Protein 7ZUH (pdb70)

Foldseek 3Di:
DAFEAEQVRHTPDQLQLLVVVLLVVQLVLLLVLVCVVVVPDPVNCPDPVSVVVSSVVSNVCNNPPQKYFRWLEAVLLQVLLLVLLQPQVVLLCFPPPRKWKKKWKAWLVALGTHHMDQTSDCVVPVHGQAAHFWAQQFLQLLLQQFQLLCQLVQNAWQFAKAFQAWDADPVRHIQDFVPDSGDAIGGPLVCQLQVRQRRSLLRLVVCVVVVPPSVQLQVVLPFDFPDSPPSRVNRRPRGIGGLSSSLQSLSCLLQLQKGWHHTTTQFMAGNVGHTSDGDDTDIDNSGHSQSSLSSLVSQLCSVVVLNQACQLVLLCVVPVVVSLARKGWGWNQTRFFAKTWIWIAGSTMIMIMIMHDPVSDGHDSCSNHYSRSNSVSSSVSSSCVSPVCRRHRDYRHRDPLKDWDWPASLQSAHFAWEQDPNDTDRQDDDTDIITGNDNPHGHHGYLCSHSDDDPVSSNVSVVVRVVVD

Secondary structure (P-SEA, 3-state):
ccccccccccccccccaaaaaaaaaaaaaaaaaaaaaacccccccccaaaaaaaaaaaaaaaaccbbbbbbccaaaaaaaaaaaaaccccccccccccccbbbbbbccccccccccccccccccccccccccccccccccccccccaaaaaaacccccbbbbbccccccccccccccccccccccccaaaaaaccccaaaaaaaaaaaaaccaaaaaaaaacccccccccccccccccccccaaaaaaaaaaaaacccccccccccccccccccccbbbbbbccccccaaaaaaaaaaaaaaaaaccccaaaaaaaaaccccccccccccccccccccbbbbbbbcccbbbbbbbbbcccccccccccccaaaaaaaaaaaaaaaacccccccbbbbbcccbbbbbcccccccccccccccccccccccbbbbbbbccccccccccccccccccaaaaaaaaaaaaaac

Radius of gyration: 23.93 Å; Cα contacts (8 Å, |Δi|>4): 1134; chains: 1; bounding box: 51×76×61 Å

Solvent-accessible surface area: 19409 Å² total; per-residue (Å²): 160,0,59,0,5,32,58,108,46,68,62,38,31,57,29,86,7,10,47,96,14,0,27,45,45,0,52,86,70,0,15,74,57,0,1,129,122,56,131,20,48,81,173,92,35,162,79,147,74,39,62,159,114,17,119,69,46,1,31,109,48,0,89,115,31,16,16,98,0,25,1,11,0,40,59,142,0,8,54,19,0,49,61,3,9,77,87,78,0,137,40,0,60,29,80,36,47,126,0,10,0,0,0,0,0,0,37,0,126,62,0,14,1,20,0,0,0,0,3,20,58,31,129,140,39,120,76,11,1,0,44,102,33,116,15,19,0,2,1,0,0,0,0,0,0,0,0,0,0,0,0,33,84,20,49,0,0,5,50,7,6,0,0,0,25,76,31,83,43,96,112,47,84,55,3,68,31,68,147,35,121,19,73,16,45,10,41,0,18,77,0,0,25,84,0,23,10,4,0,0,10,27,0,2,105,27,0,123,120,83,64,25,98,5,102,21,23,0,94,107,0,37,2,136,11,122,91,17,32,62,56,31,0,0,26,4,24,39,4,112,6,13,4,1,21,0,0,0,0,6,0,0,1,4,22,64,0,32,18,15,88,65,22,7,3,32,55,0,21,8,91,103,36,147,80,16,41,102,35,120,59,138,78,50,89,8,1,42,104,4,0,0,5,2,0,2,23,18,0,66,85,0,0,40,44,106,50,3,0,26,0,30,46,33,0,61,96,67,17,76,106,12,7,108,7,2,2,4,2,0,0,2,8,36,44,65,58,65,4,1,0,0,0,0,2,0,27,114,2,0,0,0,0,2,0,0,6,64,111,57,81,48,6,34,151,105,0,0,74,32,30,0,0,39,0,0,0,27,0,0,32,20,0,30,123,30,22,96,92,41,2,10,125,75,139,14,74,56,26,132,65,14,37,133,4,99,0,0,122,46,0,0,25,75,58,18,128,10,76,14,181,78,157,126,28,94,0,76,56,70,68,42,47,0,67,12,18,38,193,88,3,4,64,64,8,60,64,115,5,11,17,22,11,52,105,73,18,1,134,88,7,2,77,75,17,58,69,99,94

Nearest PDB structures (foldseek):
  2uwx-assembly1_A  TM=9.982E-01  e=3.077E-84  Streptococcus pneumoniae R6
  2y2o-assembly1_A  TM=9.980E-01  e=2.377E-83  Streptococcus pneumoniae R6
  2y2q-assembly1_A  TM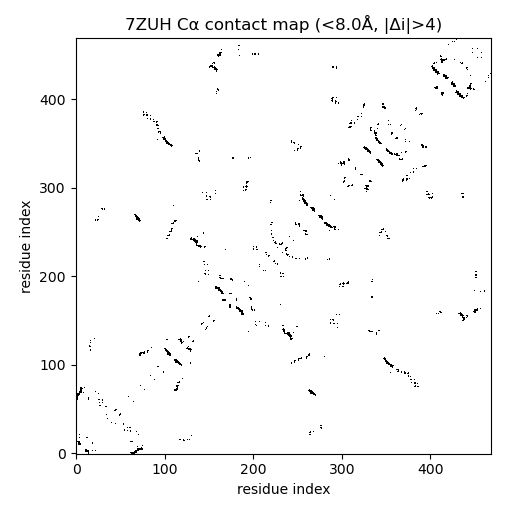=9.925E-01  e=1.483E-83  Streptococcus pneumoniae R6
  2bg1-assembly1_A  TM=9.948E-01  e=2.387E-82  Streptococcus pneumoniae R6
  2y2l-assembly1_B  TM=9.876E-01  e=5.240E-82  Streptococcus pneumoniae R6

Sequence (469 aa):
ISEITYSDGTVIASIDYLYFTTTLAEAQERMYDYLAQRDNVSAKELKNEATQKFYRDLAAKEIENGGYKITTTIDQKIHSAMQSAVADYGYLLDDGTGRVEVGNVLMDNQTGAILGFVGGRNYQENQNNHAFDTKRSPASTTKPLLAYGIAIDQGLMGSETILSNYPTNFANGNPIMYANSKGTGMMTLGEALNYSWNIPAYWTYRMLRENGVDVKGYMEKMGYEIPEYGIESLPMGGGIEEVTVAQHTNGYQTLANNGVYHQKHVVIISKIEAADGRVVYEYQDKPVQVYSKATATIMMQGLLREVLSSSRVTTTFKSNLTSLNPTLANADWIGKTGTTGQDENMWLMLSTPRLTLGGWIGHDDNHSLSQQAGYSNNSNYMAHLVNAIQQASPSIWGNERFALDPSVVKSEVLKSTGQKPGKVSVEGKEVEVTGSTVTSYWANKSGAPATSYRFAIGGSDADYQNAWSSIVGSL

Structure (mmCIF, N/CA/C/O backbone):
data_7ZUH
#
_entry.id   7ZUH
#
_cell.length_a   95.681
_cell.length_b   147.016
_cell.length_c   98.709
_cell.angle_alpha   90.000
_cell.angle_beta   90.000
_cell.angle_gamma   90.000
#
_symmetry.space_group_name_H-M   'C 2 2 21'
#
loop_
_entity.id
_entity.type
_entity.pdbx_description
1 polymer 'Penicillin-binding protein 1b'
2 non-polymer 'MAGNESIUM ION'
3 non-polymer 'CHLORIDE ION'
4 water water
#
loop_
_atom_site.group_PDB
_atom_site.id
_atom_site.type_symbol
_atom_site.label_atom_id
_atom_site.label_alt_id
_atom_site.label_comp_id
_atom_site.label_asym_id
_atom_site.label_entity_id
_atom_site.label_seq_id
_atom_site.pdbx_PDB_ins_code
_atom_site.Cartn_x
_atom_site.Cartn_y
_atom_site.Cartn_z
_atom_site.occupancy
_atom_site.B_iso_or_equiv
_atom_site.auth_seq_id
_atom_site.auth_comp_id
_atom_site.auth_asym_id
_atom_site.auth_atom_id
_atom_site.pdbx_PDB_model_num
ATOM 1 N N . ILE A 1 105 ? 27.617 52.191 5.406 1.000 128.618 105 ILE AAA N 1
ATOM 2 C CA . ILE A 1 105 ? 26.341 51.553 4.954 1.000 127.433 105 ILE AAA CA 1
ATOM 3 C C . ILE A 1 105 ? 26.677 50.400 3.998 1.000 116.737 105 ILE AAA C 1
ATOM 4 O O . ILE A 1 105 ? 27.108 50.687 2.864 1.000 112.789 105 ILE AAA O 1
ATOM 9 N N . SER A 1 106 ? 26.496 49.152 4.454 1.000 111.094 106 SER AAA N 1
ATOM 10 C CA . SER A 1 106 ? 26.631 47.917 3.630 1.000 100.741 106 SER AAA CA 1
ATOM 11 C C . SER A 1 106 ? 25.543 47.895 2.551 1.000 100.266 106 SER AAA C 1
ATOM 12 O O . SER A 1 106 ? 24.396 48.272 2.859 1.000 100.051 106 SER AAA O 1
ATOM 15 N N . GLU A 1 107 ? 25.885 47.438 1.345 1.000 94.557 107 GLU AAA N 1
ATOM 16 C CA . GLU A 1 107 ? 24.940 47.360 0.201 1.000 96.858 107 GLU AAA CA 1
ATOM 17 C C . GLU A 1 107 ? 25.065 45.987 -0.467 1.000 84.646 107 GLU AAA C 1
ATOM 18 O O . GLU A 1 107 ? 26.168 45.647 -0.926 1.000 78.763 107 GLU AAA O 1
ATOM 24 N N . ILE A 1 108 ? 23.958 45.244 -0.530 1.000 86.873 108 ILE AAA N 1
ATOM 25 C CA . ILE A 1 108 ? 23.756 44.109 -1.480 1.000 84.795 108 ILE AAA CA 1
ATOM 26 C C . ILE A 1 108 ? 23.428 44.689 -2.867 1.000 84.214 108 ILE AAA C 1
ATOM 27 O O . ILE A 1 108 ? 22.464 45.476 -2.966 1.000 82.936 108 ILE AAA O 1
ATOM 32 N N . THR A 1 109 ? 24.236 44.368 -3.883 1.000 75.615 109 THR AAA N 1
ATOM 33 C CA . THR A 1 109 ? 24.033 44.857 -5.278 1.000 87.779 109 THR AAA CA 1
ATOM 34 C C . THR A 1 109 ? 23.738 43.682 -6.223 1.000 87.121 109 THR AAA C 1
ATOM 35 O O . THR A 1 109 ? 24.401 42.629 -6.106 1.000 86.530 109 THR AAA O 1
ATOM 39 N N . TYR A 1 110 ? 22.803 43.877 -7.158 1.000 91.333 110 TYR AAA N 1
ATOM 40 C CA . TYR A 1 110 ? 22.671 43.024 -8.371 1.000 95.193 110 TYR AAA CA 1
ATOM 41 C C . TYR A 1 110 ? 24.063 42.843 -8.995 1.000 96.990 110 TYR AAA C 1
ATOM 42 O O . TYR A 1 110 ? 25.033 43.482 -8.489 1.000 91.459 110 TYR AAA O 1
ATOM 51 N N . SER A 1 111 ? 24.165 41.990 -10.022 1.000 90.005 111 SER AAA N 1
ATOM 52 C CA . SER A 1 111 ? 25.427 41.686 -10.756 1.000 99.358 111 SER AAA CA 1
ATOM 53 C C . SER A 1 111 ? 26.017 42.971 -11.363 1.000 109.020 111 SER AAA C 1
ATOM 54 O O . SER A 1 111 ? 27.261 43.087 -11.394 1.000 106.924 111 SER AAA O 1
ATOM 5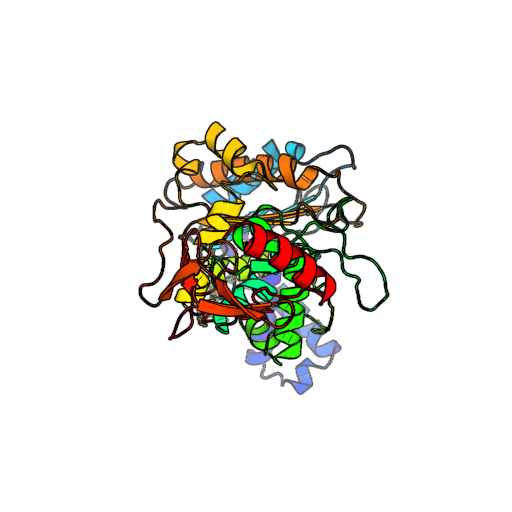7 N N . ASP A 1 112 ? 25.164 43.915 -11.781 1.000 107.633 112 ASP AAA N 1
ATOM 58 C CA . ASP A 1 112 ? 25.577 45.109 -12.572 1.000 122.408 112 ASP AAA CA 1
ATOM 59 C C . ASP A 1 112 ? 25.947 46.256 -11.618 1.000 121.175 112 ASP AAA C 1
ATOM 60 O O . ASP A 1 112 ? 26.517 47.258 -12.097 1.000 128.130 112 ASP AAA O 1
ATOM 65 N N . GLY A 1 113 ? 25.643 46.110 -10.324 1.000 117.109 113 GLY AAA N 1
ATOM 66 C CA . GLY A 1 113 ? 26.090 47.027 -9.256 1.000 119.500 113 GLY AAA CA 1
ATOM 67 C C . GLY A 1 113 ? 25.039 48.078 -8.928 1.000 132.187 113 GLY AAA C 1
ATOM 68 O O . GLY A 1 113 ? 25.376 49.051 -8.216 1.000 125.097 113 GLY AAA O 1
ATOM 69 N N . THR A 1 114 ? 23.812 47.891 -9.429 1.000 138.117 114 THR AAA N 1
ATOM 70 C CA . THR A 1 114 ? 22.578 48.549 -8.916 1.000 136.947 114 THR AAA CA 1
ATOM 71 C C . THR A 1 114 ? 22.232 47.978 -7.537 1.000 132.972 114 THR AAA C 1
ATOM 72 O O . THR A 1 114 ? 21.984 46.757 -7.449 1.000 130.310 114 THR AAA O 1
ATOM 76 N N . VAL A 1 115 ? 22.210 48.831 -6.509 1.000 127.550 115 VAL AAA N 1
ATOM 77 C CA . VAL A 1 115 ? 21.928 48.417 -5.101 1.000 127.263 115 VAL AAA CA 1
ATOM 78 C C . VAL A 1 115 ? 20.547 47.750 -5.051 1.000 125.089 115 VAL AAA C 1
ATOM 79 O O . VAL A 1 115 ? 19.580 48.354 -5.555 1.000 130.036 115 VAL AAA O 1
ATOM 83 N N . ILE A 1 116 ? 20.477 46.538 -4.485 1.000 118.868 116 ILE AAA N 1
ATOM 84 C CA . ILE A 1 116 ? 19.220 45.881 -4.010 1.000 117.563 116 ILE AAA CA 1
ATOM 85 C C . ILE A 1 116 ? 18.718 46.619 -2.759 1.000 117.111 116 ILE AAA C 1
ATOM 86 O O . ILE A 1 116 ? 17.533 47.013 -2.740 1.000 114.449 116 ILE AAA O 1
ATOM 91 N N . ALA A 1 117 ? 19.589 46.799 -1.759 1.000 111.682 117 ALA AAA N 1
ATOM 92 C CA . ALA A 1 117 ? 19.234 47.409 -0.455 1.000 115.528 117 ALA AAA CA 1
ATOM 93 C C . ALA A 1 117 ? 20.507 47.703 0.351 1.000 117.102 117 ALA AAA C 1
ATOM 94 O O . ALA A 1 117 ? 21.518 47.004 0.146 1.000 105.888 117 ALA AAA O 1
ATOM 96 N N . SER A 1 118 ? 20.446 48.708 1.230 1.000 125.267 118 SER AAA N 1
ATOM 97 C CA . SER A 1 118 ? 21.358 48.864 2.394 1.000 133.336 118 SER AAA CA 1
ATOM 98 C C . SER A 1 118 ? 20.927 47.916 3.521 1.000 132.902 118 SER AAA C 1
ATOM 99 O O . SER A 1 118 ? 19.754 47.492 3.523 1.000 132.615 118 SER AAA O 1
ATOM 102 N N . ILE A 1 119 ? 21.846 47.610 4.443 1.000 129.128 119 ILE AAA N 1
ATOM 103 C CA . ILE A 1 119 ? 21.643 46.629 5.552 1.000 126.488 119 ILE AAA CA 1
ATOM 104 C C . ILE A 1 119 ? 21.543 47.392 6.882 1.000 128.497 119 ILE AAA C 1
ATOM 105 O O . ILE A 1 119 ? 22.323 48.356 7.061 1.000 114.070 119 ILE AAA O 1
ATOM 110 N N . ASP A 1 337 ? 12.315 41.125 0.825 1.000 62.591 337 ASP AAA N 1
ATOM 111 C CA . ASP A 1 337 ? 11.766 39.968 0.074 1.000 53.759 337 ASP AAA CA 1
ATOM 112 C C . ASP A 1 337 ? 12.839 38.877 -0.001 1.000 50.996 337 ASP AAA C 1
ATOM 113 O O . ASP A 1 337 ? 13.835 38.951 0.759 1.000 48.170 337 ASP AAA O 1
ATOM 118 N N . TYR A 1 338 ? 12.630 37.889 -0.866 1.000 43.397 338 TYR AAA N 1
ATOM 119 C CA . TYR A 1 338 ? 13.471 36.660 -0.883 1.000 41.421 338 TYR AAA CA 1
ATOM 120 C C . TYR A 1 338 ? 14.951 37.091 -1.099 1.000 43.288 338 TYR AAA C 1
ATOM 121 O O . TYR A 1 338 ? 15.967 36.438 -0.504 1.000 60.121 338 TYR AAA O 1
ATOM 130 N N . LEU A 1 339 ? 15.071 37.992 -2.134 1.000 44.072 339 LEU AAA N 1
ATOM 131 C CA . LEU A 1 339 ? 16.407 38.297 -2.675 1.000 44.670 339 LEU AAA CA 1
ATOM 132 C C . LEU A 1 339 ? 17.234 38.835 -1.509 1.000 43.873 339 LEU AAA C 1
ATOM 133 O O . LEU A 1 339 ? 18.387 38.395 -1.330 1.000 44.420 339 LEU AAA O 1
ATOM 138 N N . TYR A 1 340 ? 16.619 39.692 -0.700 1.000 44.829 340 TYR AAA N 1
ATOM 139 C CA . TYR A 1 340 ? 17.340 40.378 0.397 1.000 44.458 340 TYR AAA CA 1
ATOM 140 C C . TYR A 1 340 ? 17.840 39.323 1.386 1.000 41.906 340 TYR AAA C 1
ATOM 141 O O . TYR A 1 340 ? 19.051 39.260 1.675 1.000 43.932 340 TYR AAA O 1
ATOM 150 N N . PHE A 1 341 ? 16.932 38.474 1.866 1.000 41.771 341 PHE AAA N 1
ATOM 151 C CA . PHE A 1 341 ? 17.244 37.530 2.962 1.000 41.951 341 PHE AAA CA 1
ATOM 152 C C . PHE A 1 341 ? 18.165 36.410 2.451 1.000 42.606 341 PHE AAA C 1
ATOM 153 O O . PHE A 1 341 ? 19.036 35.976 3.184 1.000 42.772 341 PHE AAA O 1
ATOM 161 N N . THR A 1 342 ? 18.031 35.993 1.191 1.000 39.245 342 THR AAA N 1
ATOM 162 C CA . THR A 1 342 ? 18.911 34.948 0.604 1.000 39.768 342 THR AAA CA 1
ATOM 163 C C . THR A 1 342 ? 20.353 35.495 0.512 1.000 38.233 342 THR AAA C 1
ATOM 164 O O . THR A 1 342 ? 21.278 34.748 0.936 1.000 43.077 342 THR AAA O 1
ATOM 168 N N . THR A 1 343 ? 20.506 36.680 -0.125 1.000 62.343 343 THR AAA N 1
ATOM 169 C CA A THR A 1 343 ? 21.791 37.431 -0.256 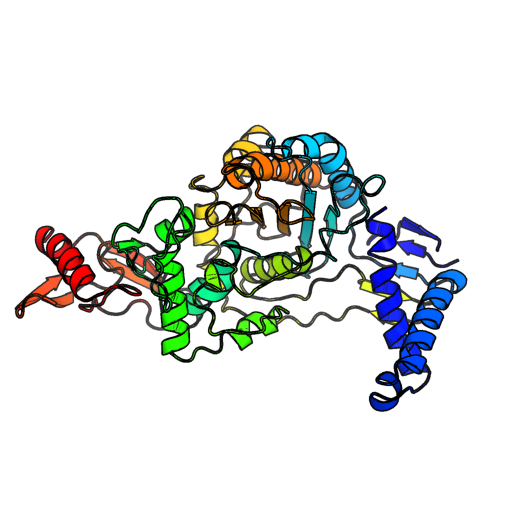0.500 49.352 343 THR AAA CA 1
ATOM 170 C CA B THR A 1 343 ? 21.785 37.444 -0.267 0.500 51.681 343 THR AAA CA 1
ATOM 171 C C . THR A 1 343 ? 22.395 37.627 1.136 1.000 43.024 343 THR AAA C 1
ATOM 172 O O . THR A 1 343 ? 23.567 37.264 1.319 1.000 41.603 343 THR AAA O 1
ATOM 179 N N . LEU A 1 344 ? 21.612 38.142 2.087 1.000 42.189 344 LEU AAA N 1
ATOM 180 C CA . LEU A 1 344 ? 22.115 38.450 3.449 1.000 44.066 344 LEU AAA CA 1
ATOM 181 C C . LEU A 1 344 ? 22.617 37.158 4.105 1.000 43.720 344 LEU AAA C 1
ATOM 182 O O . LEU A 1 344 ? 23.744 37.167 4.639 1.000 45.246 344 LEU AAA O 1
ATOM 187 N N . ALA A 1 345 ? 21.824 36.087 4.066 1.000 42.451 345 ALA AAA N 1
ATOM 188 C CA . ALA A 1 345 ? 22.189 34.814 4.720 1.000 42.556 345 ALA AAA CA 1
ATOM 189 C C . ALA A 1 345 ? 23.514 34.305 4.151 1.000 43.002 345 ALA AAA C 1
ATOM 190 O O . ALA A 1 345 ? 24.383 33.896 4.940 1.000 42.872 345 ALA AAA O 1
ATOM 192 N N . GLU A 1 346 ? 23.664 34.332 2.833 1.000 41.083 346 GLU AAA N 1
ATOM 193 C CA . GLU A 1 346 ? 24.892 33.811 2.202 1.000 42.474 346 GLU AAA CA 1
ATOM 194 C C . GLU A 1 346 ? 26.044 34.744 2.583 1.000 42.420 346 GLU AAA C 1
ATOM 195 O O . GLU A 1 346 ? 27.123 34.241 2.962 1.000 44.925 346 GLU AAA O 1
ATOM 201 N N . ALA A 1 347 ? 25.811 36.047 2.534 1.000 41.994 347 ALA AAA N 1
ATOM 202 C CA . ALA A 1 347 ? 26.882 37.025 2.853 1.000 42.187 347 ALA AAA CA 1
ATOM 203 C C . ALA A 1 347 ? 27.336 36.840 4.308 1.000 46.950 347 ALA AAA C 1
ATOM 204 O O . ALA A 1 347 ? 28.556 36.904 4.560 1.000 45.365 347 ALA AAA O 1
ATOM 206 N N . GLN A 1 348 ? 26.398 36.593 5.231 1.000 43.804 348 GLN AAA N 1
ATOM 207 C CA . GLN A 1 348 ? 26.708 36.345 6.663 1.000 43.842 348 GLN AAA CA 1
ATOM 208 C C . GLN A 1 348 ? 27.608 35.113 6.778 1.000 44.801 348 GLN AAA C 1
ATOM 209 O O . GLN A 1 348 ? 28.582 35.162 7.540 1.000 43.436 348 GLN AAA O 1
ATOM 215 N N . GLU A 1 349 ? 27.323 34.045 6.036 1.000 42.430 349 GLU AAA N 1
ATOM 216 C CA . GLU A 1 349 ? 28.134 32.805 6.128 1.000 42.966 349 GLU AAA CA 1
ATOM 217 C C . GLU A 1 349 ? 29.549 33.079 5.612 1.000 41.473 349 GLU AAA C 1
ATOM 218 O O . GLU A 1 349 ? 30.502 32.528 6.189 1.000 42.363 349 GLU AAA O 1
ATOM 224 N N . ARG A 1 350 ? 29.678 33.842 4.529 1.000 42.208 350 ARG AAA N 1
ATOM 225 C CA . ARG A 1 350 ? 30.996 34.168 3.925 1.000 42.582 350 ARG AAA CA 1
ATOM 226 C C . ARG A 1 350 ? 31.770 35.035 4.918 1.000 42.047 350 ARG AAA C 1
ATOM 227 O O . ARG A 1 350 ? 32.975 34.813 5.097 1.000 42.605 350 ARG AAA O 1
ATOM 235 N N . MET A 1 351 ? 31.076 35.964 5.557 1.000 41.879 351 MET AAA N 1
ATOM 236 C CA . MET A 1 351 ? 31.678 36.880 6.554 1.000 41.380 351 MET AAA CA 1
ATOM 237 C C . MET A 1 351 ? 32.123 36.064 7.775 1.000 41.603 351 MET AAA C 1
ATOM 238 O O . MET A 1 351 ? 33.240 36.296 8.296 1.000 42.159 351 MET AAA O 1
ATOM 243 N N . TYR A 1 352 ? 31.323 35.090 8.184 1.000 40.886 352 TYR AAA N 1
ATOM 244 C CA . TYR A 1 352 ? 31.703 34.187 9.295 1.000 41.158 352 TYR AAA CA 1
ATOM 245 C C . TYR A 1 352 ? 33.053 33.534 8.978 1.000 43.545 352 TYR AAA C 1
ATOM 246 O O . TYR A 1 352 ? 33.974 33.523 9.817 1.000 41.934 352 TYR AAA O 1
ATOM 255 N N . ASP A 1 353 ? 33.170 32.947 7.792 1.000 42.178 353 ASP AAA N 1
ATOM 256 C CA . ASP A 1 353 ? 34.407 32.233 7.400 1.000 42.873 353 ASP AAA CA 1
ATOM 257 C C . ASP A 1 353 ? 35.574 33.224 7.453 1.000 41.226 353 ASP AAA C 1
ATOM 258 O O . ASP A 1 353 ? 36.669 32.879 7.964 1.000 43.781 353 ASP AAA O 1
ATOM 263 N N . TYR A 1 354 ? 35.358 34.399 6.897 1.000 41.990 354 TYR AAA N 1
ATOM 264 C CA . TYR A 1 354 ? 36.414 35.432 6.775 1.000 41.865 354 TYR AAA CA 1
ATOM 265 C C . TYR A 1 354 ? 36.872 35.861 8.171 1.000 40.436 354 TYR AAA C 1
ATOM 266 O O . TYR A 1 354 ? 38.090 35.974 8.410 1.000 41.311 354 TYR AAA O 1
ATOM 275 N N . LEU A 1 355 ? 35.919 36.146 9.060 1.000 40.324 355 LEU AAA N 1
ATOM 276 C CA . LEU A 1 355 ? 36.236 36.699 10.403 1.000 40.451 355 LEU AAA CA 1
ATOM 277 C C . LEU A 1 355 ? 36.928 35.627 11.238 1.000 43.990 355 LEU AAA C 1
ATOM 278 O O . LEU A 1 355 ? 37.882 35.966 11.960 1.000 44.426 355 LEU AAA O 1
ATOM 283 N N . ALA A 1 356 ? 36.478 34.379 11.137 1.000 42.114 356 ALA AAA N 1
ATOM 284 C CA . ALA A 1 356 ? 37.107 33.279 11.889 1.000 45.930 356 ALA AAA CA 1
ATOM 285 C C . ALA A 1 356 ? 38.564 33.149 11.447 1.000 47.256 356 ALA AAA C 1
ATOM 286 O O . ALA A 1 356 ? 39.430 33.042 12.317 1.000 48.290 356 ALA AAA O 1
ATOM 288 N N . GLN A 1 357 ? 38.821 33.196 10.137 1.000 44.218 357 GLN AAA N 1
ATOM 289 C CA . GLN A 1 357 ? 40.198 33.085 9.585 1.000 47.039 357 GLN AAA CA 1
ATOM 290 C C . GLN A 1 357 ? 40.998 34.335 9.961 1.000 47.741 357 GLN AAA C 1
ATOM 291 O O . GLN A 1 357 ? 42.177 34.202 10.349 1.000 47.389 357 GLN AAA O 1
ATOM 297 N N . ARG A 1 358 ? 40.390 35.507 9.824 1.000 43.677 358 ARG AAA N 1
ATOM 298 C CA . ARG A 1 358 ? 41.064 36.785 10.165 1.000 43.137 358 ARG AAA CA 1
ATOM 299 C C . ARG A 1 358 ? 41.580 36.717 11.605 1.000 45.061 358 ARG AAA C 1
ATOM 300 O O . ARG A 1 358 ? 42.741 37.114 11.856 1.000 46.648 358 ARG AAA O 1
ATOM 308 N N . ASP A 1 359 ? 40.749 36.238 12.524 1.000 43.663 359 ASP AAA N 1
ATOM 309 C CA . ASP A 1 359 ? 41.022 36.261 13.980 1.000 46.415 359 ASP AAA CA 1
ATOM 310 C C . ASP A 1 359 ? 41.825 35.019 14.371 1.000 47.783 359 ASP AAA C 1
ATOM 311 O O . ASP A 1 359 ? 42.051 34.829 15.568 1.000 48.830 359 ASP AAA O 1
ATOM 316 N N . ASN A 1 360 ? 42.226 34.210 13.397 1.000 47.428 360 ASN AAA N 1
ATOM 317 C CA . ASN A 1 360 ? 43.158 33.086 13.657 1.000 51.273 360 ASN AAA CA 1
ATOM 318 C C . ASN A 1 360 ? 42.464 32.041 14.535 1.000 52.538 360 ASN AAA C 1
ATOM 319 O O . ASN A 1 360 ? 43.134 31.462 15.394 1.000 54.520 360 ASN AAA O 1
ATOM 324 N N . VAL A 1 361 ? 41.166 31.822 14.323 1.000 53.850 361 VAL AAA N 1
ATOM 325 C CA . VAL A 1 361 ? 40.376 30.817 15.091 1.000 56.665 361 VAL AAA CA 1
ATOM 326 C C . VAL A 1 361 ? 40.561 29.452 14.426 1.000 63.258 361 VAL AAA C 1
ATOM 327 O O . VAL A 1 361 ? 40.210 29.330 13.247 1.000 73.894 361 VAL AAA O 1
ATOM 331 N N . SER A 1 362 ? 41.087 28.478 15.171 1.000 71.248 362 SER AAA N 1
ATOM 332 C CA . SER A 1 362 ? 41.401 27.109 14.678 1.000 83.405 362 SER AAA CA 1
ATOM 333 C C . SER A 1 362 ? 40.126 26.396 14.205 1.000 82.752 362 SER AAA C 1
ATOM 334 O O . SER A 1 362 ? 39.017 26.869 14.528 1.000 75.464 362 SER AAA O 1
ATOM 337 N N . ALA A 1 363 ? 40.297 25.285 13.479 1.000 95.115 363 ALA AAA N 1
ATOM 338 C CA . ALA A 1 363 ? 39.285 24.222 13.274 1.000 91.959 363 ALA AAA CA 1
ATOM 339 C C . ALA A 1 363 ? 38.715 23.778 14.625 1.000 84.964 363 ALA AAA C 1
ATOM 340 O O . ALA A 1 363 ? 37.481 23.781 14.767 1.000 81.587 363 ALA AAA O 1
ATOM 342 N N . LYS A 1 364 ? 39.589 23.406 15.568 1.000 87.918 364 LYS AAA N 1
ATOM 343 C CA . LYS A 1 364 ? 39.195 22.932 16.923 1.000 91.923 364 LYS AAA CA 1
ATOM 344 C C . LYS A 1 364 ? 38.338 24.009 17.598 1.000 83.604 364 LYS AAA C 1
ATOM 345 O O . LYS A 1 364 ? 37.223 23.686 18.044 1.000 74.701 364 LYS AAA O 1
ATOM 351 N N . GLU A 1 365 ? 38.838 25.247 17.649 1.000 78.368 365 GLU AAA N 1
ATOM 352 C CA . GLU A 1 365 ? 38.144 26.373 18.325 1.000 74.442 365 GLU AAA CA 1
ATOM 353 C C . GLU A 1 365 ? 36.753 26.537 17.706 1.000 64.520 365 GLU AAA C 1
ATOM 354 O O . GLU A 1 365 ? 35.800 26.796 18.458 1.000 63.957 365 GLU AAA O 1
ATOM 360 N N . LEU A 1 366 ? 36.644 26.375 16.385 1.000 62.110 366 LEU AAA N 1
ATOM 361 C CA . LEU A 1 366 ? 35.391 26.662 15.636 1.000 63.660 366 LEU AAA CA 1
ATOM 362 C C . LEU A 1 366 ? 34.336 25.602 15.966 1.000 62.742 366 LEU AAA C 1
ATOM 363 O O . LEU A 1 366 ? 33.143 25.905 15.832 1.000 65.455 366 LEU AAA O 1
ATOM 368 N N . LYS A 1 367 ? 34.758 24.419 16.417 1.000 63.561 367 LYS AAA N 1
ATOM 369 C CA . LYS A 1 367 ? 33.847 23.316 16.822 1.000 65.051 367 LYS AAA CA 1
ATOM 370 C C . LYS A 1 367 ? 33.113 23.696 18.118 1.000 62.007 367 LYS AAA C 1
ATOM 371 O O . LYS A 1 367 ? 32.050 23.115 18.391 1.000 63.731 367 LYS AAA O 1
ATOM 377 N N . ASN A 1 368 ? 33.657 24.639 18.887 1.000 62.226 368 ASN AAA N 1
ATOM 378 C CA . ASN A 1 368 ? 33.045 25.101 20.163 1.000 57.902 368 ASN AAA CA 1
ATOM 379 C C . ASN A 1 368 ? 31.768 25.889 19.849 1.000 53.684 368 ASN AAA C 1
ATOM 380 O O . ASN A 1 368 ? 31.854 26.893 19.120 1.000 51.903 368 ASN AAA O 1
ATOM 385 N N . GLU A 1 369 ? 30.625 25.451 20.376 1.000 50.886 369 GLU AAA N 1
ATOM 386 C CA . GLU A 1 369 ? 29.291 26.022 20.050 1.000 51.533 369 GLU AAA CA 1
ATOM 387 C C . GLU A 1 369 ? 29.233 27.500 20.460 1.000 48.263 369 GLU AAA C 1
ATOM 388 O O . GLU A 1 369 ? 28.672 28.294 19.684 1.000 47.771 369 GLU AAA O 1
ATOM 394 N N . ALA A 1 370 ? 29.808 27.852 21.610 1.000 48.327 370 ALA AAA N 1
ATOM 395 C CA . ALA A 1 370 ? 29.807 29.252 22.100 1.000 47.382 370 ALA AAA CA 1
ATOM 396 C C . ALA A 1 370 ? 30.641 30.116 21.154 1.000 46.799 370 ALA AAA C 1
ATOM 397 O O . ALA A 1 370 ? 30.214 31.238 20.852 1.000 46.625 370 ALA AAA O 1
ATOM 399 N N . THR A 1 371 ? 31.797 29.624 20.714 1.000 47.468 371 THR AAA N 1
ATOM 400 C CA . THR A 1 371 ? 32.645 30.409 19.780 1.000 48.524 371 THR AAA CA 1
ATOM 401 C C . THR A 1 371 ? 31.900 30.579 18.448 1.000 47.929 371 THR AAA C 1
ATOM 402 O O . THR A 1 371 ? 31.859 31.703 17.938 1.000 46.242 371 THR AAA O 1
ATOM 406 N N . GLN A 1 372 ? 31.267 29.527 17.938 1.000 46.976 372 GLN AAA N 1
ATOM 407 C CA . GLN A 1 372 ? 30.495 29.598 16.666 1.000 47.048 372 GLN AAA CA 1
ATOM 408 C C . GLN A 1 372 ? 29.410 30.664 16.804 1.000 45.336 372 GLN AAA C 1
ATOM 409 O O . GLN A 1 372 ? 29.240 31.456 15.881 1.000 45.509 372 GLN AAA O 1
ATOM 415 N N . LYS A 1 373 ? 28.667 30.634 17.907 1.000 48.041 373 LYS AAA N 1
ATOM 416 C CA . LYS A 1 373 ? 27.539 31.566 18.137 1.000 46.257 373 LYS AAA CA 1
ATOM 417 C C . LYS A 1 373 ? 28.077 32.994 18.092 1.000 43.340 373 LYS AAA C 1
ATOM 418 O O . LYS A 1 373 ? 27.430 33.859 17.487 1.000 45.989 373 LYS AAA O 1
ATOM 424 N N . PHE A 1 374 ? 29.194 33.232 18.765 1.000 45.027 374 PHE AAA N 1
ATOM 425 C CA . PHE A 1 374 ? 29.804 34.582 18.794 1.000 43.358 374 PHE AAA CA 1
ATOM 426 C C . PHE A 1 374 ? 30.170 34.989 17.365 1.000 43.105 374 PHE AAA C 1
ATOM 427 O O . PHE A 1 374 ? 29.843 36.113 16.972 1.000 42.469 374 PHE AAA O 1
ATOM 435 N N . TYR A 1 375 ? 30.798 34.091 16.601 1.000 42.532 375 TYR AAA N 1
ATOM 436 C CA . TYR A 1 375 ? 31.274 34.468 15.242 1.000 44.892 375 TYR AAA CA 1
ATOM 437 C C . TYR A 1 375 ? 30.086 34.663 14.292 1.000 44.469 375 TYR AAA C 1
ATOM 438 O O . TYR A 1 375 ? 30.170 35.544 13.433 1.000 45.133 375 TYR AAA O 1
ATOM 447 N N . ARG A 1 376 ? 29.009 33.889 14.434 1.000 44.042 376 ARG AAA N 1
ATOM 448 C CA . ARG A 1 376 ? 27.761 34.121 13.657 1.000 44.589 376 ARG AAA CA 1
ATOM 449 C C . ARG A 1 376 ? 27.218 35.519 13.977 1.000 43.785 376 ARG AAA C 1
ATOM 450 O O . ARG A 1 376 ? 26.829 36.249 13.042 1.000 44.444 376 ARG AAA O 1
ATOM 458 N N . ASP A 1 377 ? 27.194 35.901 15.251 1.000 43.945 377 ASP AAA N 1
ATOM 459 C CA . ASP A 1 377 ? 26.654 37.235 15.616 1.000 46.119 377 ASP AAA CA 1
ATOM 460 C C . ASP A 1 377 ? 27.597 38.321 15.088 1.000 44.551 377 ASP AAA C 1
ATOM 461 O O . ASP A 1 377 ? 27.115 39.343 14.557 1.000 44.226 377 ASP AAA O 1
ATOM 466 N N . LEU A 1 378 ? 28.902 38.128 15.251 1.000 42.904 378 LEU AAA N 1
ATOM 467 C CA . LEU A 1 378 ? 29.895 39.104 14.750 1.000 43.033 378 LEU AAA CA 1
ATOM 468 C C . LEU A 1 378 ? 29.698 39.284 13.239 1.000 41.881 378 LEU AAA C 1
ATOM 469 O O . LEU A 1 378 ? 29.792 40.424 12.751 1.000 44.092 378 LEU AAA O 1
ATOM 474 N N . ALA A 1 379 ? 29.533 38.184 12.517 1.000 42.010 379 ALA AAA N 1
ATOM 475 C CA . ALA A 1 379 ? 29.354 38.243 11.047 1.000 42.078 379 ALA AAA CA 1
ATOM 476 C C . ALA A 1 379 ? 28.106 39.074 10.718 1.000 43.256 379 ALA AAA C 1
ATOM 477 O O . ALA A 1 379 ? 28.177 39.910 9.810 1.000 45.723 379 ALA AAA O 1
ATOM 479 N N . ALA A 1 380 ? 27.006 38.835 11.419 1.000 42.731 380 ALA AAA N 1
ATOM 480 C CA . ALA A 1 380 ? 25.737 39.559 11.182 1.000 45.342 380 ALA AAA CA 1
ATOM 481 C C . ALA A 1 380 ? 25.956 41.055 11.414 1.000 47.048 380 ALA AAA C 1
ATOM 482 O O . ALA A 1 380 ? 25.521 41.866 10.573 1.000 47.083 380 ALA AAA O 1
ATOM 484 N N . LYS A 1 381 ? 26.578 41.415 12.538 1.000 45.548 381 LYS AAA N 1
ATOM 485 C CA . LYS A 1 381 ? 26.776 42.830 12.926 1.000 46.404 381 LYS AAA CA 1
ATOM 486 C C . LYS A 1 381 ? 27.768 43.482 11.975 1.000 44.441 381 LYS AAA C 1
ATOM 487 O O . LYS A 1 381 ? 27.628 44.684 11.710 1.000 46.784 381 LYS AAA O 1
ATOM 493 N N . GLU A 1 382 ? 28.756 42.726 11.504 1.000 44.302 382 GLU AAA N 1
ATOM 494 C CA . GLU A 1 382 ? 29.765 43.248 10.554 1.000 47.682 382 GLU AAA CA 1
ATOM 495 C C . GLU A 1 382 ? 29.048 43.694 9.271 1.000 49.356 382 GLU AAA C 1
ATOM 496 O O . GLU A 1 382 ? 29.315 44.811 8.814 1.000 56.271 382 GLU AAA O 1
ATOM 502 N N . ILE A 1 383 ? 28.154 42.865 8.734 1.000 51.435 383 ILE AAA N 1
ATOM 503 C CA . ILE A 1 383 ? 27.351 43.195 7.519 1.000 55.559 383 ILE AAA CA 1
ATOM 504 C C . ILE A 1 383 ? 26.458 44.400 7.843 1.000 59.773 383 ILE AAA C 1
ATOM 505 O O . ILE A 1 383 ? 26.419 45.341 7.035 1.000 64.308 383 ILE AAA O 1
ATOM 510 N N . GLU A 1 384 ? 25.790 44.376 8.996 1.000 53.931 384 GLU AAA N 1
ATOM 511 C CA . GLU A 1 384 ? 24.770 4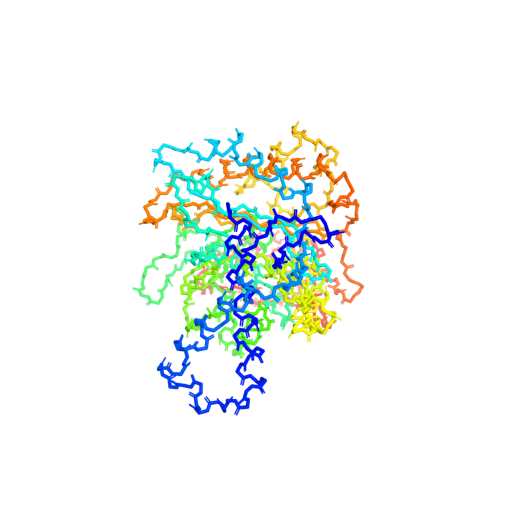5.385 9.366 1.000 55.590 384 GLU AAA CA 1
ATOM 512 C C . GLU A 1 384 ? 25.462 46.749 9.436 1.000 55.409 384 GLU AAA C 1
ATOM 513 O O . GLU A 1 384 ? 24.890 47.725 8.928 1.000 59.208 384 GLU AAA O 1
ATOM 519 N N . ASN A 1 385 ? 26.669 46.801 10.003 1.000 54.858 385 ASN AAA N 1
ATOM 520 C CA . ASN A 1 385 ? 27.312 48.065 10.455 1.000 59.012 385 ASN AAA CA 1
ATOM 521 C C . ASN A 1 385 ? 28.477 48.435 9.526 1.000 61.742 385 ASN AAA C 1
ATOM 522 O O . ASN A 1 385 ? 29.036 49.530 9.704 1.000 62.907 385 ASN AAA O 1
ATOM 527 N N . GLY A 1 386 ? 28.844 47.552 8.593 1.000 61.176 386 GLY AAA N 1
ATOM 528 C CA . GLY A 1 386 ? 30.246 47.343 8.170 1.000 62.127 386 GLY AAA CA 1
ATOM 529 C C . GLY A 1 386 ? 30.628 48.128 6.917 1.000 60.346 386 GLY AAA C 1
ATOM 530 O O . GLY A 1 386 ? 31.836 48.339 6.714 1.000 66.059 386 GLY AAA O 1
ATOM 531 N N . GLY A 1 387 ? 29.660 48.503 6.074 1.000 57.671 387 GLY AAA N 1
ATOM 532 C CA . GLY A 1 387 ? 29.914 49.251 4.824 1.000 57.586 387 GLY AAA CA 1
ATOM 533 C C . GLY A 1 387 ? 30.388 48.358 3.675 1.000 51.206 387 GLY AAA C 1
ATOM 534 O O . GLY A 1 387 ? 30.961 48.887 2.701 1.000 52.410 387 GLY AAA O 1
ATOM 535 N N . TYR A 1 388 ? 30.120 47.060 3.751 1.000 49.721 388 TYR AAA N 1
ATOM 536 C CA . TYR A 1 388 ? 30.573 46.068 2.744 1.000 49.145 388 TYR AAA CA 1
ATOM 537 C C . TYR A 1 388 ? 29.759 46.225 1.465 1.000 49.194 388 TYR AAA C 1
ATOM 538 O O . TYR A 1 388 ? 28.583 46.638 1.532 1.000 50.195 388 TYR AAA O 1
ATOM 547 N N . LYS A 1 389 ? 30.400 45.969 0.329 1.000 47.440 389 LYS AAA N 1
ATOM 548 C CA . LYS A 1 389 ? 29.744 45.887 -0.989 1.000 50.207 389 LYS AAA CA 1
ATOM 549 C C . LYS A 1 389 ? 29.614 44.407 -1.332 1.000 49.099 389 LYS AAA C 1
ATOM 550 O O . LYS A 1 389 ? 30.651 43.749 -1.494 1.000 45.665 389 LYS AAA O 1
ATOM 556 N N . ILE A 1 390 ? 28.388 43.901 -1.397 1.000 47.436 390 ILE AAA N 1
ATOM 557 C CA . ILE A 1 390 ? 28.166 42.492 -1.790 1.000 46.353 390 ILE AAA CA 1
ATOM 558 C C . ILE A 1 390 ? 27.758 42.490 -3.256 1.000 49.745 390 ILE AAA C 1
ATOM 559 O O . ILE A 1 390 ? 26.745 43.114 -3.564 1.000 49.242 390 ILE AAA O 1
ATOM 564 N N . THR A 1 391 ? 28.549 41.861 -4.115 1.000 43.918 391 THR AAA N 1
ATOM 565 C CA . THR A 1 391 ? 28.236 41.703 -5.552 1.000 44.460 391 THR AAA CA 1
ATOM 566 C C . THR A 1 391 ? 27.549 40.357 -5.736 1.000 43.031 391 THR AAA C 1
ATOM 567 O O . THR A 1 391 ? 28.140 39.321 -5.381 1.000 41.598 391 THR AAA O 1
ATOM 571 N N . THR A 1 392 ? 26.334 40.367 -6.265 1.000 42.195 392 THR AAA N 1
ATOM 572 C CA . THR A 1 392 ? 25.627 39.096 -6.535 1.000 43.976 392 THR AAA CA 1
ATOM 573 C C . THR A 1 392 ? 25.650 38.805 -8.040 1.000 44.072 392 THR AAA C 1
ATOM 574 O O . THR A 1 392 ? 25.987 39.691 -8.840 1.000 42.323 392 THR AAA O 1
ATOM 578 N N . THR A 1 393 ? 25.250 37.593 -8.389 1.000 41.601 393 THR AAA N 1
ATOM 579 C CA . THR A 1 393 ? 25.111 37.086 -9.773 1.000 41.258 393 THR AAA CA 1
ATOM 580 C C . THR A 1 393 ? 23.749 37.495 -10.325 1.000 41.658 393 THR AAA C 1
ATOM 581 O O . THR A 1 393 ? 23.467 37.184 -11.503 1.000 41.109 393 THR AAA O 1
ATOM 585 N N . ILE A 1 394 ? 22.894 38.063 -9.471 1.000 39.219 394 ILE AAA N 1
ATOM 586 C CA . ILE A 1 394 ? 21.469 38.281 -9.842 1.000 40.046 394 ILE AAA CA 1
ATOM 587 C C . ILE A 1 394 ? 21.403 39.295 -10.977 1.000 42.965 394 ILE AAA C 1
ATOM 588 O O . ILE A 1 394 ? 21.990 40.385 -10.846 1.000 43.349 394 ILE AAA O 1
ATOM 593 N N . ASP A 1 395 ? 20.649 38.964 -12.018 1.000 40.859 395 ASP AAA N 1
ATOM 594 C CA . ASP A 1 395 ? 20.303 39.900 -13.107 1.000 42.258 395 ASP AAA CA 1
ATOM 595 C C . ASP A 1 395 ? 19.033 40.624 -12.690 1.000 40.755 395 ASP AAA C 1
ATOM 596 O O . ASP A 1 395 ? 17.985 39.960 -12.610 1.000 40.219 395 ASP AAA O 1
ATOM 601 N N . GLN A 1 396 ? 19.124 41.922 -12.378 1.000 43.000 396 GLN AAA N 1
ATOM 602 C CA . GLN A 1 396 ? 17.998 42.625 -11.720 1.000 45.225 396 GLN AAA CA 1
ATOM 603 C C . GLN A 1 396 ? 16.736 42.518 -12.581 1.000 42.254 396 GLN AAA C 1
ATOM 604 O O . GLN A 1 396 ? 15.671 42.213 -12.020 1.000 43.705 396 GLN AAA O 1
ATOM 610 N N . LYS A 1 397 ? 16.835 42.796 -13.886 1.000 41.984 397 LYS AAA N 1
ATOM 611 C CA . LYS A 1 397 ? 15.650 42.795 -14.779 1.000 42.835 397 LYS AAA CA 1
ATOM 612 C C . LYS A 1 397 ? 15.058 41.384 -14.830 1.000 40.736 397 LYS AAA C 1
ATOM 613 O O . LYS A 1 397 ? 13.828 41.246 -14.784 1.000 41.480 397 LYS AAA O 1
ATOM 619 N N . ILE A 1 398 ? 15.905 40.365 -14.904 1.000 39.230 398 ILE AAA N 1
ATOM 620 C CA . ILE A 1 398 ? 15.382 38.979 -14.999 1.000 37.510 398 ILE AAA CA 1
ATOM 621 C C . ILE A 1 398 ? 14.742 38.598 -13.666 1.000 38.666 398 ILE AAA C 1
ATOM 622 O O . ILE A 1 398 ? 13.627 38.067 -13.657 1.000 37.989 398 ILE AAA O 1
ATOM 627 N N . HIS A 1 399 ? 15.425 38.841 -12.563 1.000 37.987 399 HIS AAA N 1
ATOM 628 C CA . HIS A 1 399 ? 14.867 38.434 -11.255 1.000 36.349 399 HIS AAA CA 1
ATOM 629 C C . HIS A 1 399 ? 13.554 39.175 -11.004 1.000 35.980 399 HIS AAA C 1
ATOM 630 O O . HIS A 1 399 ? 12.590 38.548 -10.561 1.000 36.572 399 HIS AAA O 1
ATOM 637 N N . SER A 1 400 ? 13.511 40.466 -11.321 1.000 38.029 400 SER AAA N 1
ATOM 638 C CA . SER A 1 400 ? 12.268 41.259 -11.192 1.000 40.574 400 SER AAA CA 1
ATOM 639 C C . SER A 1 400 ? 11.162 40.653 -12.062 1.000 38.718 400 SER AAA C 1
ATOM 640 O O . SER A 1 400 ? 10.020 40.543 -11.581 1.000 39.058 400 SER AAA O 1
ATOM 643 N N . ALA A 1 401 ? 11.487 40.271 -13.299 1.000 39.476 401 ALA AAA N 1
ATOM 644 C CA . ALA A 1 401 ? 10.497 39.611 -14.185 1.000 38.423 401 ALA AAA CA 1
ATOM 645 C C . ALA A 1 401 ? 10.002 38.301 -13.575 1.000 37.035 401 ALA AAA C 1
ATOM 646 O O . ALA A 1 401 ? 8.807 37.992 -13.699 1.000 38.012 401 ALA AAA O 1
ATOM 648 N N . MET A 1 402 ? 10.874 37.547 -12.922 1.000 36.694 402 MET AAA N 1
ATOM 649 C CA . MET A 1 402 ? 10.491 36.260 -12.322 1.000 36.403 402 MET AAA CA 1
ATOM 650 C C . MET A 1 402 ? 9.562 36.534 -11.142 1.000 36.992 402 MET AAA C 1
ATOM 651 O O . MET A 1 402 ? 8.612 35.778 -10.959 1.000 37.018 402 MET AAA O 1
ATOM 656 N N . GLN A 1 403 ? 9.789 37.624 -10.409 1.000 38.297 403 GLN AAA N 1
ATOM 657 C CA . GLN A 1 403 ? 8.925 37.951 -9.251 1.000 38.774 403 GLN AAA CA 1
ATOM 658 C C . GLN A 1 403 ? 7.545 38.327 -9.781 1.000 37.515 403 GLN AAA C 1
ATOM 659 O O . GLN A 1 403 ? 6.535 37.888 -9.212 1.000 37.630 403 GLN AAA O 1
ATOM 665 N N . SER A 1 404 ? 7.499 39.110 -10.859 1.000 38.534 404 SER AAA N 1
ATOM 666 C CA . SER A 1 404 ? 6.228 39.526 -11.483 1.000 40.305 404 SER AAA CA 1
ATOM 667 C C . SER A 1 404 ? 5.517 38.289 -12.007 1.000 38.255 404 SER AAA C 1
ATOM 668 O O . SER A 1 404 ? 4.285 38.233 -11.872 1.000 40.055 404 SER AAA O 1
ATOM 671 N N . ALA A 1 405 ? 6.266 37.350 -12.588 1.000 38.026 405 ALA AAA N 1
ATOM 672 C CA . ALA A 1 405 ? 5.659 36.136 -13.175 1.000 37.452 405 ALA AAA CA 1
ATOM 673 C C . ALA A 1 405 ? 4.986 35.319 -12.066 1.000 37.599 405 ALA AAA C 1
ATOM 674 O O . ALA A 1 405 ? 3.871 34.850 -12.270 1.000 37.914 405 ALA AAA O 1
ATOM 676 N N . VAL A 1 406 ? 5.652 35.101 -10.935 1.000 36.229 406 VAL AAA N 1
ATOM 677 C CA . VAL A 1 406 ? 4.999 34.241 -9.906 1.000 37.212 406 VAL AAA CA 1
ATOM 678 C C . VAL A 1 406 ? 3.846 35.026 -9.273 1.000 36.209 406 VAL AAA C 1
ATOM 679 O O . VAL A 1 406 ? 2.831 34.403 -8.939 1.000 37.624 406 VAL AAA O 1
ATOM 683 N N . ALA A 1 407 ? 3.958 36.358 -9.180 1.000 38.066 407 ALA AAA N 1
ATOM 684 C CA . ALA A 1 407 ? 2.848 37.181 -8.652 1.000 39.143 407 ALA AAA CA 1
ATOM 685 C C . ALA A 1 407 ? 1.636 37.043 -9.570 1.000 39.886 407 ALA AAA C 1
ATOM 686 O O . ALA A 1 407 ? 0.508 36.880 -9.064 1.000 41.332 407 ALA AAA O 1
ATOM 688 N N . ASP A 1 408 ? 1.855 37.127 -10.880 1.000 38.684 408 ASP AAA N 1
ATOM 689 C CA . ASP A 1 408 ? 0.756 37.187 -11.874 1.000 39.526 408 ASP AAA CA 1
ATOM 690 C C . ASP A 1 408 ? 0.227 35.774 -12.167 1.000 38.131 408 ASP AAA C 1
ATOM 691 O O . ASP A 1 408 ? -0.979 35.656 -12.378 1.000 40.175 408 ASP AAA O 1
ATOM 696 N N . TYR A 1 409 ? 1.092 34.748 -12.168 1.000 38.259 409 TYR AAA N 1
ATOM 697 C CA . TYR A 1 409 ? 0.746 33.434 -12.764 1.000 37.484 409 TYR AAA CA 1
ATOM 698 C C . TYR A 1 409 ? 0.878 32.312 -11.742 1.000 36.965 409 TYR AAA C 1
ATOM 699 O O . TYR A 1 409 ? 0.589 31.187 -12.084 1.000 35.382 409 TYR AAA O 1
ATOM 708 N N . GLY A 1 410 ? 1.347 32.600 -10.534 1.000 36.915 410 GLY AAA N 1
ATOM 709 C CA . GLY A 1 410 ? 1.442 31.551 -9.505 1.000 36.508 410 GLY AAA CA 1
ATOM 710 C C . GLY A 1 410 ? 0.116 30.844 -9.278 1.000 36.766 410 GLY AAA C 1
ATOM 711 O O . GLY A 1 410 ? 0.127 29.660 -8.972 1.000 36.756 410 GLY AAA O 1
ATOM 712 N N . TYR A 1 411 ? -0.996 31.552 -9.405 1.000 36.750 411 TYR AAA N 1
ATOM 713 C CA . TYR A 1 411 ? -2.331 30.955 -9.153 1.000 38.275 411 TYR AAA CA 1
ATOM 714 C C . TYR A 1 411 ? -2.587 29.807 -10.129 1.000 36.337 411 TYR AAA C 1
ATOM 715 O O . TYR A 1 411 ? -3.401 28.938 -9.825 1.000 38.992 411 TYR AAA O 1
ATOM 724 N N . LEU A 1 412 ? -1.857 29.767 -11.241 1.000 36.386 412 LEU AAA N 1
ATOM 725 C CA . LEU A 1 412 ? -2.040 28.686 -12.234 1.000 36.987 412 LEU AAA CA 1
ATOM 726 C C . LEU A 1 412 ? -1.579 27.359 -11.632 1.000 37.394 412 LEU AAA C 1
ATOM 727 O O . LEU A 1 412 ? -1.946 26.313 -12.183 1.000 39.058 412 LEU AAA O 1
ATOM 732 N N . LEU A 1 413 ? -0.814 27.391 -10.536 1.000 35.409 413 LEU AAA N 1
ATOM 733 C CA . LEU A 1 413 ? -0.325 26.165 -9.860 1.000 35.775 413 LEU AAA CA 1
ATOM 734 C C . LEU A 1 413 ? -1.424 25.536 -9.007 1.000 39.322 413 LEU AAA C 1
ATOM 735 O O . LEU A 1 413 ? -1.301 24.348 -8.672 1.000 39.457 413 LEU AAA O 1
ATOM 740 N N . ASP A 1 414 ? -2.395 26.323 -8.581 1.000 38.683 414 ASP AAA N 1
ATOM 741 C CA . ASP A 1 414 ? -3.417 25.876 -7.608 1.000 41.890 414 ASP AAA CA 1
ATOM 742 C C . ASP A 1 414 ? -4.302 24.838 -8.303 1.000 43.714 414 ASP AAA C 1
ATOM 743 O O . ASP A 1 414 ? -4.866 25.132 -9.368 1.000 47.526 414 ASP AAA O 1
ATOM 748 N N . ASP A 1 415 ? -4.315 23.627 -7.772 1.000 41.748 415 ASP AAA N 1
ATOM 749 C CA . ASP A 1 415 ? -4.846 22.441 -8.481 1.000 41.408 415 ASP AAA CA 1
ATOM 750 C C . ASP A 1 415 ? -5.965 21.811 -7.650 1.000 44.052 415 ASP AAA C 1
ATOM 751 O O . ASP A 1 415 ? -6.321 20.663 -7.925 1.000 45.298 415 ASP AAA O 1
ATOM 756 N N . GLY A 1 416 ? -6.462 22.511 -6.637 1.000 41.244 416 GLY AAA N 1
ATOM 757 C CA . GLY A 1 416 ? -7.576 21.998 -5.825 1.000 41.138 416 GLY AAA CA 1
ATOM 758 C C . GLY A 1 416 ? -7.103 21.185 -4.631 1.000 42.681 416 GLY AAA C 1
ATOM 759 O O . GLY A 1 416 ? -7.928 20.511 -4.009 1.000 43.283 416 GLY AAA O 1
ATOM 760 N N . THR A 1 417 ? -5.818 21.268 -4.306 1.000 39.308 417 THR AAA N 1
ATOM 761 C CA . THR A 1 417 ? -5.255 20.630 -3.088 1.000 41.243 417 THR AAA CA 1
ATOM 762 C C . THR A 1 417 ? -4.747 21.709 -2.134 1.000 42.246 417 THR AAA C 1
ATOM 763 O O . THR A 1 417 ? -3.869 21.404 -1.313 1.000 43.986 417 THR AAA O 1
ATOM 767 N N . GLY A 1 418 ? -5.324 22.901 -2.208 1.000 42.389 418 GLY AAA N 1
ATOM 768 C CA . GLY A 1 418 ? -4.925 24.044 -1.383 1.000 42.359 418 GLY AAA CA 1
ATOM 769 C C . GLY A 1 418 ? -3.852 24.844 -2.076 1.000 42.947 418 GLY AAA C 1
ATOM 770 O O . GLY A 1 418 ? -3.444 24.467 -3.191 1.000 42.494 418 GLY AAA O 1
ATOM 771 N N . ARG A 1 419 ? -3.387 25.910 -1.446 1.000 43.199 419 ARG AAA N 1
ATOM 772 C CA . ARG A 1 419 ? -2.364 26.771 -2.070 1.000 43.040 419 ARG AAA CA 1
ATOM 773 C C . ARG A 1 419 ? -1.093 25.961 -2.317 1.000 41.067 419 ARG AAA C 1
ATOM 774 O O . ARG A 1 419 ? -0.609 25.305 -1.395 1.000 43.857 419 ARG AAA O 1
ATOM 782 N N . VAL A 1 420 ? -0.589 26.021 -3.534 1.000 39.091 420 VAL AAA N 1
ATOM 783 C CA . VAL A 1 420 ? 0.599 25.239 -3.958 1.000 37.484 420 VAL AAA CA 1
ATOM 784 C C . VAL A 1 420 ? 1.825 26.140 -3.871 1.000 38.168 420 VAL AAA C 1
ATOM 785 O O . VAL A 1 420 ? 1.797 27.237 -4.452 1.000 36.852 420 VAL AAA O 1
ATOM 789 N N . GLU A 1 421 ? 2.872 25.686 -3.198 1.000 36.621 421 GLU AAA N 1
ATOM 790 C CA . GLU A 1 421 ? 4.119 26.451 -3.124 1.000 36.394 421 GLU AAA CA 1
ATOM 791 C C . GLU A 1 421 ? 5.045 26.073 -4.272 1.000 35.328 421 GLU AAA C 1
ATOM 792 O O . GLU A 1 421 ? 4.789 25.090 -5.004 1.000 35.802 421 GLU AAA O 1
ATOM 798 N N . VAL A 1 422 ? 6.055 26.904 -4.460 1.000 34.620 422 VAL AAA N 1
ATOM 799 C CA . VAL A 1 422 ? 6.839 26.901 -5.711 1.000 34.128 422 VAL AAA CA 1
ATOM 800 C C . VAL A 1 422 ? 8.243 27.381 -5.392 1.000 33.960 422 VAL AAA C 1
ATOM 801 O O . VAL A 1 422 ? 8.410 28.285 -4.541 1.000 35.436 422 VAL AAA O 1
ATOM 805 N N . GLY A 1 423 ? 9.216 26.796 -6.072 1.000 34.198 423 GLY AAA N 1
ATOM 806 C CA . GLY A 1 423 ? 10.594 27.277 -6.073 1.000 34.158 423 GLY AAA CA 1
ATOM 807 C C . GLY A 1 423 ? 11.180 27.142 -7.446 1.000 33.535 423 GLY AAA C 1
ATOM 808 O O . GLY A 1 423 ? 10.974 26.096 -8.088 1.000 35.352 423 GLY AAA O 1
ATOM 809 N N . ASN A 1 424 ? 11.925 28.155 -7.880 1.000 33.181 424 ASN AAA N 1
ATOM 810 C CA . ASN A 1 424 ? 12.587 28.096 -9.196 1.000 32.919 424 ASN AAA CA 1
ATOM 811 C C . ASN A 1 424 ? 13.967 28.706 -9.063 1.000 33.613 424 ASN AAA C 1
ATOM 812 O O . ASN A 1 424 ? 14.100 29.682 -8.329 1.000 34.352 424 ASN AAA O 1
ATOM 817 N N . VAL A 1 425 ? 14.919 28.201 -9.835 1.000 33.777 425 VAL AAA N 1
ATOM 818 C CA . VAL A 1 425 ? 16.273 28.769 -9.894 1.000 33.550 425 VAL AAA CA 1
ATOM 819 C C . VAL A 1 425 ? 16.693 28.817 -11.344 1.000 33.161 425 VAL AAA C 1
ATOM 820 O O . VAL A 1 425 ? 16.625 27.789 -12.008 1.000 34.161 425 VAL AAA O 1
ATOM 824 N N . LEU A 1 426 ? 17.074 29.996 -11.799 1.000 33.788 426 LEU AAA N 1
ATOM 825 C CA . LEU A 1 426 ? 17.639 30.179 -13.135 1.000 33.994 426 LEU AAA CA 1
ATOM 826 C C . LEU A 1 426 ? 19.143 30.299 -13.024 1.000 35.855 426 LEU AAA C 1
ATOM 827 O O . LEU A 1 426 ? 19.609 31.211 -12.340 1.000 36.439 426 LEU AAA O 1
ATOM 832 N N . MET A 1 427 ? 19.851 29.474 -13.767 1.000 34.341 427 MET AAA N 1
ATOM 833 C CA . MET A 1 427 ? 21.301 29.325 -13.598 1.000 35.709 427 MET AAA CA 1
ATOM 834 C C . MET A 1 427 ? 21.977 29.404 -14.954 1.000 36.159 427 MET AAA C 1
ATOM 835 O O . MET A 1 427 ? 21.506 28.807 -15.920 1.000 35.555 427 MET AAA O 1
ATOM 840 N N . ASP A 1 428 ? 23.077 30.132 -15.019 1.000 35.558 428 ASP AAA N 1
ATOM 841 C CA . ASP A 1 428 ? 23.945 30.181 -16.210 1.000 36.807 428 ASP AAA CA 1
ATOM 842 C C . ASP A 1 428 ? 24.728 28.871 -16.317 1.000 36.201 428 ASP AAA C 1
ATOM 843 O O . ASP A 1 428 ? 25.413 28.490 -15.355 1.000 36.790 428 ASP AAA O 1
ATOM 848 N N . ASN A 1 429 ? 24.587 28.167 -17.425 1.000 35.937 429 ASN AAA N 1
ATOM 849 C CA . ASN A 1 429 ? 25.213 26.833 -17.553 1.000 36.396 429 ASN AAA CA 1
ATOM 850 C C . ASN A 1 429 ? 26.732 26.924 -17.573 1.000 37.457 429 ASN AAA C 1
ATOM 851 O O . ASN A 1 429 ? 27.379 25.941 -17.210 1.000 38.257 429 ASN AAA O 1
ATOM 856 N N . GLN A 1 430 ? 27.304 28.017 -18.063 1.000 38.467 430 GLN AAA N 1
ATOM 857 C CA . GLN A 1 430 ? 28.767 28.073 -18.262 1.000 41.627 430 GLN AAA CA 1
ATOM 858 C C . GLN A 1 430 ? 29.453 28.503 -16.959 1.000 40.389 430 GLN AAA C 1
ATOM 859 O O . GLN A 1 430 ? 30.697 28.390 -16.900 1.000 42.841 430 GLN AAA O 1
ATOM 865 N N . THR A 1 431 ? 28.701 29.008 -15.973 1.000 39.927 431 THR AAA N 1
ATOM 866 C CA . THR A 1 431 ? 29.351 29.568 -14.755 1.000 40.734 431 THR AAA CA 1
ATOM 867 C C . THR A 1 431 ? 28.747 29.048 -13.450 1.000 38.397 431 THR AAA C 1
ATOM 868 O O . THR A 1 431 ? 29.416 29.211 -12.417 1.000 39.609 431 THR AAA O 1
ATOM 872 N N . GLY A 1 432 ? 27.511 28.545 -13.464 1.000 37.505 432 GLY AAA N 1
ATOM 873 C CA . GLY A 1 432 ? 26.786 28.232 -12.227 1.000 37.496 432 GLY AAA CA 1
ATOM 874 C C . GLY A 1 432 ? 26.208 29.468 -11.551 1.000 37.262 432 GLY AAA C 1
ATOM 875 O O . GLY A 1 432 ? 25.621 29.331 -10.459 1.000 37.892 432 GLY AAA O 1
ATOM 876 N N . ALA A 1 433 ? 26.369 30.648 -12.150 1.000 38.047 433 ALA AAA N 1
ATOM 877 C CA . ALA A 1 433 ? 25.820 31.888 -11.586 1.000 37.607 433 ALA AAA CA 1
ATOM 878 C C . ALA A 1 433 ? 24.296 31.798 -11.547 1.000 36.534 433 ALA AAA C 1
ATOM 879 O O . ALA A 1 433 ? 23.697 31.404 -12.549 1.000 37.539 433 ALA AAA O 1
ATOM 881 N N . ILE A 1 434 ? 23.693 32.205 -10.439 1.000 37.956 434 ILE AAA N 1
ATOM 882 C CA . ILE A 1 434 ? 22.208 32.240 -10.348 1.000 35.627 434 ILE AAA CA 1
ATOM 883 C C . ILE A 1 434 ? 21.700 33.621 -10.739 1.000 38.393 434 ILE AAA C 1
ATOM 884 O O . ILE A 1 434 ? 22.042 34.602 -10.060 1.000 38.307 434 ILE AAA O 1
ATOM 889 N N . LEU A 1 435 ? 20.953 33.693 -11.839 1.000 36.977 435 LEU AAA N 1
ATOM 890 C CA . LEU A 1 435 ? 20.553 34.982 -12.450 1.000 37.076 435 LEU AAA CA 1
ATOM 891 C C . LEU A 1 435 ? 19.285 35.471 -11.768 1.000 37.584 435 LEU AAA C 1
ATOM 892 O O . LEU A 1 435 ? 18.991 36.673 -11.813 1.000 37.384 435 LEU AAA O 1
ATOM 897 N N . GLY A 1 436 ? 18.523 34.554 -11.207 1.000 34.831 436 GLY AAA N 1
ATOM 898 C CA . GLY A 1 436 ? 17.222 34.896 -10.633 1.000 36.246 436 GLY AAA CA 1
ATOM 899 C C . GLY A 1 436 ? 16.603 33.675 -10.028 1.000 35.707 436 GLY AAA C 1
ATOM 900 O O . GLY A 1 436 ? 17.039 32.554 -10.345 1.000 35.253 436 GLY AAA O 1
ATOM 901 N N . PHE A 1 437 ? 15.612 33.874 -9.189 1.000 34.935 437 PHE AAA N 1
ATOM 902 C CA . PHE A 1 437 ? 14.947 32.723 -8.563 1.000 34.238 437 PHE AAA CA 1
ATOM 903 C C . PHE A 1 437 ? 13.583 33.138 -8.081 1.000 35.606 437 PHE AAA C 1
ATOM 904 O O . PHE A 1 437 ? 13.282 34.339 -7.975 1.000 36.618 437 PHE AAA O 1
ATOM 912 N N . VAL A 1 438 ? 12.765 32.128 -7.838 1.000 34.120 438 VAL AAA N 1
ATOM 913 C CA . VAL A 1 438 ? 11.456 32.300 -7.180 1.000 35.898 438 VAL AAA CA 1
ATOM 914 C C . VAL A 1 438 ? 11.526 31.572 -5.853 1.000 34.792 438 VAL AAA C 1
ATOM 915 O O . VAL A 1 438 ? 11.796 30.359 -5.854 1.000 34.881 438 VAL AAA O 1
ATOM 919 N N . GLY A 1 439 ? 11.288 32.291 -4.770 1.000 35.920 439 GLY AAA N 1
ATOM 920 C CA . GLY A 1 439 ? 11.388 31.685 -3.435 1.000 36.268 439 GLY AAA CA 1
ATOM 921 C C . GLY A 1 439 ? 10.091 31.076 -2.996 1.000 35.905 439 GLY AAA C 1
ATOM 922 O O . GLY A 1 439 ? 10.099 30.265 -2.058 1.000 37.876 439 GLY AAA O 1
ATOM 923 N N . GLY A 1 440 ? 8.992 31.519 -3.589 1.000 35.730 440 GLY AAA N 1
ATOM 924 C CA . GLY A 1 440 ? 7.660 31.067 -3.199 1.000 36.779 440 GLY AAA CA 1
ATOM 925 C C . GLY A 1 440 ? 6.612 31.977 -3.767 1.000 36.367 440 GLY AAA C 1
ATOM 926 O O . GLY A 1 440 ? 6.980 32.898 -4.522 1.000 37.627 440 GLY AAA O 1
ATOM 927 N N . ARG A 1 441 ? 5.358 31.705 -3.434 1.000 37.391 441 ARG AAA N 1
ATOM 928 C CA . ARG A 1 441 ? 4.172 32.396 -3.977 1.000 37.483 441 ARG AAA CA 1
ATOM 929 C C . ARG A 1 441 ? 4.169 33.854 -3.536 1.000 39.810 441 ARG AAA C 1
ATOM 930 O O . ARG A 1 441 ? 3.765 34.681 -4.338 1.000 40.783 441 ARG AAA O 1
ATOM 938 N N . ASN A 1 442 ? 4.594 34.135 -2.300 1.000 42.749 442 ASN AAA N 1
ATOM 939 C CA . ASN A 1 442 ? 4.425 35.483 -1.708 1.000 44.612 442 ASN AAA CA 1
ATOM 940 C C . ASN A 1 442 ? 5.075 35.519 -0.319 1.000 39.024 442 ASN AAA C 1
ATOM 941 O O . ASN A 1 442 ? 4.443 35.096 0.644 1.000 43.892 442 ASN AAA O 1
ATOM 946 N N . TYR A 1 443 ? 6.354 35.890 -0.266 1.000 40.474 443 TYR AAA N 1
ATOM 947 C CA . TYR A 1 443 ? 7.121 36.152 0.998 1.000 39.214 443 TYR AAA CA 1
ATOM 948 C C . TYR A 1 443 ? 6.244 36.746 2.101 1.000 46.050 443 TYR AAA C 1
ATOM 949 O O . TYR A 1 443 ? 6.439 36.340 3.244 1.000 46.364 443 TYR AAA O 1
ATOM 958 N N . GLN A 1 444 ? 5.383 37.714 1.766 1.000 47.505 444 GLN AAA N 1
ATOM 959 C CA . GLN A 1 444 ? 4.567 38.471 2.753 1.000 51.491 444 GLN AAA CA 1
ATOM 960 C C . GLN A 1 444 ? 3.582 37.524 3.453 1.000 52.784 444 GLN AAA C 1
ATOM 961 O O . GLN A 1 444 ? 3.163 37.837 4.569 1.000 53.782 444 GLN AAA O 1
ATOM 967 N N . GLU A 1 445 ? 3.249 36.395 2.838 1.000 46.488 445 GLU AAA N 1
ATOM 968 C CA . GLU A 1 445 ? 2.264 35.443 3.411 1.000 51.126 445 GLU AAA CA 1
ATOM 969 C C . GLU A 1 445 ? 2.988 34.190 3.911 1.000 49.433 445 GLU AAA C 1
ATOM 970 O O . GLU A 1 445 ? 2.501 33.577 4.858 1.000 49.315 445 GLU AAA O 1
ATOM 976 N N . ASN A 1 446 ? 4.112 33.825 3.294 1.000 45.702 446 ASN AAA N 1
ATOM 977 C CA . ASN A 1 446 ? 4.891 32.627 3.697 1.000 44.115 446 ASN AAA CA 1
ATOM 978 C C . ASN A 1 446 ? 6.353 32.865 3.331 1.000 47.135 446 ASN AAA C 1
ATOM 979 O O . ASN A 1 446 ? 6.652 32.998 2.125 1.000 42.033 446 ASN AAA O 1
ATOM 984 N N . GLN A 1 447 ? 7.223 32.919 4.337 1.000 45.483 447 GLN AAA N 1
ATOM 985 C CA . GLN A 1 447 ? 8.626 33.351 4.160 1.000 45.758 447 GLN AAA CA 1
ATOM 986 C C . GLN A 1 447 ? 9.500 32.164 3.754 1.000 42.654 447 GLN AAA C 1
ATOM 987 O O . GLN A 1 447 ? 10.673 32.393 3.444 1.000 46.409 447 GLN AAA O 1
ATOM 993 N N . ASN A 1 448 ? 8.971 30.946 3.790 1.000 43.233 448 ASN AAA N 1
ATOM 994 C CA . ASN A 1 448 ? 9.818 29.759 3.513 1.000 42.786 448 ASN AAA CA 1
ATOM 995 C C . ASN A 1 448 ? 10.441 29.909 2.122 1.000 42.051 448 ASN AAA C 1
ATOM 996 O O . ASN A 1 448 ? 9.699 30.158 1.164 1.000 40.354 448 ASN AAA O 1
ATOM 1001 N N . ASN A 1 449 ? 11.752 29.716 2.023 1.000 39.541 449 ASN AAA N 1
ATOM 1002 C CA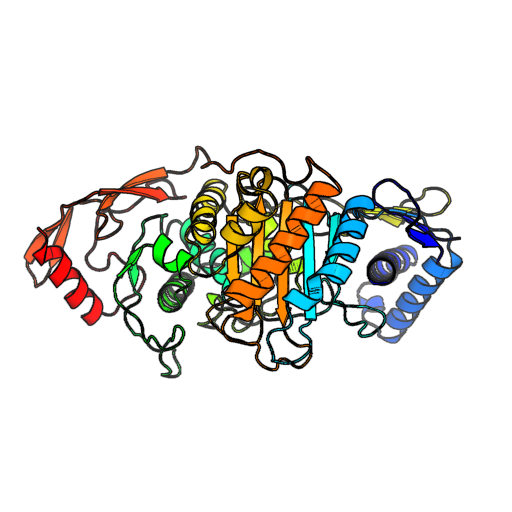 . ASN A 1 449 ? 12.456 29.909 0.733 1.000 39.181 449 ASN AAA CA 1
ATOM 1003 C C . ASN A 1 449 ? 12.579 28.565 0.035 1.000 37.576 449 ASN AAA C 1
ATOM 1004 O O . ASN A 1 449 ? 13.359 27.704 0.493 1.000 38.509 449 ASN AAA O 1
ATOM 1009 N N . HIS A 1 450 ? 11.769 28.361 -0.989 1.000 36.987 450 HIS AAA N 1
ATOM 1010 C CA . HIS A 1 450 ? 11.649 27.049 -1.662 1.000 35.733 450 HIS AAA CA 1
ATOM 1011 C C . HIS A 1 450 ? 12.711 26.890 -2.745 1.000 38.415 450 HIS AAA C 1
ATOM 1012 O O . HIS A 1 450 ? 12.684 25.852 -3.422 1.000 37.306 450 HIS AAA O 1
ATOM 1019 N N . ALA A 1 451 ? 13.559 27.893 -2.954 1.000 35.836 451 ALA AAA N 1
ATOM 1020 C CA . ALA A 1 451 ? 14.650 27.833 -3.953 1.000 38.555 451 ALA AAA CA 1
ATOM 1021 C C . ALA A 1 451 ? 15.940 27.373 -3.275 1.000 37.295 451 ALA AAA C 1
ATOM 1022 O O . ALA A 1 451 ? 16.688 26.588 -3.886 1.000 36.734 451 ALA AAA O 1
ATOM 1024 N N . PHE A 1 452 ? 16.213 27.866 -2.065 1.000 36.674 452 PHE AAA N 1
ATOM 1025 C CA . PHE A 1 452 ? 17.545 27.675 -1.439 1.000 37.438 452 PHE AAA CA 1
ATOM 1026 C C . PHE A 1 452 ? 17.473 26.910 -0.122 1.000 44.582 452 PHE AAA C 1
ATOM 1027 O O . PHE A 1 452 ? 18.526 26.461 0.322 1.000 42.892 452 PHE AAA O 1
ATOM 1035 N N . ASP A 1 453 ? 16.320 26.882 0.539 1.000 39.960 453 ASP AAA N 1
ATOM 1036 C CA . ASP A 1 453 ? 16.271 26.436 1.958 1.000 41.723 453 ASP AAA CA 1
ATOM 1037 C C . ASP A 1 453 ? 15.640 25.039 2.030 1.000 46.930 453 ASP AAA C 1
ATOM 1038 O O . ASP A 1 453 ? 16.246 24.141 2.639 1.000 58.560 453 ASP AAA O 1
ATOM 1043 N N . THR A 1 454 ? 14.547 24.827 1.320 1.000 40.522 454 THR AAA N 1
ATOM 1044 C CA . THR A 1 454 ? 13.666 23.653 1.498 1.000 39.823 454 THR AAA CA 1
ATOM 1045 C C . THR A 1 454 ? 14.303 22.456 0.793 1.000 41.224 454 THR AAA C 1
ATOM 1046 O O . THR A 1 454 ? 14.619 22.585 -0.383 1.000 42.396 454 THR AAA O 1
ATOM 1050 N N . LYS A 1 455 ? 14.438 21.327 1.472 1.000 39.226 455 LYS AAA N 1
ATOM 1051 C CA . LYS A 1 455 ? 14.953 20.127 0.781 1.000 37.600 455 LYS AAA CA 1
ATOM 1052 C C . LYS A 1 455 ? 13.791 19.181 0.531 1.000 37.986 455 LYS AAA C 1
ATOM 1053 O O . LYS A 1 455 ? 13.056 18.882 1.477 1.000 38.394 455 LYS AAA O 1
ATOM 1059 N N . ARG A 1 456 ? 13.661 18.714 -0.706 1.000 35.490 456 ARG AAA N 1
ATOM 1060 C CA . ARG A 1 456 ? 12.543 17.859 -1.125 1.000 35.330 456 ARG AAA CA 1
ATOM 1061 C C . ARG A 1 456 ? 13.083 16.748 -2.019 1.000 34.949 456 ARG AAA C 1
ATOM 1062 O O . ARG A 1 456 ? 14.132 16.942 -2.663 1.000 35.309 456 ARG AAA O 1
ATOM 1070 N N . SER A 1 457 ? 12.369 15.641 -2.074 1.000 34.654 457 SER AAA N 1
ATOM 1071 C CA . SER A 1 457 ? 12.745 14.560 -3.003 1.000 33.454 457 SER AAA CA 1
ATOM 1072 C C . SER A 1 457 ? 12.705 15.123 -4.415 1.000 34.184 457 SER AAA C 1
ATOM 1073 O O . SER A 1 457 ? 11.689 15.704 -4.797 1.000 34.769 457 SER AAA O 1
ATOM 1076 N N . PRO A 1 458 ? 13.755 14.911 -5.229 1.000 34.087 458 PRO AAA N 1
ATOM 1077 C CA . PRO A 1 458 ? 13.735 15.267 -6.651 1.000 33.000 458 PRO AAA CA 1
ATOM 1078 C C . PRO A 1 458 ? 12.920 14.303 -7.528 1.000 34.010 458 PRO AAA C 1
ATOM 1079 O O . PRO A 1 458 ? 12.785 14.537 -8.743 1.000 34.911 458 PRO AAA O 1
ATOM 1083 N N . ALA A 1 459 ? 12.383 13.242 -6.933 1.000 32.959 459 ALA AAA N 1
ATOM 1084 C CA . ALA A 1 459 ? 11.471 12.318 -7.629 1.000 35.267 459 ALA AAA CA 1
ATOM 1085 C C . ALA A 1 459 ? 12.172 11.791 -8.889 1.000 33.503 459 ALA AAA C 1
ATOM 1086 O O . ALA A 1 459 ? 13.375 11.526 -8.838 1.000 35.343 459 ALA AAA O 1
ATOM 1088 N N . SER A 1 460 ? 11.452 11.682 -9.999 1.000 35.827 460 SER AAA N 1
ATOM 1089 C CA . SER A 1 460 ? 11.964 11.012 -11.208 1.000 35.422 460 SER AAA CA 1
ATOM 1090 C C . SER A 1 460 ? 12.983 11.887 -11.932 1.000 35.776 460 SER AAA C 1
ATOM 1091 O O . SER A 1 460 ? 13.569 11.400 -12.896 1.000 36.708 460 SER AAA O 1
ATOM 1094 N N . THR A 1 461 ? 13.228 13.110 -11.465 1.000 34.289 461 THR AAA N 1
ATOM 1095 C CA . THR A 1 461 ? 14.306 13.916 -12.097 1.000 34.743 461 THR AAA CA 1
ATOM 1096 C C . THR A 1 461 ? 15.680 13.436 -11.648 1.000 34.802 461 THR AAA C 1
ATOM 1097 O O . THR A 1 461 ? 16.677 13.944 -12.150 1.000 35.591 461 THR AAA O 1
ATOM 1101 N N . THR A 1 462 ? 15.746 12.456 -10.758 1.000 34.330 462 THR AAA N 1
ATOM 1102 C CA . THR A 1 462 ? 17.040 11.875 -10.360 1.000 33.327 462 THR AAA CA 1
ATOM 1103 C C . THR A 1 462 ? 17.586 10.972 -11.476 1.000 37.223 462 THR AAA C 1
ATOM 1104 O O . THR A 1 462 ? 18.803 10.775 -11.558 1.000 37.662 462 THR AAA O 1
ATOM 1108 N N . LYS A 1 463 ? 16.710 10.359 -12.270 1.000 37.058 463 LYS AAA N 1
ATOM 1109 C CA . LYS A 1 463 ? 17.074 9.234 -13.161 1.000 38.339 463 LYS AAA CA 1
ATOM 1110 C C . LYS A 1 463 ? 18.186 9.613 -14.123 1.000 35.606 463 LYS AAA C 1
ATOM 1111 O O . LYS A 1 463 ? 19.097 8.810 -14.326 1.000 36.121 463 LYS AAA O 1
ATOM 1117 N N . PRO A 1 464 ? 18.157 10.783 -14.805 1.000 36.030 464 PRO AAA N 1
ATOM 1118 C CA . PRO A 1 464 ? 19.188 11.086 -15.795 1.000 37.185 464 PRO AAA CA 1
ATOM 1119 C C . PRO A 1 464 ? 20.571 11.193 -15.158 1.000 38.876 464 PRO AAA C 1
ATOM 1120 O O . PRO A 1 464 ? 21.536 10.875 -15.794 1.000 39.776 464 PRO AAA O 1
ATOM 1124 N N . LEU A 1 465 ? 20.627 11.640 -13.907 1.000 36.305 465 LEU AAA N 1
ATOM 1125 C CA . LEU A 1 465 ? 21.911 11.962 -13.250 1.000 36.785 465 LEU AAA CA 1
ATOM 1126 C C . LEU A 1 465 ? 22.526 10.716 -12.638 1.000 37.477 465 LEU AAA C 1
ATOM 1127 O O . LEU A 1 465 ? 23.730 10.485 -12.817 1.000 39.849 465 LEU AAA O 1
ATOM 1132 N N . LEU A 1 466 ? 21.726 9.960 -11.909 1.000 37.746 466 LEU AAA N 1
ATOM 1133 C CA . LEU A 1 466 ? 22.217 8.916 -10.982 1.000 39.870 466 LEU AAA CA 1
ATOM 1134 C C . LEU A 1 466 ? 22.080 7.527 -11.611 1.000 41.711 466 LEU AAA C 1
ATOM 1135 O O . LEU A 1 466 ? 22.779 6.612 -11.164 1.000 40.927 466 LEU AAA O 1
ATOM 1140 N N . ALA A 1 467 ? 21.232 7.354 -12.629 1.000 37.844 467 ALA AAA N 1
ATOM 1141 C CA . ALA A 1 467 ? 21.059 6.031 -13.251 1.000 37.383 467 ALA AAA CA 1
ATOM 1142 C C . ALA A 1 467 ? 21.567 6.076 -14.694 1.000 35.982 467 ALA AAA C 1
ATOM 1143 O O . ALA A 1 467 ? 22.678 5.596 -14.960 1.000 37.780 467 ALA AAA O 1
ATOM 1145 N N . TYR A 1 468 ? 20.799 6.663 -15.592 1.000 36.990 468 TYR AAA N 1
ATOM 1146 C CA . TYR A 1 468 ? 21.090 6.569 -17.041 1.000 37.691 468 TYR AAA CA 1
ATOM 1147 C C . TYR A 1 468 ? 22.400 7.272 -17.396 1.000 36.614 468 TYR AAA C 1
ATOM 1148 O O . TYR A 1 468 ? 23.192 6.690 -18.156 1.000 38.207 468 TYR AAA O 1
ATOM 1157 N N . GLY A 1 469 ? 22.620 8.491 -16.902 1.000 36.443 469 GLY AAA N 1
ATOM 1158 C CA . GLY A 1 469 ? 23.839 9.251 -17.203 1.000 37.347 469 GLY AAA CA 1
ATOM 1159 C C . GLY A 1 469 ? 25.070 8.479 -16.784 1.000 37.770 469 GLY AAA C 1
ATOM 1160 O O . GLY A 1 469 ? 26.024 8.398 -17.557 1.000 37.602 469 GLY AAA O 1
ATOM 1161 N N . ILE A 1 470 ? 25.055 7.919 -15.582 1.000 36.295 470 ILE AAA N 1
ATOM 1162 C CA . ILE A 1 470 ? 26.231 7.146 -15.119 1.000 37.228 470 ILE AAA CA 1
ATOM 1163 C C . ILE A 1 470 ? 26.369 5.868 -15.942 1.000 37.134 470 ILE AAA C 1
ATOM 1164 O O . ILE A 1 470 ? 27.524 5.530 -16.306 1.000 38.886 470 ILE AAA O 1
ATOM 1169 N N . ALA A 1 471 ? 25.267 5.180 -16.239 1.000 36.775 471 ALA AAA N 1
ATOM 1170 C CA . ALA A 1 471 ? 25.354 3.933 -17.028 1.000 36.591 471 ALA AAA CA 1
ATOM 1171 C C . ALA A 1 471 ? 25.969 4.224 -18.399 1.000 37.329 471 ALA AAA C 1
ATOM 1172 O O . ALA A 1 471 ? 26.852 3.471 -18.847 1.000 39.694 471 ALA AAA O 1
ATOM 1174 N N . ILE A 1 472 ? 25.551 5.305 -19.030 1.000 38.152 472 ILE AAA N 1
ATOM 1175 C CA . ILE A 1 472 ? 26.108 5.688 -20.352 1.000 38.274 472 ILE AAA CA 1
ATOM 1176 C C . ILE A 1 472 ? 27.588 6.011 -20.188 1.000 38.865 472 ILE AAA C 1
ATOM 1177 O O . ILE A 1 472 ? 28.399 5.521 -21.002 1.000 40.242 472 ILE AAA O 1
ATOM 1182 N N . ASP A 1 473 ? 27.932 6.717 -19.121 1.000 38.425 473 ASP AAA N 1
ATOM 1183 C CA . ASP A 1 473 ? 29.305 7.217 -18.905 1.000 39.232 473 ASP AAA CA 1
ATOM 1184 C C . ASP A 1 473 ? 30.248 6.030 -18.698 1.000 42.098 473 ASP AAA C 1
ATOM 1185 O O . ASP A 1 473 ? 31.424 6.147 -19.060 1.000 42.162 473 ASP AAA O 1
ATOM 1190 N N . GLN A 1 474 ? 29.737 4.947 -18.123 1.000 40.284 474 GLN AAA N 1
ATOM 1191 C CA . GLN A 1 474 ? 30.506 3.736 -17.761 1.000 42.176 474 GLN AAA CA 1
ATOM 1192 C C . GLN A 1 474 ? 30.518 2.770 -18.945 1.000 43.775 474 GLN AAA C 1
ATOM 1193 O O . GLN A 1 474 ? 31.086 1.675 -18.798 1.000 43.529 474 GLN AAA O 1
ATOM 1199 N N . GLY A 1 475 ? 29.900 3.156 -20.065 1.000 42.025 475 GLY AAA N 1
ATOM 1200 C CA . GLY A 1 475 ? 29.849 2.300 -21.267 1.000 43.416 475 GLY AAA CA 1
ATOM 1201 C C . GLY A 1 475 ? 28.991 1.063 -21.040 1.000 44.219 475 GLY AAA C 1
ATOM 1202 O O . GLY A 1 475 ? 29.318 -0.012 -21.616 1.000 43.877 475 GLY AAA O 1
ATOM 1203 N N . LEU A 1 476 ? 27.924 1.188 -20.245 1.000 40.807 476 LEU AAA N 1
ATOM 1204 C CA . LEU A 1 476 ? 27.011 0.065 -19.893 1.000 43.031 476 LEU AAA CA 1
ATOM 1205 C C . LEU A 1 476 ? 25.701 0.183 -20.673 1.000 42.735 476 LEU AAA C 1
ATOM 1206 O O . LEU A 1 476 ? 24.866 -0.732 -20.567 1.000 46.644 476 LEU AAA O 1
ATOM 1211 N N . MET A 1 477 ? 25.526 1.267 -21.418 1.000 40.957 477 MET AAA N 1
ATOM 1212 C CA . MET A 1 477 ? 24.334 1.447 -22.268 1.000 42.270 477 MET AAA CA 1
ATOM 1213 C C . MET A 1 477 ? 24.584 2.585 -23.241 1.000 40.652 477 MET AAA C 1
ATOM 1214 O O . MET A 1 477 ? 25.472 3.423 -22.994 1.000 42.940 477 MET AAA O 1
ATOM 1219 N N . GLY A 1 478 ? 23.860 2.542 -24.344 1.000 41.354 478 GLY AAA N 1
ATOM 1220 C CA . GLY A 1 478 ? 23.798 3.602 -25.340 1.000 40.255 478 GLY AAA CA 1
ATOM 1221 C C . GLY A 1 478 ? 22.382 4.078 -25.527 1.000 38.974 478 GLY AAA C 1
ATOM 1222 O O . GLY A 1 478 ? 21.471 3.558 -24.833 1.000 39.956 478 GLY AAA O 1
ATOM 1223 N N . SER A 1 479 ? 22.194 5.014 -26.454 1.000 40.157 479 SER AAA N 1
ATOM 1224 C CA . SER A 1 479 ? 20.936 5.782 -26.583 1.000 39.739 479 SER AAA CA 1
ATOM 1225 C C . SER A 1 479 ? 19.783 4.848 -26.956 1.000 40.639 479 SER AAA C 1
ATOM 1226 O O . SER A 1 479 ? 18.651 5.171 -26.610 1.000 42.192 479 SER AAA O 1
ATOM 1229 N N . GLU A 1 480 ? 20.064 3.720 -27.622 1.000 41.365 480 GLU AAA N 1
ATOM 1230 C CA . GLU A 1 480 ? 18.991 2.819 -28.124 1.000 43.218 480 GLU AAA CA 1
ATOM 1231 C C . GLU A 1 480 ? 19.103 1.470 -27.425 1.000 40.471 480 GLU AAA C 1
ATOM 1232 O O . GLU A 1 480 ? 18.487 0.498 -27.893 1.000 42.590 480 GLU AAA O 1
ATOM 1238 N N . THR A 1 481 ? 19.778 1.442 -26.284 1.000 40.464 481 THR AAA N 1
ATOM 1239 C CA . THR A 1 481 ? 19.807 0.247 -25.425 1.000 40.403 481 THR AAA CA 1
ATOM 1240 C C . THR A 1 481 ? 18.381 -0.101 -24.998 1.000 40.482 481 THR AAA C 1
ATOM 1241 O O . THR A 1 481 ? 17.563 0.811 -24.807 1.000 40.888 481 THR AAA O 1
ATOM 1245 N N . ILE A 1 482 ? 18.108 -1.385 -24.865 1.000 40.567 482 ILE AAA N 1
ATOM 1246 C CA . ILE A 1 482 ? 16.797 -1.915 -24.421 1.000 40.533 482 ILE AAA CA 1
ATOM 1247 C C . ILE A 1 482 ? 16.860 -2.175 -22.919 1.000 40.738 482 ILE AAA C 1
ATOM 1248 O O . ILE A 1 482 ? 17.890 -2.685 -22.422 1.000 41.960 482 ILE AAA O 1
ATOM 1253 N N . LEU A 1 483 ? 15.789 -1.824 -22.224 1.000 41.939 483 LEU AAA N 1
ATOM 1254 C CA . LEU A 1 483 ? 15.663 -2.089 -20.775 1.000 40.601 483 LEU AAA CA 1
ATOM 1255 C C . LEU A 1 483 ? 14.393 -2.883 -20.537 1.000 39.953 483 LEU AAA C 1
ATOM 1256 O O . LEU A 1 483 ? 13.395 -2.707 -21.286 1.000 40.115 483 LEU AAA O 1
ATOM 1261 N N . SER A 1 484 ? 14.402 -3.668 -19.473 1.000 39.329 484 SER AAA N 1
ATOM 1262 C CA . SER A 1 484 ? 13.193 -4.374 -19.034 1.000 38.261 484 SER AAA CA 1
ATOM 1263 C C . SER A 1 484 ? 12.270 -3.405 -18.311 1.000 40.084 484 SER AAA C 1
ATOM 1264 O O . SER A 1 484 ? 12.714 -2.753 -17.355 1.000 40.673 484 SER AAA O 1
ATOM 1267 N N . ASN A 1 485 ? 11.020 -3.374 -18.735 1.000 39.445 485 ASN AAA N 1
ATOM 1268 C CA . ASN A 1 485 ? 9.906 -2.824 -17.944 1.000 38.516 485 ASN AAA CA 1
ATOM 1269 C C . ASN A 1 485 ? 8.936 -3.954 -17.595 1.000 40.063 485 ASN AAA C 1
ATOM 1270 O O . ASN A 1 485 ? 7.791 -3.654 -17.252 1.000 42.003 485 ASN AAA O 1
ATOM 1275 N N . TYR A 1 486 ? 9.384 -5.206 -17.668 1.000 41.154 486 TYR AAA N 1
ATOM 1276 C CA . TYR A 1 486 ? 8.549 -6.328 -17.182 1.000 40.996 486 TYR AAA CA 1
ATOM 1277 C C . TYR A 1 486 ? 8.326 -6.164 -15.687 1.000 41.252 486 TYR AAA C 1
ATOM 1278 O O . TYR A 1 486 ? 9.206 -5.673 -14.983 1.000 41.856 486 TYR AAA O 1
ATOM 1287 N N . PRO A 1 487 ? 7.160 -6.581 -15.158 1.000 43.521 487 PRO AAA N 1
ATOM 1288 C CA . PRO A 1 487 ? 6.916 -6.530 -13.721 1.000 41.513 487 PRO AAA CA 1
ATOM 1289 C C . PRO A 1 487 ? 8.075 -7.128 -12.917 1.000 42.219 487 PRO AAA C 1
ATOM 1290 O O . PRO A 1 487 ? 8.661 -8.136 -13.310 1.000 43.944 487 PRO AAA O 1
ATOM 1294 N N . THR A 1 488 ? 8.419 -6.465 -11.818 1.000 42.893 488 THR AAA N 1
ATOM 1295 C CA . THR A 1 488 ? 9.424 -6.957 -10.853 1.000 42.414 488 THR AAA CA 1
ATOM 1296 C C . THR A 1 488 ? 9.126 -6.326 -9.501 1.000 42.453 488 THR AAA C 1
ATOM 1297 O O . THR A 1 488 ? 8.403 -5.302 -9.460 1.000 42.268 488 THR AAA O 1
ATOM 1301 N N . ASN A 1 489 ? 9.688 -6.897 -8.444 1.000 41.792 489 ASN AAA N 1
ATOM 1302 C CA . ASN A 1 489 ? 9.437 -6.406 -7.073 1.000 41.976 489 ASN AAA CA 1
ATOM 1303 C C . ASN A 1 489 ? 10.708 -5.790 -6.503 1.000 41.930 489 ASN AAA C 1
ATOM 1304 O O . ASN A 1 489 ? 11.824 -6.242 -6.828 1.000 43.343 489 ASN AAA O 1
ATOM 1309 N N . PHE A 1 490 ? 10.517 -4.861 -5.594 1.000 40.459 490 PHE AAA N 1
ATOM 1310 C CA . PHE A 1 490 ? 11.583 -4.352 -4.709 1.000 42.326 490 PHE AAA CA 1
ATOM 1311 C C . PHE A 1 490 ? 12.007 -5.481 -3.770 1.000 40.450 490 PHE AAA C 1
ATOM 1312 O O . PHE A 1 490 ? 11.287 -6.491 -3.660 1.000 42.536 490 PHE AAA O 1
ATOM 1320 N N . ALA A 1 491 ? 13.139 -5.289 -3.097 1.000 41.616 491 ALA AAA N 1
ATOM 1321 C CA . ALA A 1 491 ? 13.696 -6.251 -2.118 1.000 43.247 491 ALA AAA CA 1
ATOM 1322 C C . ALA A 1 491 ? 12.639 -6.614 -1.067 1.000 44.189 491 ALA AAA C 1
ATOM 1323 O O . ALA A 1 491 ? 12.669 -7.751 -0.562 1.000 45.052 491 ALA AAA O 1
ATOM 1325 N N . ASN A 1 492 ? 11.763 -5.675 -0.715 1.000 42.592 492 ASN AAA N 1
ATOM 1326 C CA . ASN A 1 492 ? 10.769 -5.889 0.369 1.000 43.620 492 ASN AAA CA 1
ATOM 1327 C C . ASN A 1 492 ? 9.533 -6.615 -0.176 1.000 45.742 492 ASN AAA C 1
ATOM 1328 O O . ASN A 1 492 ? 8.619 -6.892 0.612 1.000 48.284 492 ASN AAA O 1
ATOM 1333 N N . GLY A 1 493 ? 9.528 -6.972 -1.459 1.000 43.737 493 GLY AAA N 1
ATOM 1334 C CA . GLY A 1 493 ? 8.453 -7.782 -2.059 1.000 44.314 493 GLY AAA CA 1
ATOM 1335 C C . GLY A 1 493 ? 7.391 -6.932 -2.739 1.000 46.992 493 GLY AAA C 1
ATOM 1336 O O . GLY A 1 493 ? 6.549 -7.507 -3.465 1.000 49.317 493 GLY AAA O 1
ATOM 1337 N N . ASN A 1 494 ? 7.429 -5.613 -2.542 1.000 47.474 494 ASN AAA N 1
ATOM 1338 C CA . ASN A 1 494 ? 6.429 -4.692 -3.139 1.000 46.754 494 ASN AAA CA 1
ATOM 1339 C C . ASN A 1 494 ? 6.700 -4.582 -4.634 1.000 44.667 494 ASN AAA C 1
ATOM 1340 O O . ASN A 1 494 ? 7.848 -4.437 -5.057 1.000 42.925 494 ASN AAA O 1
ATOM 1345 N N . PRO A 1 495 ? 5.650 -4.612 -5.476 1.000 44.600 495 PRO AAA N 1
ATOM 1346 C CA . PRO A 1 495 ? 5.816 -4.414 -6.907 1.000 43.569 495 PRO AAA CA 1
ATOM 1347 C C . PRO A 1 495 ? 6.318 -3.007 -7.213 1.000 41.348 495 PRO AAA C 1
ATOM 1348 O O . PRO A 1 495 ? 5.869 -2.057 -6.594 1.000 43.952 495 PRO AAA O 1
ATOM 1352 N N . ILE A 1 496 ? 7.207 -2.909 -8.190 1.000 40.315 496 ILE AAA N 1
ATOM 1353 C CA . ILE A 1 496 ? 7.597 -1.596 -8.750 1.000 40.816 496 ILE AAA CA 1
ATOM 1354 C C . ILE A 1 496 ? 6.469 -1.115 -9.659 1.000 43.136 496 ILE AAA C 1
ATOM 1355 O O . ILE A 1 496 ? 6.165 -1.806 -10.654 1.000 42.734 496 ILE AAA O 1
ATOM 1360 N N . MET A 1 497 ? 5.884 0.031 -9.314 1.000 40.944 497 MET AAA N 1
ATOM 1361 C CA . MET A 1 497 ? 4.652 0.551 -9.947 1.000 41.942 497 MET AAA CA 1
ATOM 1362 C C . MET A 1 497 ? 4.974 1.793 -10.769 1.000 41.919 497 MET AAA C 1
ATOM 1363 O O . MET A 1 497 ? 5.977 2.483 -10.481 1.000 43.817 497 MET AAA O 1
ATOM 1368 N N . TYR A 1 498 ? 4.144 2.044 -11.769 1.000 40.936 498 TYR AAA N 1
ATOM 1369 C CA . TYR A 1 498 ? 4.105 3.315 -12.529 1.000 40.199 498 TYR AAA CA 1
ATOM 1370 C C . TYR A 1 498 ? 2.635 3.685 -12.694 1.000 42.826 498 TYR AAA C 1
ATOM 1371 O O . TYR A 1 498 ? 1.929 2.980 -13.417 1.000 46.131 498 TYR AAA O 1
ATOM 1380 N N . ALA A 1 499 ? 2.187 4.687 -11.949 1.000 48.336 499 ALA AAA N 1
ATOM 1381 C CA . ALA A 1 499 ? 0.753 4.871 -11.641 1.000 54.358 499 ALA AAA CA 1
ATOM 1382 C C . ALA A 1 499 ? 0.161 3.501 -11.291 1.000 51.629 499 ALA AAA C 1
ATOM 1383 O O . ALA A 1 499 ? 0.633 2.878 -10.315 1.000 54.752 499 ALA AAA O 1
ATOM 1385 N N . ASN A 1 500 ? -0.776 3.010 -12.094 1.000 53.986 500 ASN AAA N 1
ATOM 1386 C CA . ASN A 1 500 ? -1.485 1.745 -11.785 1.000 56.732 500 ASN AAA CA 1
ATOM 1387 C C . ASN A 1 500 ? -0.881 0.593 -12.595 1.000 50.460 500 ASN AAA C 1
ATOM 1388 O O . ASN A 1 500 ? -1.442 -0.521 -12.549 1.000 53.873 500 ASN AAA O 1
ATOM 1393 N N . SER A 1 501 ? 0.243 0.823 -13.271 1.000 48.253 501 SER AAA N 1
ATOM 1394 C CA . SER A 1 501 ? 0.855 -0.228 -14.125 1.000 45.365 501 SER AAA CA 1
ATOM 1395 C C . SER A 1 501 ? 1.939 -0.973 -13.339 1.000 42.856 501 SER AAA C 1
ATOM 1396 O O . SER A 1 501 ? 2.827 -0.306 -12.785 1.000 44.929 501 SER AAA O 1
ATOM 1399 N N . LYS A 1 502 ? 1.891 -2.303 -13.362 1.000 44.251 502 LYS AAA N 1
ATOM 1400 C CA . LYS A 1 502 ? 2.944 -3.184 -12.794 1.000 45.638 502 LYS AAA CA 1
ATOM 1401 C C . LYS A 1 502 ? 4.043 -3.389 -13.835 1.000 44.052 502 LYS AAA C 1
ATOM 1402 O O . LYS A 1 502 ? 5.019 -4.097 -13.535 1.000 45.696 502 LYS AAA O 1
ATOM 1408 N N . GLY A 1 503 ? 3.870 -2.808 -15.025 1.000 44.673 503 GLY AAA N 1
ATOM 1409 C CA . GLY A 1 503 ? 4.904 -2.838 -16.067 1.000 43.446 503 GLY AAA CA 1
ATOM 1410 C C . GLY A 1 503 ? 4.398 -3.399 -17.381 1.000 48.776 503 GLY AAA C 1
ATOM 1411 O O . GLY A 1 503 ? 3.218 -3.767 -17.471 1.000 46.959 503 GLY AAA O 1
ATOM 1412 N N . THR A 1 504 ? 5.276 -3.433 -18.375 1.000 43.569 504 THR AAA N 1
ATOM 1413 C CA . THR A 1 504 ? 4.945 -3.876 -19.745 1.000 43.947 504 THR AAA CA 1
ATOM 1414 C C . THR A 1 504 ? 5.977 -4.931 -20.133 1.000 44.880 504 THR AAA C 1
ATOM 1415 O O . THR A 1 504 ? 5.916 -6.058 -19.584 1.000 46.394 504 THR AAA O 1
ATOM 1419 N N . GLY A 1 505 ? 6.893 -4.579 -21.025 1.000 44.556 505 GLY AAA N 1
ATOM 1420 C CA . GLY A 1 505 ? 7.900 -5.500 -21.564 1.000 45.328 505 GLY AAA CA 1
ATOM 1421 C C . GLY A 1 505 ? 9.182 -4.751 -21.804 1.000 43.813 505 GLY AAA C 1
ATOM 1422 O O . GLY A 1 505 ? 9.463 -3.805 -21.040 1.000 44.111 505 GLY AAA O 1
ATOM 1423 N N . MET A 1 506 ? 9.913 -5.119 -22.847 1.000 43.408 506 MET AAA N 1
ATOM 1424 C CA . MET A 1 506 ? 11.171 -4.439 -23.211 1.000 41.074 506 MET AAA CA 1
ATOM 1425 C C . MET A 1 506 ? 10.831 -3.063 -23.760 1.000 42.132 506 MET AAA C 1
ATOM 1426 O O . MET A 1 506 ? 9.771 -2.907 -24.353 1.000 43.506 506 MET AAA O 1
ATOM 1431 N N . MET A 1 507 ? 11.713 -2.102 -23.554 1.000 41.794 507 MET AAA N 1
ATOM 1432 C CA . MET A 1 507 ? 11.554 -0.788 -24.208 1.000 40.756 507 MET AAA CA 1
ATOM 1433 C C . MET A 1 507 ? 12.919 -0.144 -24.376 1.000 38.597 507 MET AAA C 1
ATOM 1434 O O . MET A 1 507 ? 13.862 -0.510 -23.635 1.000 39.278 507 MET AAA O 1
ATOM 1439 N N . THR A 1 508 ? 13.006 0.800 -25.305 1.000 39.888 508 THR AAA N 1
ATOM 1440 C CA . THR A 1 508 ? 14.226 1.616 -25.486 1.000 40.215 508 THR AAA CA 1
ATOM 1441 C C . THR A 1 508 ? 14.412 2.555 -24.295 1.000 39.022 508 THR AAA C 1
ATOM 1442 O O . THR A 1 508 ? 13.426 2.876 -23.587 1.000 38.916 508 THR AAA O 1
ATOM 1446 N N . LEU A 1 509 ? 15.643 2.994 -24.116 1.000 39.457 509 LEU AAA N 1
ATOM 1447 C CA . LEU A 1 509 ? 15.992 4.064 -23.168 1.000 38.548 509 LEU AAA CA 1
ATOM 1448 C C . LEU A 1 509 ? 15.121 5.299 -23.460 1.000 39.477 509 LEU AAA C 1
ATOM 1449 O O . LEU A 1 509 ? 14.652 5.941 -22.508 1.000 37.383 509 LEU AAA O 1
ATOM 1454 N N . GLY A 1 510 ? 14.912 5.631 -24.729 1.000 38.497 510 GLY AAA N 1
ATOM 1455 C CA . GLY A 1 510 ? 14.095 6.805 -25.076 1.000 38.561 510 GLY AAA CA 1
ATOM 1456 C C . GLY A 1 510 ? 12.678 6.669 -24.541 1.000 38.405 510 GLY AAA C 1
ATOM 1457 O O . GLY A 1 510 ? 12.158 7.633 -23.960 1.000 38.460 510 GLY AAA O 1
ATOM 1458 N N . GLU A 1 511 ? 12.063 5.514 -24.724 1.000 39.205 511 GLU AAA N 1
ATOM 1459 C CA . GLU A 1 511 ? 10.689 5.299 -24.211 1.000 38.888 511 GLU AAA CA 1
ATOM 1460 C C . GLU A 1 511 ? 10.721 5.323 -22.680 1.000 37.518 511 GLU AAA C 1
ATOM 1461 O O . GLU A 1 511 ? 9.822 5.940 -22.069 1.000 39.058 511 GLU AAA O 1
ATOM 1467 N N . ALA A 1 512 ? 11.701 4.653 -22.076 1.000 36.712 512 ALA AAA N 1
ATOM 1468 C CA . ALA A 1 512 ? 11.852 4.682 -20.602 1.000 37.351 512 ALA AAA CA 1
ATOM 1469 C C . ALA A 1 512 ? 11.924 6.135 -20.093 1.000 36.936 512 ALA AAA C 1
ATOM 1470 O O . ALA A 1 512 ? 11.256 6.460 -19.097 1.000 37.330 512 ALA AAA O 1
ATOM 1472 N N . LEU A 1 513 ? 12.714 6.995 -20.734 1.000 37.326 513 LEU AAA N 1
ATOM 1473 C CA . LEU A 1 513 ? 12.893 8.388 -20.270 1.000 37.612 513 LEU AAA CA 1
ATOM 1474 C C . LEU A 1 513 ? 11.654 9.219 -20.592 1.000 36.080 513 LEU AAA C 1
ATOM 1475 O O . LEU A 1 513 ? 11.247 10.033 -19.744 1.000 36.595 513 LEU AAA O 1
ATOM 1480 N N . ASN A 1 514 ? 11.077 9.053 -21.785 1.000 35.554 514 ASN AAA N 1
ATOM 1481 C CA . ASN A 1 514 ? 9.930 9.893 -22.192 1.000 36.338 514 ASN AAA CA 1
ATOM 1482 C C . ASN A 1 514 ? 8.760 9.680 -21.232 1.000 36.306 514 ASN AAA C 1
ATOM 1483 O O . ASN A 1 514 ? 8.068 10.651 -20.917 1.000 36.347 514 ASN AAA O 1
ATOM 1488 N N . TYR A 1 515 ? 8.524 8.445 -20.814 1.000 35.906 515 TYR AAA N 1
ATOM 1489 C CA . TYR A 1 515 ? 7.413 8.081 -19.912 1.000 36.427 515 TYR AAA CA 1
ATOM 1490 C C . TYR A 1 515 ? 7.844 8.217 -18.450 1.000 36.008 515 TYR AAA C 1
ATOM 1491 O O . TYR A 1 515 ? 6.977 8.331 -17.570 1.000 38.092 515 TYR AAA O 1
ATOM 1500 N N . SER A 1 516 ? 9.143 8.138 -18.193 1.000 35.388 516 SER AAA N 1
ATOM 1501 C CA . SER A 1 516 ? 9.690 7.991 -16.821 1.000 35.184 516 SER AAA CA 1
ATOM 1502 C C . SER A 1 516 ? 9.187 6.694 -16.184 1.000 36.314 516 SER AAA C 1
ATOM 1503 O O . SER A 1 516 ? 8.833 6.683 -14.993 1.000 36.637 516 SER AAA O 1
ATOM 1506 N N . TRP A 1 517 ? 9.220 5.599 -16.935 1.000 36.542 517 TRP AAA N 1
ATOM 1507 C CA . TRP A 1 517 ? 8.947 4.270 -16.363 1.000 36.004 517 TRP AAA CA 1
ATOM 1508 C C . TRP A 1 517 ? 9.930 4.002 -15.220 1.000 35.979 517 TRP AAA C 1
ATOM 1509 O O . TRP A 1 517 ? 11.061 4.472 -15.284 1.000 37.934 517 TRP AAA O 1
ATOM 1520 N N . ASN A 1 518 ? 9.495 3.293 -14.186 1.000 37.065 518 ASN AAA N 1
ATOM 1521 C CA . ASN A 1 518 ? 10.319 3.129 -12.965 1.000 36.506 518 ASN AAA CA 1
ATOM 1522 C C . ASN A 1 518 ? 11.184 1.874 -13.074 1.000 35.715 518 ASN AAA C 1
ATOM 1523 O O . ASN A 1 518 ? 12.348 1.926 -12.659 1.000 37.923 518 ASN AAA O 1
ATOM 1528 N N . ILE A 1 519 ? 10.645 0.784 -13.589 1.000 36.067 519 ILE AAA N 1
ATOM 1529 C CA . ILE A 1 519 ? 11.374 -0.505 -13.567 1.000 38.629 519 ILE AAA CA 1
ATOM 1530 C C . ILE A 1 519 ? 12.684 -0.382 -14.333 1.000 35.957 519 ILE AAA C 1
ATOM 1531 O O . ILE A 1 519 ? 13.714 -0.845 -13.849 1.000 37.017 519 ILE AAA O 1
ATOM 1536 N N . PRO A 1 520 ? 12.739 0.260 -15.524 1.000 37.582 520 PRO AAA N 1
ATOM 1537 C CA . PRO A 1 520 ? 14.016 0.386 -16.229 1.000 36.941 520 PRO AAA CA 1
ATOM 1538 C C . PRO A 1 520 ? 15.053 1.142 -15.395 1.000 37.025 520 PRO AAA C 1
ATOM 1539 O O . PRO A 1 520 ? 16.219 0.823 -15.471 1.000 37.415 520 PRO AAA O 1
ATOM 1543 N N . ALA A 1 521 ? 14.621 2.149 -14.643 1.000 35.898 521 ALA AAA N 1
ATOM 1544 C CA . ALA A 1 521 ? 15.547 2.975 -13.836 1.000 37.027 521 ALA AAA CA 1
ATOM 1545 C C . ALA A 1 521 ? 16.034 2.137 -12.649 1.000 35.568 521 ALA AAA C 1
ATOM 1546 O O . ALA A 1 521 ? 17.231 2.186 -12.308 1.000 37.050 521 ALA AAA O 1
ATOM 1548 N N . TYR A 1 522 ? 15.136 1.333 -12.082 1.000 35.942 522 TYR AAA N 1
ATOM 1549 C CA . TYR A 1 522 ? 15.473 0.366 -11.014 1.000 36.809 522 TYR AAA CA 1
ATOM 1550 C C . TYR A 1 522 ? 16.579 -0.566 -11.510 1.000 36.979 522 TYR AAA C 1
ATOM 1551 O O . TYR A 1 522 ? 17.596 -0.727 -10.829 1.000 37.903 522 TYR AAA O 1
ATOM 1560 N N . TRP A 1 523 ? 16.400 -1.161 -12.689 1.000 38.511 523 TRP AAA N 1
ATOM 1561 C CA . TRP A 1 523 ? 17.389 -2.133 -13.215 1.000 37.128 523 TRP AAA CA 1
ATOM 1562 C C . TRP A 1 523 ? 18.708 -1.433 -13.518 1.000 38.154 523 TRP AAA C 1
ATOM 1563 O O . TRP A 1 523 ? 19.795 -2.071 -13.376 1.000 39.304 523 TRP AAA O 1
ATOM 1574 N N . THR A 1 524 ? 18.630 -0.211 -14.006 1.000 36.295 524 THR AAA N 1
ATOM 1575 C CA . THR A 1 524 ? 19.869 0.510 -14.357 1.000 36.149 524 THR AAA CA 1
ATOM 1576 C C . THR A 1 524 ? 20.686 0.709 -13.087 1.000 36.037 524 THR AAA C 1
ATOM 1577 O O . THR A 1 524 ? 21.905 0.449 -13.092 1.000 37.800 524 THR AAA O 1
ATOM 1581 N N . TYR A 1 525 ? 20.033 1.137 -12.016 1.000 36.583 525 TYR AAA N 1
ATOM 1582 C CA . TYR A 1 525 ? 20.758 1.438 -10.770 1.000 37.094 525 TYR AAA CA 1
ATOM 1583 C C . TYR A 1 525 ? 21.242 0.114 -10.165 1.000 36.560 525 TYR AAA C 1
ATOM 1584 O O . TYR A 1 525 ? 22.380 0.066 -9.676 1.000 38.373 525 TYR AAA O 1
ATOM 1593 N N . ARG A 1 526 ? 20.445 -0.953 -10.273 1.000 36.723 526 ARG AAA N 1
ATOM 1594 C CA . ARG A 1 526 ? 20.878 -2.274 -9.765 1.000 39.033 526 ARG AAA CA 1
ATOM 1595 C C . ARG A 1 526 ? 22.132 -2.698 -10.532 1.000 38.006 526 ARG AAA C 1
ATOM 1596 O O . ARG A 1 526 ? 23.054 -3.235 -9.906 1.000 39.422 526 ARG AAA O 1
ATOM 1604 N N . MET A 1 527 ? 22.174 -2.443 -11.833 1.000 38.652 527 MET AAA N 1
ATOM 1605 C CA . MET A 1 527 ? 23.366 -2.792 -12.650 1.000 39.024 527 MET AAA CA 1
ATOM 1606 C C . MET A 1 527 ? 24.585 -2.008 -12.141 1.000 39.348 527 MET AAA C 1
ATOM 1607 O O . MET A 1 527 ? 25.650 -2.603 -11.998 1.000 40.681 527 MET AAA O 1
ATOM 1612 N N . LEU A 1 528 ? 24.437 -0.719 -11.850 1.000 37.486 528 LEU AAA N 1
ATOM 1613 C CA . LEU A 1 528 ? 25.554 0.087 -11.303 1.000 38.176 528 LEU AAA CA 1
ATOM 1614 C C . LEU A 1 528 ? 26.034 -0.521 -9.985 1.000 39.142 528 LEU AAA C 1
ATOM 1615 O O . LEU A 1 528 ? 27.251 -0.657 -9.801 1.000 40.684 528 LEU AAA O 1
ATOM 1620 N N . ARG A 1 529 ? 25.109 -0.881 -9.096 1.000 38.536 529 ARG AAA N 1
ATOM 1621 C CA . ARG A 1 529 ? 25.476 -1.468 -7.782 1.000 39.689 529 ARG AAA CA 1
ATOM 1622 C C . ARG A 1 529 ? 26.194 -2.801 -8.012 1.000 41.382 529 ARG AAA C 1
ATOM 1623 O O . ARG A 1 529 ? 27.217 -3.049 -7.354 1.000 43.044 529 ARG AAA O 1
ATOM 1631 N N . GLU A 1 530 ? 25.660 -3.643 -8.900 1.000 40.000 530 GLU AAA N 1
ATOM 1632 C CA . GLU A 1 530 ? 26.252 -4.982 -9.170 1.000 41.560 530 GLU AAA CA 1
ATOM 1633 C C . GLU A 1 530 ? 27.684 -4.794 -9.667 1.000 45.191 530 GLU AAA C 1
ATOM 1634 O O . GLU A 1 530 ? 28.555 -5.621 -9.312 1.000 45.914 530 GLU AAA O 1
ATOM 1640 N N . ASN A 1 531 ? 27.922 -3.746 -10.449 1.000 43.051 531 ASN AAA N 1
ATOM 1641 C CA . ASN A 1 531 ? 29.223 -3.518 -11.121 1.000 45.440 531 ASN AAA CA 1
ATOM 1642 C C . ASN A 1 531 ? 30.157 -2.740 -10.191 1.000 47.657 531 ASN AAA C 1
ATOM 1643 O O . ASN A 1 531 ? 31.298 -2.490 -10.591 1.000 48.582 531 ASN AAA O 1
ATOM 1648 N N . GLY A 1 532 ? 29.665 -2.315 -9.029 1.000 44.235 532 GLY AAA N 1
ATOM 1649 C CA . GLY A 1 532 ? 30.473 -1.557 -8.052 1.000 43.267 532 GLY AAA CA 1
ATOM 1650 C C . GLY A 1 532 ? 30.855 -0.185 -8.573 1.000 42.805 532 GLY AAA C 1
ATOM 1651 O O . GLY A 1 532 ? 31.946 0.292 -8.251 1.000 43.818 532 GLY AAA O 1
ATOM 1652 N N . VAL A 1 533 ? 29.985 0.444 -9.352 1.000 40.516 533 VAL AAA N 1
ATOM 1653 C CA . VAL A 1 533 ? 30.251 1.792 -9.919 1.000 40.679 533 VAL AAA CA 1
ATOM 1654 C C . VAL A 1 533 ? 30.227 2.804 -8.776 1.000 42.451 533 VAL AAA C 1
ATOM 1655 O O . VAL A 1 533 ? 29.314 2.743 -7.919 1.000 41.022 533 VAL AAA O 1
ATOM 1659 N N . ASP A 1 534 ? 31.196 3.708 -8.773 1.000 40.749 534 ASP AAA N 1
ATOM 1660 C CA . ASP A 1 534 ? 31.323 4.779 -7.761 1.000 42.526 534 ASP AAA CA 1
ATOM 1661 C C . ASP A 1 534 ? 30.318 5.890 -8.093 1.000 38.551 534 ASP AAA C 1
ATOM 1662 O O . ASP A 1 534 ? 30.719 6.975 -8.539 1.000 40.005 534 ASP AAA O 1
ATOM 1667 N N . VAL A 1 535 ? 29.042 5.614 -7.870 1.000 37.843 535 VAL AAA N 1
ATOM 1668 C CA . VAL A 1 535 ? 27.944 6.590 -8.071 1.000 36.400 535 VAL AAA CA 1
ATOM 1669 C C . VAL A 1 535 ? 28.169 7.793 -7.163 1.000 36.839 535 VAL AAA C 1
ATOM 1670 O O . VAL A 1 535 ? 27.995 8.925 -7.634 1.000 37.564 535 VAL AAA O 1
ATOM 1674 N N . LYS A 1 536 ? 28.595 7.555 -5.928 1.000 37.280 536 LYS AAA N 1
ATOM 1675 C CA . LYS A 1 536 ? 28.813 8.627 -4.938 1.000 37.990 536 LYS AAA CA 1
ATOM 1676 C C . LYS A 1 536 ? 29.832 9.615 -5.508 1.000 37.764 536 LYS AAA C 1
ATOM 1677 O O . LYS A 1 536 ? 29.682 10.831 -5.301 1.000 39.079 536 LYS AAA O 1
ATOM 1683 N N . GLY A 1 537 ? 30.823 9.113 -6.233 1.000 40.122 537 GLY AAA N 1
ATOM 1684 C CA . GLY A 1 537 ? 31.850 9.979 -6.846 1.000 40.593 537 GLY AAA CA 1
ATOM 1685 C C . GLY A 1 537 ? 31.218 10.987 -7.779 1.000 40.659 537 GLY AAA C 1
ATOM 1686 O O . GLY A 1 537 ? 31.546 12.181 -7.671 1.000 40.863 537 GLY AAA O 1
ATOM 1687 N N . TYR A 1 538 ? 30.325 10.541 -8.669 1.000 38.057 538 TYR AAA N 1
ATOM 1688 C CA . TYR A 1 538 ? 29.616 11.470 -9.587 1.000 36.939 538 TYR AAA CA 1
ATOM 1689 C C . TYR A 1 538 ? 28.801 12.485 -8.783 1.000 36.435 538 TYR AAA C 1
ATOM 1690 O O . TYR A 1 538 ? 28.847 13.688 -9.057 1.000 37.601 538 TYR AAA O 1
ATOM 1699 N N . MET A 1 539 ? 27.972 11.991 -7.865 1.000 36.420 539 MET AAA N 1
ATOM 1700 C CA . MET A 1 539 ? 26.949 12.815 -7.210 1.000 36.230 539 MET AAA CA 1
ATOM 1701 C C . MET A 1 539 ? 27.647 13.834 -6.304 1.000 37.602 539 MET AAA C 1
ATOM 1702 O O . MET A 1 539 ? 27.227 14.999 -6.293 1.000 36.720 539 MET AAA O 1
ATOM 1707 N N . GLU A 1 540 ? 28.725 13.444 -5.630 1.000 38.187 540 GLU AAA N 1
ATOM 1708 C CA . GLU A 1 540 ? 29.415 14.391 -4.726 1.000 38.693 540 GLU AAA CA 1
ATOM 1709 C C . GLU A 1 540 ? 30.222 15.410 -5.539 1.000 37.267 540 GLU AAA C 1
ATOM 1710 O O . GLU A 1 540 ? 30.368 16.553 -5.052 1.000 38.974 540 GLU AAA O 1
ATOM 1716 N N . LYS A 1 541 ? 30.633 15.075 -6.760 1.000 36.490 541 LYS AAA N 1
ATOM 1717 C CA . LYS A 1 541 ? 31.316 16.078 -7.618 1.000 37.508 541 LYS AAA CA 1
ATOM 1718 C C . LYS A 1 541 ? 30.326 17.184 -7.991 1.000 39.244 541 LYS AAA C 1
ATOM 1719 O O . LYS A 1 541 ? 30.782 18.288 -8.314 1.000 41.420 541 LYS AAA O 1
ATOM 1725 N N . MET A 1 542 ? 29.026 16.907 -7.920 1.000 36.936 542 MET AAA N 1
ATOM 1726 C CA . MET A 1 542 ? 28.001 17.921 -8.252 1.000 36.626 542 MET AAA CA 1
ATOM 1727 C C . MET A 1 542 ? 27.432 18.534 -6.972 1.000 37.606 542 MET AAA C 1
ATOM 1728 O O . MET A 1 542 ? 26.515 19.359 -7.075 1.000 37.834 542 MET AAA O 1
ATOM 1733 N N . GLY A 1 543 ? 27.961 18.145 -5.822 1.000 37.245 543 GLY AAA N 1
ATOM 1734 C CA . GLY A 1 543 ? 27.588 18.726 -4.520 1.000 39.243 543 GLY AAA CA 1
ATOM 1735 C C . GLY A 1 543 ? 26.388 18.058 -3.873 1.000 39.250 543 GLY AAA C 1
ATOM 1736 O O . GLY A 1 543 ? 25.850 18.618 -2.897 1.000 39.458 543 GLY AAA O 1
ATOM 1737 N N . TYR A 1 544 ? 25.931 16.916 -4.390 1.000 36.394 544 TYR AAA N 1
ATOM 1738 C CA . TYR A 1 544 ? 24.792 16.220 -3.761 1.000 37.144 544 TYR AAA CA 1
ATOM 1739 C C . TYR A 1 544 ? 25.245 15.514 -2.487 1.000 37.771 544 TYR AAA C 1
ATOM 1740 O O . TYR A 1 544 ? 26.346 14.939 -2.446 1.000 39.811 544 TYR AAA O 1
ATOM 1749 N N . GLU A 1 545 ? 24.335 15.469 -1.528 1.000 38.103 545 GLU AAA N 1
ATOM 1750 C CA . GLU A 1 545 ? 24.504 14.732 -0.257 1.000 39.646 545 GLU AAA CA 1
ATOM 1751 C C . GLU A 1 545 ? 23.399 13.688 -0.170 1.000 40.462 545 GLU AAA C 1
ATOM 1752 O O . GLU A 1 545 ? 22.244 14.058 0.034 1.000 41.502 545 GLU AAA O 1
ATOM 1758 N N . ILE A 1 546 ? 23.788 12.428 -0.287 1.000 38.053 546 ILE AAA N 1
ATOM 1759 C CA . ILE A 1 546 ? 22.904 11.238 -0.253 1.000 39.022 546 ILE AAA CA 1
ATOM 1760 C C . ILE A 1 546 ? 23.456 10.318 0.816 1.000 37.806 546 ILE AAA C 1
ATOM 1761 O O . ILE A 1 546 ? 24.627 9.942 0.762 1.000 39.805 546 ILE AAA O 1
ATOM 1766 N N . PRO A 1 547 ? 22.656 9.965 1.829 1.000 38.747 547 PRO AAA N 1
ATOM 1767 C CA . PRO A 1 547 ? 23.186 9.224 2.967 1.000 39.223 547 PRO AAA CA 1
ATOM 1768 C C . PRO A 1 547 ? 23.403 7.741 2.658 1.000 43.707 547 PRO AAA C 1
ATOM 1769 O O . PRO A 1 547 ? 24.330 7.170 3.183 1.000 43.739 547 PRO AAA O 1
ATOM 1773 N N . GLU A 1 548 ? 22.539 7.151 1.845 1.000 38.389 548 GLU AAA N 1
ATOM 1774 C CA . GLU A 1 548 ? 22.532 5.686 1.606 1.000 38.528 548 GLU AAA CA 1
ATOM 1775 C C . GLU A 1 548 ? 22.451 5.422 0.100 1.000 37.225 548 GLU AAA C 1
ATOM 1776 O O . GLU A 1 548 ? 21.393 5.660 -0.503 1.000 39.006 548 GLU AAA O 1
ATOM 1782 N N . TYR A 1 549 ? 23.537 4.938 -0.507 1.000 37.911 549 TYR AAA N 1
ATOM 1783 C CA . TYR A 1 549 ? 23.572 4.698 -1.970 1.000 37.526 549 TYR AAA CA 1
ATOM 1784 C C . TYR A 1 549 ? 23.001 3.332 -2.338 1.000 37.667 549 TYR AAA C 1
ATOM 1785 O O . TYR A 1 549 ? 22.819 3.086 -3.527 1.000 38.614 549 TYR AAA O 1
ATOM 1794 N N . GLY A 1 550 ? 22.648 2.508 -1.353 1.000 38.532 550 GLY AAA N 1
ATOM 1795 C CA . GLY A 1 550 ? 22.057 1.190 -1.638 1.000 37.958 550 GLY AAA CA 1
ATOM 1796 C C . GLY A 1 550 ? 20.549 1.222 -1.825 1.000 41.775 550 GLY AAA C 1
ATOM 1797 O O . GLY A 1 550 ? 19.990 0.173 -2.153 1.000 48.976 550 GLY AAA O 1
ATOM 1798 N N . ILE A 1 551 ? 19.912 2.381 -1.677 1.000 40.986 551 ILE AAA N 1
ATOM 1799 C CA . ILE A 1 551 ? 18.426 2.505 -1.803 1.000 40.650 551 ILE AAA CA 1
ATOM 1800 C C . ILE A 1 551 ? 18.029 2.182 -3.252 1.000 41.478 551 ILE AAA C 1
ATOM 1801 O O . ILE A 1 551 ? 18.508 2.856 -4.162 1.000 42.114 551 ILE AAA O 1
ATOM 1806 N N . GLU A 1 552 ? 17.161 1.190 -3.446 1.000 39.170 552 GLU AAA N 1
ATOM 1807 C CA . GLU A 1 552 ? 16.769 0.705 -4.798 1.000 40.600 552 GLU AAA CA 1
ATOM 1808 C C . GLU A 1 552 ? 16.054 1.805 -5.572 1.000 40.007 552 GLU AAA C 1
ATOM 1809 O O . GLU A 1 552 ? 16.077 1.758 -6.805 1.000 41.159 552 GLU AAA O 1
ATOM 1815 N N . SER A 1 553 ? 15.370 2.697 -4.857 1.000 39.860 553 SER AAA N 1
ATOM 1816 C CA . SER A 1 553 ? 14.498 3.722 -5.482 1.000 39.989 553 SER AAA CA 1
ATOM 1817 C C . SER A 1 553 ? 15.241 5.055 -5.598 1.000 37.714 553 SER AAA C 1
ATOM 1818 O O . SER A 1 553 ? 14.595 6.056 -5.926 1.000 38.353 553 SER AAA O 1
ATOM 1821 N N . LEU A 1 554 ? 16.559 5.075 -5.437 1.000 36.977 554 LEU AAA N 1
ATOM 1822 C CA . LEU A 1 554 ? 17.299 6.354 -5.609 1.000 39.843 554 LEU AAA CA 1
ATOM 1823 C C . LEU A 1 554 ? 16.964 7.007 -6.943 1.000 40.206 554 LEU AAA C 1
ATOM 1824 O O . LEU A 1 554 ? 16.741 8.207 -6.991 1.000 39.093 554 LEU AAA O 1
ATOM 1829 N N . PRO A 1 555 ? 16.901 6.281 -8.088 1.000 37.501 555 PRO AAA N 1
ATOM 1830 C CA . PRO A 1 555 ? 16.612 6.954 -9.352 1.000 37.558 555 PRO AAA CA 1
ATOM 1831 C C . PRO A 1 555 ? 15.227 7.608 -9.386 1.000 39.239 555 PRO AAA C 1
ATOM 1832 O O . PRO A 1 555 ? 15.040 8.528 -10.166 1.000 40.816 555 PRO AAA O 1
ATOM 1836 N N . MET A 1 556 ? 14.318 7.164 -8.522 1.000 37.426 556 MET AAA N 1
ATOM 1837 C CA . MET A 1 556 ? 12.931 7.672 -8.426 1.000 38.874 556 MET AAA CA 1
ATOM 1838 C C . MET A 1 556 ? 12.832 8.707 -7.303 1.000 39.105 556 MET AAA C 1
ATOM 1839 O O . MET A 1 556 ? 11.741 9.183 -7.044 1.000 41.044 556 MET AAA O 1
ATOM 1844 N N . GLY A 1 557 ? 13.953 9.052 -6.689 1.000 37.735 557 GLY AAA N 1
ATOM 1845 C CA . GLY A 1 557 ? 14.023 10.117 -5.678 1.000 38.255 557 GLY AAA CA 1
ATOM 1846 C C . GLY A 1 557 ? 13.888 9.608 -4.265 1.000 37.389 557 GLY AAA C 1
ATOM 1847 O O . GLY A 1 557 ? 13.776 10.434 -3.348 1.000 37.795 557 GLY AAA O 1
ATOM 1848 N N . GLY A 1 558 ? 13.907 8.291 -4.063 1.000 39.019 558 GLY AAA N 1
ATOM 1849 C CA . GLY A 1 558 ? 13.932 7.731 -2.704 1.000 37.488 558 GLY AAA CA 1
ATOM 1850 C C . GLY A 1 558 ? 15.297 7.937 -2.079 1.000 37.094 558 GLY AAA C 1
ATOM 1851 O O . GLY A 1 558 ? 16.299 7.763 -2.784 1.000 39.307 558 GLY AAA O 1
ATOM 1852 N N . GLY A 1 559 ? 15.347 8.374 -0.820 1.000 36.956 559 GLY AAA N 1
ATOM 1853 C CA . GLY A 1 559 ? 16.616 8.486 -0.093 1.000 38.960 559 GLY AAA CA 1
ATOM 1854 C C . GLY A 1 559 ? 17.450 9.657 -0.575 1.000 38.540 559 GLY AAA C 1
ATOM 1855 O O . GLY A 1 559 ? 18.659 9.680 -0.315 1.000 38.502 559 GLY AAA O 1
ATOM 1856 N N . ILE A 1 560 ? 16.821 10.621 -1.231 1.000 36.252 560 ILE AAA N 1
ATOM 1857 C CA . ILE A 1 560 ? 17.507 11.867 -1.652 1.000 36.956 560 ILE AAA CA 1
ATOM 1858 C C . ILE A 1 560 ? 16.548 13.041 -1.421 1.000 36.979 560 ILE AAA C 1
ATOM 1859 O O . ILE A 1 560 ? 15.362 12.935 -1.725 1.000 37.479 560 ILE AAA O 1
ATOM 1864 N N . GLU A 1 561 ? 17.058 14.100 -0.821 1.000 36.069 561 GLU AAA N 1
ATOM 1865 C CA A GLU A 1 561 ? 16.314 15.365 -0.671 0.500 37.292 561 GLU AAA CA 1
ATOM 1866 C CA B GLU A 1 561 ? 16.321 15.371 -0.619 0.500 37.677 561 GLU AAA CA 1
ATOM 1867 C C . GLU A 1 561 ? 17.255 16.509 -1.031 1.000 36.789 561 GLU AAA C 1
ATOM 1868 O O . GLU A 1 561 ? 18.396 16.504 -0.578 1.000 38.961 561 GLU AAA O 1
ATOM 1879 N N . VAL A 1 562 ? 16.786 17.413 -1.866 1.000 34.483 562 VAL AAA N 1
ATOM 1880 C CA . VAL A 1 562 ? 17.668 18.456 -2.447 1.000 34.317 562 VAL AAA CA 1
ATOM 1881 C C . VAL A 1 562 ? 16.940 19.786 -2.401 1.000 33.922 562 VAL AAA C 1
ATOM 1882 O O . VAL A 1 562 ? 15.700 19.795 -2.539 1.000 36.015 562 VAL AAA O 1
ATOM 1886 N N . THR A 1 563 ? 17.697 20.868 -2.398 1.000 33.473 563 THR AAA N 1
ATOM 1887 C CA . THR A 1 563 ? 17.135 22.182 -2.736 1.000 35.003 563 THR AAA CA 1
ATOM 1888 C C . THR A 1 563 ? 16.965 22.313 -4.252 1.000 33.959 563 THR AAA C 1
ATOM 1889 O O . THR A 1 563 ? 17.648 21.643 -5.023 1.000 33.773 563 THR AAA O 1
ATOM 1893 N N . VAL A 1 564 ? 16.126 23.246 -4.653 1.000 33.910 564 VAL AAA N 1
ATOM 1894 C CA . VAL A 1 564 ? 15.990 23.537 -6.095 1.000 33.525 564 VAL AAA CA 1
ATOM 1895 C C . VAL A 1 564 ? 17.318 24.065 -6.629 1.000 33.651 564 VAL AAA C 1
ATOM 1896 O O . VAL A 1 564 ? 17.703 23.650 -7.714 1.000 34.084 564 VAL AAA O 1
ATOM 1900 N N . ALA A 1 565 ? 18.003 24.903 -5.864 1.000 33.956 565 ALA AAA N 1
ATOM 1901 C CA . ALA A 1 565 ? 19.280 25.457 -6.346 1.000 35.226 565 ALA AAA CA 1
ATOM 1902 C C . ALA A 1 565 ? 20.276 24.319 -6.580 1.000 34.602 565 ALA AAA C 1
ATOM 1903 O O . ALA A 1 565 ? 20.922 24.305 -7.620 1.000 34.808 565 ALA AAA O 1
ATOM 1905 N N . GLN A 1 566 ? 20.397 23.383 -5.644 1.000 33.794 566 GLN AAA N 1
ATOM 1906 C CA . GLN A 1 566 ? 21.362 22.274 -5.798 1.000 33.228 566 GLN AAA CA 1
ATOM 1907 C C . GLN A 1 566 ? 20.961 21.429 -6.997 1.000 34.102 566 GLN AAA C 1
ATOM 1908 O O . GLN A 1 566 ? 21.813 21.040 -7.770 1.000 34.369 566 GLN AAA O 1
ATOM 1914 N N . HIS A 1 567 ? 19.676 21.121 -7.124 1.000 32.605 567 HIS AAA N 1
ATOM 1915 C CA . HIS A 1 567 ? 19.270 20.176 -8.180 1.000 33.751 567 HIS AAA CA 1
ATOM 1916 C C . HIS A 1 567 ? 19.410 20.834 -9.551 1.000 33.903 567 HIS AAA C 1
ATOM 1917 O O . HIS A 1 567 ? 19.763 20.153 -10.514 1.000 34.033 567 HIS AAA O 1
ATOM 1924 N N . THR A 1 568 ? 19.162 22.128 -9.621 1.000 33.815 568 THR AAA N 1
ATOM 1925 C CA . THR A 1 568 ? 19.408 22.897 -10.858 1.000 34.069 568 THR AAA CA 1
ATOM 1926 C C . THR A 1 568 ? 20.876 22.748 -11.255 1.000 33.967 568 THR AAA C 1
ATOM 1927 O O . THR A 1 568 ? 21.191 22.656 -12.455 1.000 34.473 568 THR AAA O 1
ATOM 1931 N N . ASN A 1 569 ? 21.760 22.718 -10.264 1.000 33.843 569 ASN AAA N 1
ATOM 1932 C CA . ASN A 1 569 ? 23.207 22.545 -10.515 1.000 35.087 569 ASN AAA CA 1
ATOM 1933 C C . ASN A 1 569 ? 23.515 21.185 -11.156 1.000 34.583 569 ASN AAA C 1
ATOM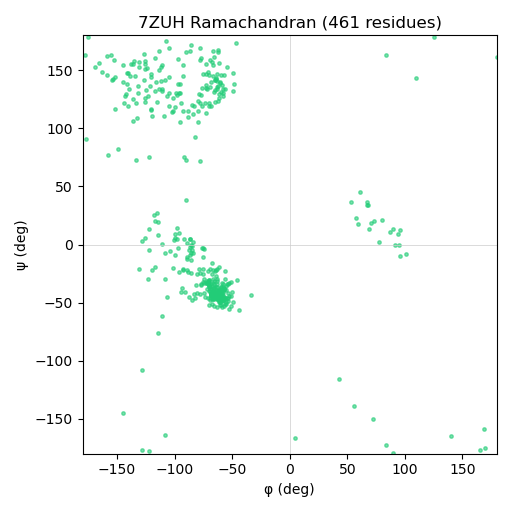 1934 O O . ASN A 1 569 ? 24.423 21.117 -11.966 1.000 35.282 569 ASN AAA O 1
ATOM 1939 N N . GLY A 1 570 ? 22.784 20.122 -10.822 1.000 33.987 570 GLY AAA N 1
ATOM 1940 C CA . GLY A 1 570 ? 22.957 18.832 -11.491 1.000 34.570 570 GLY AAA CA 1
ATOM 1941 C C . GLY A 1 570 ? 22.596 18.937 -12.964 1.000 34.738 570 GLY AAA C 1
ATOM 1942 O O . GLY A 1 570 ? 23.327 18.426 -13.808 1.000 34.945 570 GLY AAA O 1
ATOM 1943 N N . TYR A 1 571 ? 21.508 19.637 -13.269 1.000 32.990 571 TYR AAA N 1
ATOM 1944 C CA . TYR A 1 571 ? 21.061 19.763 -14.671 1.000 34.622 571 TYR AAA CA 1
ATOM 1945 C C . TYR A 1 571 ? 21.987 20.734 -15.404 1.000 35.888 571 TYR AAA C 1
ATOM 1946 O O . TYR A 1 571 ? 22.234 20.527 -16.587 1.000 36.328 571 TYR AAA O 1
ATOM 1955 N N . GLN A 1 572 ? 22.499 21.745 -14.711 1.000 35.426 572 GLN AAA N 1
ATOM 1956 C CA . GLN A 1 572 ? 23.573 22.621 -15.252 1.000 36.052 572 GLN AAA CA 1
ATOM 1957 C C . GLN A 1 572 ? 24.701 21.735 -15.767 1.000 35.226 572 GLN AAA C 1
ATOM 1958 O O . GLN A 1 572 ? 25.242 22.020 -16.849 1.000 35.857 572 GLN AAA O 1
ATOM 1964 N N . THR A 1 573 ? 25.073 20.704 -15.001 1.000 35.051 573 THR AAA N 1
ATOM 1965 C CA . THR A 1 573 ? 26.243 19.872 -15.364 1.000 35.326 573 THR AAA CA 1
ATOM 1966 C C . THR A 1 573 ? 25.946 19.154 -16.680 1.000 36.421 573 THR AAA C 1
ATOM 1967 O O . THR A 1 573 ? 26.823 19.090 -17.528 1.000 37.044 573 THR AAA O 1
ATOM 1971 N N . LEU A 1 574 ? 24.754 18.580 -16.817 1.000 35.418 574 LEU AAA N 1
ATOM 1972 C CA . LEU A 1 574 ? 24.407 17.851 -18.057 1.000 36.441 574 LEU AAA CA 1
ATOM 1973 C C . LEU A 1 574 ? 24.349 18.838 -19.227 1.000 35.663 574 LEU AAA C 1
ATOM 1974 O O . LEU A 1 574 ? 24.804 18.488 -20.320 1.000 37.414 574 LEU AAA O 1
ATOM 1979 N N . ALA A 1 575 ? 23.771 20.012 -19.007 1.000 35.186 575 ALA AAA N 1
ATOM 1980 C CA . ALA A 1 575 ? 23.541 20.980 -20.097 1.000 35.519 575 ALA AAA CA 1
ATOM 1981 C C . ALA A 1 575 ? 24.886 21.547 -20.538 1.000 38.426 575 ALA AAA C 1
ATOM 1982 O O . ALA A 1 575 ? 25.060 21.820 -21.739 1.000 39.503 575 ALA AAA O 1
ATOM 1984 N N . ASN A 1 576 ? 25.828 21.658 -19.599 1.000 36.868 576 ASN AAA N 1
ATOM 1985 C CA . ASN A 1 576 ? 27.157 22.251 -19.880 1.000 37.861 576 ASN AAA CA 1
ATOM 1986 C C . ASN A 1 576 ? 28.134 21.167 -20.339 1.000 37.902 576 ASN AAA C 1
ATOM 1987 O O . ASN A 1 576 ? 29.321 21.214 -19.955 1.000 39.029 576 ASN AAA O 1
ATOM 1992 N N . ASN A 1 577 ? 27.651 20.212 -21.143 1.000 37.662 577 ASN AAA N 1
ATOM 1993 C CA . ASN A 1 577 ? 28.469 19.146 -21.761 1.000 36.708 577 ASN AAA CA 1
ATOM 1994 C C . ASN A 1 577 ? 29.268 18.428 -20.677 1.000 37.694 577 ASN AAA C 1
ATOM 1995 O O . ASN A 1 577 ? 30.357 17.940 -20.955 1.000 39.550 577 ASN AAA O 1
ATOM 2000 N N . GLY A 1 578 ? 28.674 18.259 -19.504 1.000 37.384 578 GLY AAA N 1
ATOM 2001 C CA . GLY A 1 578 ? 29.223 17.373 -18.478 1.000 38.638 578 GLY AAA CA 1
ATOM 2002 C C . GLY A 1 578 ? 30.088 18.101 -17.469 1.000 36.119 578 GLY AAA C 1
ATOM 2003 O O . GLY A 1 578 ? 30.580 17.426 -16.568 1.000 37.693 578 GLY AAA O 1
ATOM 2004 N N . VAL A 1 579 ? 30.265 19.409 -17.610 1.000 37.874 579 VAL AAA N 1
ATOM 2005 C CA . VAL A 1 579 ? 31.196 20.193 -16.749 1.000 37.044 579 VAL AAA CA 1
ATOM 2006 C C . VAL A 1 579 ? 30.394 20.936 -15.690 1.000 36.623 579 VAL AAA C 1
ATOM 2007 O O . VAL A 1 579 ? 29.638 21.848 -16.017 1.000 37.243 579 VAL AAA O 1
ATOM 2011 N N . TYR A 1 580 ? 30.614 20.556 -14.449 1.000 37.640 580 TYR AAA N 1
ATOM 2012 C CA . TYR A 1 580 ? 30.001 21.192 -13.274 1.000 36.411 580 TYR AAA CA 1
ATOM 2013 C C . TYR A 1 580 ? 30.687 22.513 -12.977 1.000 36.300 580 TYR AAA C 1
ATOM 2014 O O . TYR A 1 580 ? 31.923 22.589 -12.969 1.000 38.397 580 TYR AAA O 1
ATOM 2023 N N . HIS A 1 581 ? 29.872 23.524 -12.708 1.000 36.142 581 HIS AAA N 1
ATOM 2024 C CA . HIS A 1 581 ? 30.307 24.767 -12.041 1.000 38.028 581 HIS AAA CA 1
ATOM 2025 C C . HIS A 1 581 ? 29.456 24.935 -10.801 1.000 39.915 581 HIS AAA C 1
ATOM 2026 O O . HIS A 1 581 ? 28.225 24.906 -10.926 1.000 38.449 581 HIS AAA O 1
ATOM 2033 N N . GLN A 1 582 ? 30.095 25.130 -9.665 1.000 38.569 582 GLN AAA N 1
ATOM 2034 C CA . GLN A 1 582 ? 29.336 25.261 -8.411 1.000 38.311 582 GLN AAA CA 1
ATOM 2035 C C . GLN A 1 582 ? 28.404 26.473 -8.462 1.000 36.772 582 GLN AAA C 1
ATOM 2036 O O . GLN A 1 582 ? 28.836 27.615 -8.728 1.000 36.895 582 GLN AAA O 1
ATOM 2042 N N . LYS A 1 583 ? 27.138 26.227 -8.196 1.000 36.060 583 LYS AAA N 1
ATOM 2043 C CA . LYS A 1 583 ? 26.133 27.283 -8.053 1.000 35.278 583 LYS AAA CA 1
ATOM 2044 C C . LYS A 1 583 ? 26.646 28.369 -7.111 1.000 37.600 583 LYS AAA C 1
ATOM 2045 O O . LYS A 1 583 ? 27.323 28.058 -6.090 1.000 38.151 583 LYS AAA O 1
ATOM 2051 N N . HIS A 1 584 ? 26.231 29.593 -7.381 1.000 38.291 584 HIS AAA N 1
ATOM 2052 C CA . HIS A 1 584 ? 26.537 30.708 -6.466 1.000 38.300 584 HIS AAA CA 1
ATOM 2053 C C . HIS A 1 584 ? 25.614 31.884 -6.767 1.000 37.040 584 HIS AAA C 1
ATOM 2054 O O . HIS A 1 584 ? 25.252 32.083 -7.950 1.000 39.254 584 HIS AAA O 1
ATOM 2061 N N . VAL A 1 585 ? 25.305 32.643 -5.724 1.000 39.968 585 VAL AAA N 1
ATOM 2062 C CA A VAL A 1 585 ? 24.550 33.917 -5.847 0.500 40.547 585 VAL AAA CA 1
ATOM 2063 C CA B VAL A 1 585 ? 24.538 33.924 -5.788 0.500 41.030 585 VAL AAA CA 1
ATOM 2064 C C . VAL A 1 585 ? 25.481 35.081 -5.482 1.000 44.428 585 VAL AAA C 1
ATOM 2065 O O . VAL A 1 585 ? 25.256 36.163 -5.999 1.000 48.856 585 VAL AAA O 1
ATOM 2072 N N . ILE A 1 586 ? 26.467 34.858 -4.619 1.000 40.855 586 ILE AAA N 1
ATOM 2073 C CA A ILE A 1 586 ? 27.484 35.893 -4.306 0.500 39.738 586 ILE AAA CA 1
ATOM 2074 C CA B ILE A 1 586 ? 27.495 35.882 -4.284 0.500 40.045 586 ILE AAA CA 1
ATOM 2075 C C . ILE A 1 586 ? 28.727 35.662 -5.157 1.000 41.725 586 ILE AAA C 1
ATOM 2076 O O . ILE A 1 586 ? 29.274 34.549 -5.134 1.000 44.109 586 ILE AAA O 1
ATOM 2085 N N . SER A 1 587 ? 29.150 36.697 -5.875 1.000 40.350 587 SER AAA N 1
ATOM 2086 C CA . SER A 1 587 ? 30.419 36.626 -6.629 1.000 41.601 587 SER AAA CA 1
ATOM 2087 C C . SER A 1 587 ? 31.540 37.191 -5.776 1.000 40.515 587 SER AAA C 1
ATOM 2088 O O . SER A 1 587 ? 32.660 36.686 -5.878 1.000 41.763 587 SER AAA O 1
ATOM 2091 N N . LYS A 1 588 ? 31.253 38.235 -5.006 1.000 40.581 588 LYS AAA N 1
ATOM 2092 C CA . LYS A 1 588 ? 32.321 38.968 -4.290 1.000 41.868 588 LYS AAA CA 1
ATOM 2093 C C . LYS A 1 588 ? 31.728 39.724 -3.114 1.000 40.873 588 LYS AAA C 1
ATOM 2094 O O . LYS A 1 588 ? 30.588 40.184 -3.191 1.000 41.941 588 LYS AAA O 1
ATOM 2100 N N . ILE A 1 589 ? 32.505 39.818 -2.050 1.000 41.219 589 ILE AAA N 1
ATOM 2101 C CA . ILE A 1 589 ? 32.229 40.766 -0.945 1.000 41.406 589 ILE AAA CA 1
ATOM 2102 C C . ILE A 1 589 ? 33.478 41.603 -0.736 1.000 43.544 589 ILE AAA C 1
ATOM 2103 O O . ILE A 1 589 ? 34.553 41.028 -0.597 1.000 43.299 589 ILE AAA O 1
ATOM 2108 N N . GLU A 1 590 ? 33.320 42.917 -0.777 1.000 43.683 590 GLU AAA N 1
ATOM 2109 C CA . GLU A 1 590 ? 34.452 43.851 -0.591 1.000 45.682 590 GLU AAA CA 1
ATOM 2110 C C . GLU A 1 590 ? 34.147 44.732 0.613 1.000 45.104 590 GLU AAA C 1
ATOM 2111 O O . GLU A 1 590 ? 32.996 45.125 0.788 1.000 45.449 590 GLU AAA O 1
ATOM 2117 N N . ALA A 1 591 ? 35.167 45.084 1.377 1.000 45.439 591 ALA AAA N 1
ATOM 2118 C CA . ALA A 1 591 ? 35.095 46.205 2.330 1.000 44.923 591 ALA AAA CA 1
ATOM 2119 C C . ALA A 1 591 ? 34.931 47.514 1.559 1.000 47.502 591 ALA AAA C 1
ATOM 2120 O O . ALA A 1 591 ? 35.267 47.546 0.363 1.000 47.698 591 ALA AAA O 1
ATOM 2122 N N . ALA A 1 592 ? 34.476 48.562 2.242 1.000 50.350 592 ALA AAA N 1
ATOM 2123 C CA . ALA A 1 592 ? 34.274 49.898 1.638 1.000 55.272 592 ALA AAA CA 1
ATOM 2124 C C . ALA A 1 592 ? 35.549 50.324 0.905 1.000 55.762 592 ALA AAA C 1
ATOM 2125 O O . ALA A 1 592 ? 35.441 50.987 -0.133 1.000 57.583 592 ALA AAA O 1
ATOM 2127 N N . ASP A 1 593 ? 36.717 49.914 1.406 1.000 49.482 593 ASP AAA N 1
ATOM 2128 C CA . ASP A 1 593 ? 38.015 50.391 0.872 1.000 50.517 593 ASP AAA CA 1
ATOM 2129 C C . ASP A 1 593 ? 38.502 49.435 -0.217 1.000 50.540 593 ASP AAA C 1
ATOM 2130 O O . ASP A 1 593 ? 39.615 49.641 -0.731 1.000 55.105 593 ASP AAA O 1
ATOM 2135 N N . GLY A 1 594 ? 37.687 48.443 -0.564 1.000 51.051 594 GLY AAA N 1
ATOM 2136 C CA . GLY A 1 594 ? 37.936 47.555 -1.710 1.000 55.953 594 GLY AAA CA 1
ATOM 2137 C C . GLY A 1 594 ? 38.718 46.311 -1.335 1.000 54.257 594 GLY AAA C 1
ATOM 2138 O O . GLY A 1 594 ? 38.950 45.491 -2.234 1.000 61.332 594 GLY AAA O 1
ATOM 2139 N N . ARG A 1 595 ? 39.096 46.139 -0.064 1.000 49.882 595 ARG AAA N 1
ATOM 2140 C CA . ARG A 1 595 ? 39.658 44.835 0.376 1.000 49.508 595 ARG AAA CA 1
ATOM 2141 C C . ARG A 1 595 ? 38.655 43.731 0.052 1.000 50.054 595 ARG AAA C 1
ATOM 2142 O O . ARG A 1 595 ? 37.450 43.897 0.344 1.000 46.685 595 ARG AAA O 1
ATOM 2150 N N . VAL A 1 596 ? 39.136 42.641 -0.534 1.000 54.593 596 VAL AAA N 1
ATOM 2151 C CA . VAL A 1 596 ? 38.280 41.473 -0.873 1.000 51.320 596 VAL AAA CA 1
ATOM 2152 C C . VAL A 1 596 ? 38.156 40.577 0.357 1.000 50.991 596 VAL AAA C 1
ATOM 2153 O O . VAL A 1 596 ? 39.156 39.990 0.774 1.000 59.432 596 VAL AAA O 1
ATOM 2157 N N . VAL A 1 597 ? 36.949 40.509 0.909 1.000 45.689 597 VAL AAA N 1
ATOM 2158 C CA . VAL A 1 597 ? 36.547 39.617 2.034 1.000 50.535 597 VAL AAA CA 1
ATOM 2159 C C . VAL A 1 597 ? 36.327 38.213 1.480 1.000 51.255 597 VAL AAA C 1
ATOM 2160 O O . VAL A 1 597 ? 36.731 37.238 2.136 1.000 52.735 597 VAL AAA O 1
ATOM 2164 N N . TYR A 1 598 ? 35.666 38.119 0.324 1.000 44.374 598 TYR AAA N 1
ATOM 2165 C CA . TYR A 1 598 ? 35.338 36.826 -0.329 1.000 66.950 598 TYR AAA CA 1
ATOM 2166 C C . TYR A 1 598 ? 35.206 37.044 -1.833 1.000 46.627 598 TYR AAA C 1
ATOM 2167 O O . TYR A 1 598 ? 34.656 38.058 -2.269 1.000 42.421 598 TYR AAA O 1
ATOM 2176 N N . GLU A 1 599 ? 35.673 36.068 -2.599 1.000 45.002 599 GLU AAA N 1
ATOM 2177 C CA . GLU A 1 599 ? 35.456 36.033 -4.053 1.000 45.763 599 GLU AAA CA 1
ATOM 2178 C C . GLU A 1 599 ? 35.234 34.593 -4.450 1.000 44.556 599 GLU AAA C 1
ATOM 2179 O O . GLU A 1 599 ? 36.054 33.731 -4.092 1.000 47.238 599 GLU AAA O 1
ATOM 2185 N N . TYR A 1 600 ? 34.168 34.374 -5.185 1.000 43.168 600 TYR AAA N 1
ATOM 2186 C CA . TYR A 1 600 ? 33.872 33.045 -5.744 1.000 45.596 600 TYR AAA CA 1
ATOM 2187 C C . TYR A 1 600 ? 35.025 32.618 -6.635 1.000 44.988 600 TYR AAA C 1
ATOM 2188 O O . TYR A 1 600 ? 35.527 33.437 -7.421 1.000 48.668 600 TYR AAA O 1
ATOM 2197 N N . GLN A 1 601 ? 35.423 31.356 -6.521 1.000 49.050 601 GLN AAA N 1
ATOM 2198 C CA . GLN A 1 601 ? 36.520 30.768 -7.319 1.000 53.694 601 GLN AAA CA 1
ATOM 2199 C C . GLN A 1 601 ? 35.973 29.598 -8.122 1.000 54.885 601 GLN AAA C 1
ATOM 2200 O O . GLN A 1 601 ? 35.542 28.606 -7.489 1.000 57.932 601 GLN AAA O 1
ATOM 2206 N N . ASP A 1 602 ? 35.989 29.722 -9.450 1.000 55.415 602 ASP AAA N 1
ATOM 2207 C CA . ASP A 1 602 ? 35.475 28.652 -10.337 1.000 54.028 602 ASP AAA CA 1
ATOM 2208 C C . ASP A 1 602 ? 36.365 27.421 -10.176 1.000 53.456 602 ASP AAA C 1
ATOM 2209 O O . ASP A 1 602 ? 37.599 27.578 -10.157 1.000 51.396 602 ASP AAA O 1
ATOM 2214 N N . LYS A 1 603 ? 35.746 26.256 -10.008 1.000 51.148 603 LYS AAA N 1
ATOM 2215 C CA . LYS A 1 603 ? 36.426 24.943 -9.917 1.000 51.305 603 LYS AAA CA 1
ATOM 2216 C C . LYS A 1 603 ? 35.675 23.979 -10.822 1.000 51.385 603 LYS AAA C 1
ATOM 2217 O O . LYS A 1 603 ? 34.936 23.123 -10.333 1.000 50.706 603 LYS AAA O 1
ATOM 2223 N N . PRO A 1 604 ? 35.804 24.126 -12.161 1.000 50.246 604 PRO AAA N 1
ATOM 2224 C CA . PRO A 1 604 ? 35.098 23.257 -13.093 1.000 46.528 604 PRO AAA CA 1
ATOM 2225 C C . PRO A 1 604 ? 35.519 21.802 -12.886 1.000 44.792 604 PRO AAA C 1
ATOM 2226 O O . PRO A 1 604 ? 36.685 21.531 -12.634 1.000 45.394 604 PRO AAA O 1
ATOM 2230 N N . VAL A 1 605 ? 34.550 20.894 -12.967 1.000 44.077 605 VAL AAA N 1
ATOM 2231 C CA . VAL A 1 605 ? 34.812 19.432 -12.886 1.000 45.227 605 VAL AAA CA 1
ATOM 2232 C C . VAL A 1 605 ? 34.086 18.748 -14.039 1.000 40.899 605 VAL AAA C 1
ATOM 2233 O O . VAL A 1 605 ? 32.883 18.998 -14.213 1.000 38.947 605 VAL AAA O 1
ATOM 2237 N N . GLN A 1 606 ? 34.791 17.890 -14.779 1.000 42.874 606 GLN AAA N 1
ATOM 2238 C CA . GLN A 1 606 ? 34.186 17.061 -15.850 1.000 42.713 606 GLN AAA CA 1
ATOM 2239 C C . GLN A 1 606 ? 33.557 15.832 -15.187 1.000 43.131 606 GLN AAA C 1
ATOM 2240 O O . GLN A 1 606 ? 34.248 14.844 -14.950 1.000 45.890 606 GLN AAA O 1
ATOM 2246 N N . VAL A 1 607 ? 32.282 15.927 -14.864 1.000 39.841 607 VAL AAA N 1
ATOM 2247 C CA . VAL A 1 607 ? 31.571 14.910 -14.049 1.000 38.851 607 VAL AAA CA 1
ATOM 2248 C C . VAL A 1 607 ? 31.154 13.766 -14.969 1.000 38.420 607 VAL AAA C 1
ATOM 2249 O O . VAL A 1 607 ? 31.371 12.592 -14.612 1.000 39.857 607 VAL AAA O 1
ATOM 2253 N N . TYR A 1 608 ? 30.591 14.117 -16.110 1.000 37.958 608 TYR AAA N 1
ATOM 2254 C CA . TYR A 1 608 ? 30.263 13.156 -17.185 1.000 38.986 608 TYR AAA CA 1
ATOM 2255 C C . TYR A 1 608 ? 31.149 13.485 -18.363 1.000 38.556 608 TYR AAA C 1
ATOM 2256 O O . TYR A 1 608 ? 31.427 14.686 -18.565 1.000 39.861 608 TYR AAA O 1
ATOM 2265 N N . SER A 1 609 ? 31.483 12.485 -19.161 1.000 39.679 609 SER AAA N 1
ATOM 2266 C CA . SER A 1 609 ? 32.209 12.756 -20.423 1.000 39.592 609 SER AAA CA 1
ATOM 2267 C C . SER A 1 609 ? 31.340 13.642 -21.316 1.000 40.260 609 SER AAA C 1
ATOM 2268 O O . SER A 1 609 ? 30.099 13.655 -21.163 1.000 38.972 609 SER AAA O 1
ATOM 2271 N N . LYS A 1 610 ? 31.965 14.370 -22.225 1.000 39.355 610 LYS AAA N 1
ATOM 2272 C CA . LYS A 1 610 ? 31.239 15.164 -23.222 1.000 39.093 610 LYS AAA CA 1
ATOM 2273 C C . LYS A 1 610 ? 30.321 14.232 -24.010 1.000 40.276 610 LYS AAA C 1
ATOM 2274 O O . LYS A 1 610 ? 29.189 14.635 -24.318 1.000 40.295 610 LYS AAA O 1
ATOM 2280 N N . ALA A 1 611 ? 30.783 13.019 -24.302 1.000 41.118 611 ALA AAA N 1
ATOM 2281 C CA . ALA A 1 611 ? 29.941 12.070 -25.058 1.000 39.360 611 ALA AAA CA 1
ATOM 2282 C C . ALA A 1 611 ? 28.674 11.786 -24.255 1.000 39.141 611 ALA AAA C 1
ATOM 2283 O O . ALA A 1 611 ? 27.580 11.867 -24.814 1.000 39.305 611 ALA AAA O 1
ATOM 2285 N N . THR A 1 612 ? 28.840 11.461 -22.976 1.000 38.620 612 THR AAA N 1
ATOM 2286 C CA . THR A 1 612 ? 27.676 11.112 -22.133 1.000 37.722 612 THR AAA CA 1
ATOM 2287 C C . THR A 1 612 ? 26.696 12.282 -22.090 1.000 37.059 612 THR AAA C 1
ATOM 2288 O O . THR A 1 612 ? 25.486 12.066 -22.304 1.000 37.242 612 THR AAA O 1
ATOM 2292 N N . ALA A 1 613 ? 27.199 13.465 -21.754 1.000 37.623 613 ALA AAA N 1
ATOM 2293 C CA . ALA A 1 613 ? 26.335 14.638 -21.528 1.000 36.198 613 ALA AAA CA 1
ATOM 2294 C C . ALA A 1 613 ? 25.588 14.922 -22.823 1.000 37.393 613 ALA AAA C 1
ATOM 2295 O O . ALA A 1 613 ? 24.378 15.197 -22.752 1.000 36.771 613 ALA AAA O 1
ATOM 2297 N N . THR A 1 614 ? 26.267 14.826 -23.973 1.000 37.183 614 THR AAA N 1
ATOM 2298 C CA . THR A 1 614 ? 25.606 15.222 -25.238 1.000 36.585 614 THR AAA CA 1
ATOM 2299 C C . THR A 1 614 ? 24.617 14.141 -25.661 1.000 37.153 614 THR AAA C 1
ATOM 2300 O O . THR A 1 614 ? 23.583 14.498 -26.220 1.000 38.870 614 THR AAA O 1
ATOM 2304 N N . ILE A 1 615 ? 24.892 12.876 -25.366 1.000 37.196 615 ILE AAA N 1
ATOM 2305 C CA . ILE A 1 615 ? 23.880 11.819 -25.618 1.000 37.581 615 ILE AAA CA 1
ATOM 2306 C C . ILE A 1 615 ? 22.656 12.122 -24.743 1.000 37.646 615 ILE AAA C 1
ATOM 2307 O O . ILE A 1 615 ? 21.532 12.059 -25.245 1.000 36.996 615 ILE AAA O 1
ATOM 2312 N N . MET A 1 616 ? 22.872 12.426 -23.468 1.000 36.364 616 MET AAA N 1
ATOM 2313 C CA A MET A 1 616 ? 21.749 12.671 -22.525 0.500 36.509 616 MET AAA CA 1
ATOM 2314 C CA B MET A 1 616 ? 21.752 12.670 -22.528 0.500 35.969 616 MET AAA CA 1
ATOM 2315 C C . MET A 1 616 ? 20.952 13.892 -23.000 1.000 35.886 616 MET AAA C 1
ATOM 2316 O O . MET A 1 616 ? 19.729 13.864 -22.910 1.000 35.795 616 MET AAA O 1
ATOM 2325 N N . GLN A 1 617 ? 21.623 14.918 -23.516 1.000 35.752 617 GLN AAA N 1
ATOM 2326 C CA . GLN A 1 617 ? 20.911 16.110 -24.038 1.000 36.173 617 GLN AAA CA 1
ATOM 2327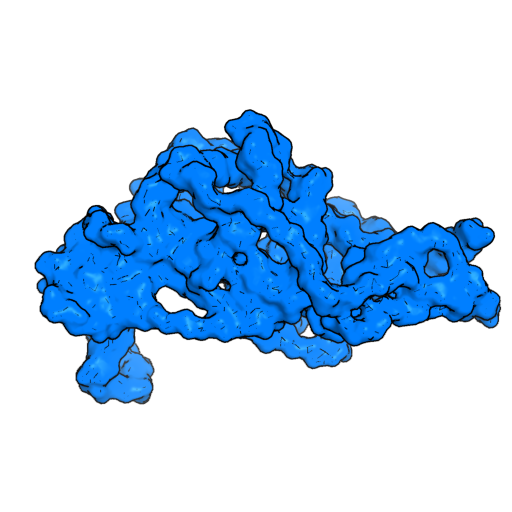 C C . GLN A 1 617 ? 19.913 15.677 -25.111 1.000 36.711 617 GLN AAA C 1
ATOM 2328 O O . GLN A 1 617 ? 18.775 16.148 -25.082 1.000 36.738 617 GLN AAA O 1
ATOM 2334 N N . GLY A 1 618 ? 20.329 14.821 -26.040 1.000 36.005 618 GLY AAA N 1
ATOM 2335 C CA . GLY A 1 618 ? 19.438 14.369 -27.118 1.000 36.738 618 GLY AAA CA 1
ATOM 2336 C C . GLY A 1 618 ? 18.250 13.619 -26.549 1.000 36.294 618 GLY AAA C 1
ATOM 2337 O O . GLY A 1 618 ? 17.142 13.750 -27.087 1.000 39.266 618 GLY AAA O 1
ATOM 2338 N N . LEU A 1 619 ? 18.469 12.808 -25.512 1.000 37.316 619 LEU AAA N 1
ATOM 2339 C CA . LEU A 1 619 ? 17.370 12.031 -24.895 1.000 36.634 619 LEU AAA CA 1
ATOM 2340 C C . LEU A 1 619 ? 16.412 12.996 -24.196 1.000 35.742 619 LEU AAA C 1
ATOM 2341 O O . LEU A 1 619 ? 15.187 12.825 -24.318 1.000 37.384 619 LEU AAA O 1
ATOM 2346 N N . LEU A 1 620 ? 16.934 13.984 -23.491 1.000 35.072 620 LEU AAA N 1
ATOM 2347 C CA . LEU A 1 620 ? 16.087 14.902 -22.707 1.000 34.094 620 LEU AAA CA 1
ATOM 2348 C C . LEU A 1 620 ? 15.387 15.887 -23.643 1.000 35.204 620 LEU AAA C 1
ATOM 2349 O O . LEU A 1 620 ? 14.337 16.404 -23.275 1.000 34.370 620 LEU AAA O 1
ATOM 2354 N N . ARG A 1 621 ? 15.915 16.093 -24.842 1.000 35.595 621 ARG AAA N 1
ATOM 2355 C CA . ARG A 1 621 ? 15.159 16.866 -25.846 1.000 34.863 621 ARG AAA CA 1
ATOM 2356 C C . ARG A 1 621 ? 13.826 16.169 -26.116 1.000 34.116 621 ARG AAA C 1
ATOM 2357 O O . ARG A 1 621 ? 12.789 16.835 -26.179 1.000 35.638 621 ARG AAA O 1
ATOM 2365 N N . GLU A 1 622 ? 13.846 14.846 -26.217 1.000 35.324 622 GLU AAA N 1
ATOM 2366 C CA . GLU A 1 622 ? 12.647 14.105 -26.631 1.000 37.610 622 GLU AAA CA 1
ATOM 2367 C C . GLU A 1 622 ? 11.714 13.951 -25.441 1.000 36.951 622 GLU AAA C 1
ATOM 2368 O O . GLU A 1 622 ? 10.504 13.823 -25.643 1.000 37.424 622 GLU AAA O 1
ATOM 2374 N N . VAL A 1 623 ? 12.254 13.977 -24.224 1.000 36.472 623 VAL AAA N 1
ATOM 2375 C CA . VAL A 1 623 ? 11.356 13.966 -23.044 1.000 35.580 623 VAL AAA CA 1
ATOM 2376 C C . VAL A 1 623 ? 10.366 15.109 -23.215 1.000 35.027 623 VAL AAA C 1
ATOM 2377 O O . VAL A 1 623 ? 9.164 14.890 -23.018 1.000 36.325 623 VAL AAA O 1
ATOM 2381 N N . LEU A 1 624 ? 10.842 16.309 -23.529 1.000 35.459 624 LEU AAA N 1
ATOM 2382 C CA . LEU A 1 624 ? 9.925 17.465 -23.656 1.000 35.815 624 LEU AAA CA 1
ATOM 2383 C C . LEU A 1 624 ? 9.105 17.365 -24.935 1.000 34.532 624 LEU AAA C 1
ATOM 2384 O O . LEU A 1 624 ? 7.895 17.597 -24.885 1.000 36.589 624 LEU AAA O 1
ATOM 2389 N N . SER A 1 625 ? 9.723 17.037 -26.066 1.000 35.414 625 SER AAA N 1
ATOM 2390 C CA A SER A 1 625 ? 8.999 17.110 -27.355 0.500 37.051 625 SER AAA CA 1
ATOM 2391 C CA B SER A 1 625 ? 9.041 17.055 -27.383 0.500 37.532 625 SER AAA CA 1
ATOM 2392 C C . SER A 1 625 ? 7.936 16.002 -27.429 1.000 38.829 625 SER AAA C 1
ATOM 2393 O O . SER A 1 625 ? 6.929 16.231 -28.114 1.000 41.282 625 SER AAA O 1
ATOM 2398 N N . SER A 1 626 ? 8.126 14.883 -26.712 1.000 36.709 626 SER AAA N 1
ATOM 2399 C CA . SER A 1 626 ? 7.155 13.760 -26.691 1.000 37.244 626 SER AAA CA 1
ATOM 2400 C C . SER A 1 626 ? 5.862 14.200 -25.992 1.000 34.958 626 SER AAA C 1
ATOM 2401 O O . SER A 1 626 ? 4.795 13.600 -26.258 1.000 37.132 626 SER AAA O 1
ATOM 2404 N N . ARG A 1 627 ? 5.970 15.187 -25.117 1.000 36.435 627 ARG AAA N 1
ATOM 2405 C CA . ARG A 1 627 ? 4.857 15.756 -24.325 1.000 36.218 627 ARG AAA CA 1
ATOM 2406 C C . ARG A 1 627 ? 4.164 14.683 -23.493 1.000 36.944 627 ARG AAA C 1
ATOM 2407 O O . ARG A 1 627 ? 2.993 14.878 -23.151 1.000 38.345 627 ARG AAA O 1
ATOM 2415 N N . VAL A 1 628 ? 4.839 13.565 -23.195 1.000 34.420 628 VAL AAA N 1
ATOM 2416 C CA . VAL A 1 628 ? 4.172 12.469 -22.450 1.000 35.796 628 VAL AAA CA 1
ATOM 2417 C C . VAL A 1 628 ? 3.945 12.905 -20.996 1.000 34.562 628 VAL AAA C 1
ATOM 2418 O O . VAL A 1 628 ? 2.861 12.639 -20.462 1.000 37.963 628 VAL AAA O 1
ATOM 2422 N N . THR A 1 629 ? 4.964 13.486 -20.363 1.000 33.892 629 THR AAA N 1
ATOM 2423 C CA . THR A 1 629 ? 4.915 13.742 -18.907 1.000 34.311 629 THR AAA CA 1
ATOM 2424 C C . THR A 1 629 ? 4.822 15.240 -18.631 1.000 33.800 629 THR AAA C 1
ATOM 2425 O O . THR A 1 629 ? 4.806 15.612 -17.469 1.000 34.718 629 THR AAA O 1
ATOM 2429 N N . THR A 1 630 ? 4.787 16.063 -19.669 1.000 34.208 630 THR AAA N 1
ATOM 2430 C CA . THR A 1 630 ? 4.658 17.522 -19.466 1.000 33.433 630 THR AAA CA 1
ATOM 2431 C C . THR A 1 630 ? 4.032 18.148 -20.705 1.000 35.142 630 THR AAA C 1
ATOM 2432 O O . THR A 1 630 ? 4.437 17.795 -21.814 1.000 34.668 630 THR AAA O 1
ATOM 2436 N N . THR A 1 631 ? 3.170 19.137 -20.495 1.000 33.185 631 THR AAA N 1
ATOM 2437 C CA . THR A 1 631 ? 2.583 19.957 -21.580 1.000 33.396 631 THR AAA CA 1
ATOM 2438 C C . THR A 1 631 ? 3.488 21.140 -21.933 1.000 34.114 631 THR AAA C 1
ATOM 2439 O O . THR A 1 631 ? 3.081 21.939 -22.793 1.000 35.033 631 THR AAA O 1
ATOM 2443 N N . PHE A 1 632 ? 4.674 21.236 -21.332 1.000 32.991 632 PHE AAA N 1
ATOM 2444 C CA . PHE A 1 632 ? 5.499 22.455 -21.422 1.000 34.534 632 PHE AAA CA 1
ATOM 2445 C C . PHE A 1 632 ? 5.650 22.933 -22.873 1.000 33.061 632 PHE AAA C 1
ATOM 2446 O O . PHE A 1 632 ? 5.494 24.143 -23.127 1.000 34.099 632 PHE AAA O 1
ATOM 2454 N N . LYS A 1 633 ? 6.011 22.056 -23.796 1.000 32.956 633 LYS AAA N 1
ATOM 2455 C CA . LYS A 1 633 ? 6.311 22.546 -25.175 1.000 33.906 633 LYS AAA CA 1
ATOM 2456 C C . LYS A 1 633 ? 5.038 23.107 -25.804 1.000 33.788 633 LYS AAA C 1
ATOM 2457 O O . LYS A 1 633 ? 5.133 24.087 -26.566 1.000 36.130 633 LYS AAA O 1
ATOM 2463 N N . SER A 1 634 ? 3.886 22.539 -25.488 1.000 32.857 634 SER AAA N 1
ATOM 2464 C CA . SER A 1 634 ? 2.605 23.070 -26.007 1.000 33.834 634 SER AAA CA 1
ATOM 2465 C C . SER A 1 634 ? 2.367 24.448 -25.402 1.000 35.041 634 SER AAA C 1
ATOM 2466 O O . SER A 1 634 ? 1.965 25.368 -26.103 1.000 34.914 634 SER AAA O 1
ATOM 2469 N N . ASN A 1 635 ? 2.551 24.556 -24.095 1.000 33.706 635 ASN AAA N 1
ATOM 2470 C CA . ASN A 1 635 ? 2.293 25.827 -23.395 1.000 33.298 635 ASN AAA CA 1
ATOM 2471 C C . ASN A 1 635 ? 3.214 26.894 -23.965 1.000 34.324 635 ASN AAA C 1
ATOM 2472 O O . ASN A 1 635 ? 2.762 28.027 -24.241 1.000 35.405 635 ASN AAA O 1
ATOM 2477 N N . LEU A 1 636 ? 4.495 26.587 -24.058 1.000 33.726 636 LEU AAA N 1
ATOM 2478 C CA . LEU A 1 636 ? 5.458 27.610 -24.505 1.000 35.055 636 LEU AAA CA 1
ATOM 2479 C C . LEU A 1 636 ? 5.247 27.945 -25.982 1.000 36.160 636 LEU AAA C 1
ATOM 2480 O O . LEU A 1 636 ? 5.388 29.130 -26.353 1.000 36.273 636 LEU AAA O 1
ATOM 2485 N N . THR A 1 637 ? 4.943 26.965 -26.815 1.000 35.262 637 THR AAA N 1
ATOM 2486 C CA . THR A 1 637 ? 4.751 27.271 -28.252 1.000 35.174 637 THR AAA CA 1
ATOM 2487 C C . THR A 1 637 ? 3.655 28.331 -28.385 1.000 36.472 637 THR AAA C 1
ATOM 2488 O O . THR A 1 637 ? 3.802 29.260 -29.215 1.000 39.236 637 THR AAA O 1
ATOM 2492 N N . SER A 1 638 ? 2.613 28.241 -27.562 1.000 35.336 638 SER AAA N 1
ATOM 2493 C CA . SER A 1 638 ? 1.490 29.199 -27.633 1.000 34.985 638 SER AAA CA 1
ATOM 2494 C C . SER A 1 638 ? 1.948 30.577 -27.159 1.000 36.614 638 SER AAA C 1
ATOM 2495 O O . SER A 1 638 ? 1.520 31.586 -27.747 1.000 38.451 638 SER AAA O 1
ATOM 2498 N N . LEU A 1 639 ? 2.656 30.637 -26.041 1.000 37.612 639 LEU AAA N 1
ATOM 2499 C CA . LEU A 1 639 ? 3.048 31.929 -25.441 1.000 37.527 639 LEU AAA CA 1
ATOM 2500 C C . LEU A 1 639 ? 4.098 32.606 -26.300 1.000 38.029 639 LEU AAA C 1
ATOM 2501 O O . LEU A 1 639 ? 4.113 33.847 -26.350 1.000 39.866 639 LEU AAA O 1
ATOM 2506 N N . ASN A 1 640 ? 5.028 31.824 -26.825 1.000 36.331 640 ASN AAA N 1
ATOM 2507 C CA . ASN A 1 640 ? 6.242 32.413 -27.426 1.000 36.375 640 ASN AAA CA 1
ATOM 2508 C C . ASN A 1 640 ? 6.833 31.409 -28.392 1.000 35.956 640 ASN AAA C 1
ATOM 2509 O O . ASN A 1 640 ? 7.774 30.680 -28.066 1.000 36.034 640 ASN AAA O 1
ATOM 2514 N N . PRO A 1 641 ? 6.240 31.272 -29.589 1.000 36.721 641 PRO AAA N 1
ATOM 2515 C CA . PRO A 1 641 ? 6.679 30.243 -30.523 1.000 37.101 641 PRO AAA CA 1
ATOM 2516 C C . PRO A 1 641 ? 8.158 30.369 -30.900 1.000 36.798 641 PRO AAA C 1
ATOM 2517 O O . PRO A 1 641 ? 8.801 29.356 -31.081 1.000 37.620 641 PRO AAA O 1
ATOM 2521 N N . THR A 1 642 ? 8.673 31.595 -30.973 1.000 37.754 642 THR AAA N 1
ATOM 2522 C CA . THR A 1 642 ? 10.093 31.778 -31.329 1.000 37.485 642 THR AAA CA 1
ATOM 2523 C C . THR A 1 642 ? 10.977 31.205 -30.216 1.000 37.591 642 THR AAA C 1
ATOM 2524 O O . THR A 1 642 ? 11.925 30.472 -30.503 1.000 38.991 642 THR AAA O 1
ATOM 2528 N N . LEU A 1 643 ? 10.614 31.446 -28.966 1.000 38.263 643 LEU AAA N 1
ATOM 2529 C CA . LEU A 1 643 ? 11.380 30.884 -27.836 1.000 36.356 643 LEU AAA CA 1
ATOM 2530 C C . LEU A 1 643 ? 11.175 29.367 -27.776 1.000 36.436 643 LEU AAA C 1
ATOM 2531 O O . LEU A 1 643 ? 12.118 28.637 -27.416 1.000 37.109 643 LEU AAA O 1
ATOM 2536 N N . ALA A 1 644 ? 10.002 28.870 -28.158 1.000 35.922 644 ALA AAA N 1
ATOM 2537 C CA . ALA A 1 644 ? 9.782 27.407 -28.114 1.000 36.154 644 ALA AAA CA 1
ATOM 2538 C C . ALA A 1 644 ? 10.712 26.703 -29.091 1.000 37.247 644 ALA AAA C 1
ATOM 2539 O O . ALA A 1 644 ? 10.941 25.508 -28.930 1.000 39.731 644 ALA AAA O 1
ATOM 2541 N N . ASN A 1 645 ? 11.212 27.418 -30.096 1.000 36.132 645 ASN AAA N 1
ATOM 2542 C CA . ASN A 1 645 ? 12.077 26.822 -31.140 1.000 38.886 645 ASN AAA CA 1
ATOM 2543 C C . ASN A 1 645 ? 13.529 26.809 -30.681 1.000 38.526 645 ASN AAA C 1
ATOM 2544 O O . ASN A 1 645 ? 14.362 26.234 -31.404 1.000 40.052 645 ASN AAA O 1
ATOM 2549 N N . ALA A 1 646 ? 13.836 27.434 -29.543 1.000 38.371 646 ALA AAA N 1
ATOM 2550 C CA . ALA A 1 646 ? 15.160 27.284 -28.897 1.000 38.650 646 ALA AAA CA 1
ATOM 2551 C C . ALA A 1 646 ? 15.323 25.814 -28.523 1.000 37.465 646 ALA AAA C 1
ATOM 2552 O O . ALA A 1 646 ? 14.323 25.055 -28.596 1.000 38.482 646 ALA AAA O 1
ATOM 2554 N N . ASP A 1 647 ? 16.536 25.391 -28.168 1.000 36.638 647 ASP AAA N 1
ATOM 2555 C CA . ASP A 1 647 ? 16.804 23.944 -28.051 1.000 35.965 647 ASP AAA CA 1
ATOM 2556 C C . ASP A 1 647 ? 16.537 23.512 -26.612 1.000 37.384 647 ASP AAA C 1
ATOM 2557 O O . ASP A 1 647 ? 17.478 23.276 -25.863 1.000 38.214 647 ASP AAA O 1
ATOM 2562 N N . TRP A 1 648 ? 15.265 23.406 -26.267 1.000 35.414 648 TRP AAA N 1
ATOM 2563 C CA . TRP A 1 648 ? 14.824 22.974 -24.928 1.000 33.970 648 TRP AAA CA 1
ATOM 2564 C C . TRP A 1 648 ? 15.086 21.492 -24.741 1.000 33.462 648 TRP AAA C 1
ATOM 2565 O O . TRP A 1 648 ? 14.676 20.662 -25.593 1.000 35.838 648 TRP AAA O 1
ATOM 2576 N N . ILE A 1 649 ? 15.643 21.182 -23.591 1.000 33.905 649 ILE AAA N 1
ATOM 2577 C CA . ILE A 1 649 ? 15.696 19.799 -23.079 1.000 33.051 649 ILE AAA CA 1
ATOM 2578 C C . ILE A 1 649 ? 15.203 19.823 -21.645 1.000 33.614 649 ILE AAA C 1
ATOM 2579 O O . ILE A 1 649 ? 15.239 20.884 -20.994 1.000 33.677 649 ILE AAA O 1
ATOM 2584 N N . GLY A 1 650 ? 14.727 18.691 -21.159 1.000 34.639 650 GLY AAA N 1
ATOM 2585 C CA . GLY A 1 650 ? 14.343 18.707 -19.753 1.000 34.491 650 GLY AAA CA 1
ATOM 2586 C C . GLY A 1 650 ? 13.931 17.362 -19.249 1.000 34.333 650 GLY AAA C 1
ATOM 2587 O O . GLY A 1 650 ? 13.957 16.367 -20.007 1.000 34.875 650 GLY AAA O 1
ATOM 2588 N N . LYS A 1 651 ? 13.601 17.338 -17.975 1.000 33.326 651 LYS AAA N 1
ATOM 2589 C CA . LYS A 1 651 ? 13.106 16.106 -17.327 1.000 33.787 651 LYS AAA CA 1
ATOM 2590 C C . LYS A 1 651 ? 12.060 16.493 -16.296 1.000 34.430 651 LYS AAA C 1
ATOM 2591 O O . LYS A 1 651 ? 12.231 17.482 -15.602 1.000 33.493 651 LYS AAA O 1
ATOM 2597 N N . THR A 1 652 ? 11.001 15.706 -16.215 1.000 33.329 652 THR AAA N 1
ATOM 2598 C CA . THR A 1 652 ? 9.915 15.836 -15.251 1.000 34.940 652 THR AAA CA 1
ATOM 2599 C C . THR A 1 652 ? 10.188 14.981 -14.023 1.000 34.775 652 THR AAA C 1
ATOM 2600 O O . THR A 1 652 ? 10.889 13.940 -14.128 1.000 35.291 652 THR AAA O 1
ATOM 2604 N N . GLY A 1 653 ? 9.599 15.389 -12.918 1.000 36.124 653 GLY AAA N 1
ATOM 2605 C CA . GLY A 1 653 ? 9.209 14.531 -11.810 1.000 39.022 653 GLY AAA CA 1
ATOM 2606 C C . GLY A 1 653 ? 7.725 14.707 -11.612 1.000 44.024 653 GLY AAA C 1
ATOM 2607 O O . GLY A 1 653 ? 7.363 15.455 -10.744 1.000 40.610 653 GLY AAA O 1
ATOM 2608 N N . THR A 1 654 ? 6.902 14.123 -12.499 1.000 44.789 654 THR AAA N 1
ATOM 2609 C CA . THR A 1 654 ? 5.439 14.380 -12.580 1.000 43.548 654 THR AAA CA 1
ATOM 2610 C C . THR A 1 654 ? 4.655 13.069 -12.554 1.000 48.561 654 THR AAA C 1
ATOM 2611 O O . THR A 1 654 ? 3.415 13.159 -12.637 1.000 49.074 654 THR AAA O 1
ATOM 2615 N N . THR A 1 655 ? 5.319 11.911 -12.402 1.000 44.609 655 THR AAA N 1
ATOM 2616 C CA . THR A 1 655 ? 4.627 10.617 -12.665 1.000 46.497 655 THR AAA CA 1
ATOM 2617 C C . THR A 1 655 ? 4.673 9.683 -11.446 1.000 49.989 655 THR AAA C 1
ATOM 2618 O O . THR A 1 655 ? 3.784 8.827 -11.348 1.000 55.987 655 THR AAA O 1
ATOM 2622 N N . GLY A 1 656 ? 5.708 9.761 -10.612 1.000 53.492 656 GLY AAA N 1
ATOM 2623 C CA . GLY A 1 656 ? 6.087 8.648 -9.711 1.000 60.690 656 GLY AAA CA 1
ATOM 2624 C C . GLY A 1 656 ? 5.376 8.710 -8.363 1.000 62.607 656 GLY AAA C 1
ATOM 2625 O O . GLY A 1 656 ? 5.411 7.721 -7.615 1.000 61.398 656 GLY AAA O 1
ATOM 2626 N N . GLN A 1 657 ? 4.736 9.828 -8.053 1.000 53.809 657 GLN AAA N 1
ATOM 2627 C CA . GLN A 1 657 ? 4.551 10.298 -6.664 1.000 60.440 657 GLN AAA CA 1
ATOM 2628 C C . GLN A 1 657 ? 3.775 11.607 -6.752 1.000 60.307 657 GLN AAA C 1
ATOM 2629 O O . GLN A 1 657 ? 3.724 12.203 -7.867 1.000 61.644 657 GLN AAA O 1
ATOM 2635 N N . ASP A 1 658 ? 3.159 12.022 -5.651 1.000 51.415 658 ASP AAA N 1
ATOM 2636 C CA . ASP A 1 658 ? 2.232 13.169 -5.727 1.000 49.436 658 ASP AAA CA 1
ATOM 2637 C C . ASP A 1 658 ? 2.626 14.244 -4.711 1.000 46.807 658 ASP AAA C 1
ATOM 2638 O O . ASP A 1 658 ? 1.886 15.214 -4.627 1.000 46.299 658 ASP AAA O 1
ATOM 2643 N N . GLU A 1 659 ? 3.753 14.108 -3.997 1.000 41.036 659 GLU AAA N 1
ATOM 2644 C CA . GLU A 1 659 ? 4.138 15.130 -2.977 1.000 38.924 659 GLU AAA CA 1
ATOM 2645 C C . GLU A 1 659 ? 5.048 16.207 -3.559 1.000 37.700 659 GLU AAA C 1
ATOM 2646 O O . GLU A 1 659 ? 5.150 17.286 -2.965 1.000 37.530 659 GLU AAA O 1
ATOM 2652 N N . ASN A 1 660 ? 5.723 15.923 -4.652 1.000 35.699 660 ASN AAA N 1
ATOM 2653 C CA . ASN A 1 660 ? 6.733 16.840 -5.215 1.000 35.593 660 ASN AAA CA 1
ATOM 2654 C C . ASN A 1 660 ? 6.653 16.739 -6.722 1.000 39.829 660 ASN AAA C 1
ATOM 2655 O O . ASN A 1 660 ? 6.836 15.620 -7.222 1.000 44.559 660 ASN AAA O 1
ATOM 2660 N N . MET A 1 661 ? 6.393 17.847 -7.383 1.000 34.711 661 MET AAA N 1
ATOM 2661 C CA . MET A 1 661 ? 6.399 17.834 -8.863 1.000 33.748 661 MET AAA CA 1
ATOM 2662 C C . MET A 1 661 ? 7.550 18.702 -9.314 1.000 34.258 661 MET AAA C 1
ATOM 2663 O O . MET A 1 661 ? 7.739 19.790 -8.742 1.000 34.812 661 MET AAA O 1
ATOM 2668 N N . TRP A 1 662 ? 8.317 18.191 -10.262 1.000 33.302 662 TRP AAA N 1
ATOM 2669 C CA . TRP A 1 662 ? 9.485 18.930 -10.767 1.000 33.957 662 TRP AAA CA 1
ATOM 2670 C C . TRP A 1 662 ? 9.395 19.068 -12.277 1.000 32.707 662 TRP AAA C 1
ATOM 2671 O O . TRP A 1 662 ? 8.902 18.141 -12.935 1.000 33.848 662 TRP AAA O 1
ATOM 2682 N N . LEU A 1 663 ? 9.974 20.150 -12.778 1.000 32.677 663 LEU AAA N 1
ATOM 2683 C CA . LEU A 1 663 ? 10.327 20.271 -14.195 1.000 32.687 663 LEU AAA CA 1
ATOM 2684 C C . LEU A 1 663 ? 11.671 20.966 -14.249 1.000 32.401 663 LEU AAA C 1
ATOM 2685 O O . LEU A 1 663 ? 11.800 22.071 -13.724 1.000 33.501 663 LEU AAA O 1
ATOM 2690 N N . MET A 1 664 ? 12.645 20.278 -14.811 1.000 32.684 664 MET AAA N 1
ATOM 2691 C CA . MET A 1 664 ? 13.987 20.838 -15.019 1.000 32.730 664 MET AAA CA 1
ATOM 2692 C C . MET A 1 664 ? 14.127 21.119 -16.511 1.000 32.895 664 MET AAA C 1
ATOM 2693 O O . MET A 1 664 ? 13.851 20.222 -17.302 1.000 34.719 664 MET AAA O 1
ATOM 2698 N N . LEU A 1 665 ? 14.518 22.341 -16.862 1.000 33.626 665 LEU AAA N 1
ATOM 2699 C CA . LEU A 1 665 ? 14.596 22.799 -18.265 1.000 34.113 665 LEU AAA CA 1
ATOM 2700 C C . LEU A 1 665 ? 15.982 23.358 -18.531 1.000 35.157 665 LEU AAA C 1
ATOM 2701 O O . LEU A 1 665 ? 16.506 24.078 -17.659 1.000 35.222 665 LEU AAA O 1
ATOM 2706 N N . SER A 1 666 ? 16.512 23.093 -19.710 1.000 34.840 666 SER AAA N 1
ATOM 2707 C CA . SER A 1 666 ? 17.780 23.728 -20.158 1.000 35.038 666 SER AAA CA 1
ATOM 2708 C C . SER A 1 666 ? 17.679 24.123 -21.617 1.000 34.727 666 SER AAA C 1
ATOM 2709 O O . SER A 1 666 ? 17.127 23.374 -22.421 1.000 33.635 666 SER AAA O 1
ATOM 2712 N N . THR A 1 667 ? 18.311 25.236 -21.947 1.000 35.692 667 THR AAA N 1
ATOM 2713 C CA . THR A 1 667 ? 18.892 25.470 -23.273 1.000 35.596 667 THR AAA CA 1
ATOM 2714 C C . THR A 1 667 ? 20.395 25.389 -23.117 1.000 35.096 667 THR AAA C 1
ATOM 2715 O O . THR A 1 667 ? 20.894 25.300 -21.993 1.000 35.288 667 THR AAA O 1
ATOM 2719 N N . PRO A 1 668 ? 21.183 25.467 -24.207 1.000 35.499 668 PRO AAA N 1
ATOM 2720 C CA . PRO A 1 668 ? 22.625 25.447 -24.017 1.000 37.474 668 PRO AAA CA 1
ATOM 2721 C C . PRO A 1 668 ? 23.093 26.518 -23.029 1.000 36.904 668 PRO AAA C 1
ATOM 2722 O O . PRO A 1 668 ? 23.993 26.237 -22.260 1.000 38.335 668 PRO AAA O 1
ATOM 2726 N N . ARG A 1 669 ? 22.439 27.672 -22.987 1.000 36.660 669 ARG AAA N 1
ATOM 2727 C CA . ARG A 1 669 ? 22.918 28.792 -22.145 1.000 37.837 669 ARG AAA CA 1
ATOM 2728 C C . ARG A 1 669 ? 22.467 28.676 -20.691 1.000 35.940 669 ARG AAA C 1
ATOM 2729 O O . ARG A 1 669 ? 23.276 29.039 -19.806 1.000 37.453 669 ARG AAA O 1
ATOM 2737 N N . LEU A 1 670 ? 21.218 28.305 -20.439 1.000 35.467 670 LEU AAA N 1
ATOM 2738 C CA . LEU A 1 670 ? 20.618 28.432 -19.091 1.000 34.807 670 LEU AAA CA 1
ATOM 2739 C C . LEU A 1 670 ? 19.945 27.131 -18.688 1.000 35.696 670 LEU AAA C 1
ATOM 2740 O O . LEU A 1 670 ? 19.410 26.423 -19.561 1.000 36.318 670 LEU AAA O 1
ATOM 2745 N N . THR A 1 671 ? 19.876 26.920 -17.389 1.000 33.885 671 THR AAA N 1
ATOM 2746 C CA . THR A 1 671 ? 19.018 25.878 -16.795 1.000 34.480 671 THR AAA CA 1
ATOM 2747 C C . THR A 1 671 ? 18.047 26.553 -15.829 1.000 34.359 671 THR AAA C 1
ATOM 2748 O O . THR A 1 671 ? 18.431 27.459 -15.093 1.000 34.589 671 THR AAA O 1
ATOM 2752 N N . LEU A 1 672 ? 16.794 26.132 -15.885 1.000 35.233 672 LEU AAA N 1
ATOM 2753 C CA . LEU A 1 672 ? 15.768 26.572 -14.941 1.000 34.268 672 LEU AAA CA 1
ATOM 2754 C C . LEU A 1 672 ? 15.222 25.351 -14.226 1.000 33.753 672 LEU AAA C 1
ATOM 2755 O O . LEU A 1 672 ? 14.666 24.453 -14.900 1.000 34.617 672 LEU AAA O 1
ATOM 2760 N N . GLY A 1 673 ? 15.422 25.295 -12.918 1.000 35.186 673 GLY AAA N 1
ATOM 2761 C CA . GLY A 1 673 ? 14.805 24.248 -12.101 1.000 33.759 673 GLY AAA CA 1
ATOM 2762 C C . GLY A 1 673 ? 13.488 24.715 -11.547 1.000 34.741 673 GLY AAA C 1
ATOM 2763 O O . GLY A 1 673 ? 13.335 25.911 -11.231 1.000 35.481 673 GLY AAA O 1
ATOM 2764 N N . GLY A 1 674 ? 12.553 23.795 -11.441 1.000 33.097 674 GLY AAA N 1
ATOM 2765 C CA . GLY A 1 674 ? 11.240 24.128 -10.898 1.000 33.461 674 GLY AAA CA 1
ATOM 2766 C C . GLY A 1 674 ? 10.707 22.994 -10.065 1.000 33.377 674 GLY AAA C 1
ATOM 2767 O O . GLY A 1 674 ? 10.655 21.849 -10.550 1.000 36.036 674 GLY AAA O 1
ATOM 2768 N N . TRP A 1 675 ? 10.319 23.330 -8.844 1.000 32.982 675 TRP AAA N 1
ATOM 2769 C CA . TRP A 1 675 ? 9.604 22.426 -7.924 1.000 33.153 675 TRP AAA CA 1
ATOM 2770 C C . TRP A 1 675 ? 8.270 23.065 -7.592 1.000 32.093 675 TRP AAA C 1
ATOM 2771 O O . TRP A 1 675 ? 8.210 24.306 -7.443 1.000 34.058 675 TRP AAA O 1
ATOM 2782 N N . ILE A 1 676 ? 7.255 22.234 -7.383 1.000 33.697 676 ILE AAA N 1
ATOM 2783 C CA . ILE A 1 676 ? 6.032 22.658 -6.662 1.000 33.072 676 ILE AAA CA 1
ATOM 2784 C C . ILE A 1 676 ? 5.673 21.561 -5.672 1.000 33.463 676 ILE AAA C 1
ATOM 2785 O O . ILE A 1 676 ? 6.004 20.385 -5.884 1.000 34.565 676 ILE AAA O 1
ATOM 2790 N N . GLY A 1 677 ? 4.919 21.954 -4.666 1.000 34.662 677 GLY AAA N 1
ATOM 2791 C CA . GLY A 1 677 ? 4.504 21.032 -3.623 1.000 34.771 677 GLY AAA CA 1
ATOM 2792 C C . GLY A 1 677 ? 3.880 21.808 -2.500 1.000 36.588 677 GLY AAA C 1
ATOM 2793 O O . GLY A 1 677 ? 3.697 23.039 -2.628 1.000 36.467 677 GLY AAA O 1
ATOM 2794 N N . HIS A 1 678 ? 3.543 21.097 -1.442 1.000 36.938 678 HIS AAA N 1
ATOM 2795 C CA . HIS A 1 678 ? 2.980 21.716 -0.230 1.000 37.111 678 HIS AAA CA 1
ATOM 2796 C C . HIS A 1 678 ? 4.034 21.663 0.871 1.000 37.245 678 HIS AAA C 1
ATOM 2797 O O . HIS A 1 678 ? 4.717 20.645 1.000 1.000 37.651 678 HIS AAA O 1
ATOM 2804 N N . ASP A 1 679 ? 4.110 22.720 1.668 1.000 39.874 679 ASP AAA N 1
ATOM 2805 C CA . ASP A 1 679 ? 5.087 22.818 2.772 1.000 42.686 679 ASP AAA CA 1
ATOM 2806 C C . ASP A 1 679 ? 4.937 21.602 3.697 1.000 42.650 679 ASP AAA C 1
ATOM 2807 O O . ASP A 1 679 ? 5.977 21.131 4.195 1.000 44.801 679 ASP AAA O 1
ATOM 2812 N N . ASP A 1 680 ? 3.719 21.092 3.913 1.000 42.243 680 ASP AAA N 1
ATOM 2813 C CA . ASP A 1 680 ? 3.492 19.998 4.900 1.000 45.121 680 ASP AAA CA 1
ATOM 2814 C C . ASP A 1 680 ? 3.474 18.631 4.198 1.000 42.774 680 ASP AAA C 1
ATOM 2815 O O . ASP A 1 680 ? 3.113 17.638 4.842 1.000 44.066 680 ASP AAA O 1
ATOM 2820 N N . ASN A 1 681 ? 3.845 18.589 2.922 1.000 43.124 681 ASN AAA N 1
ATOM 2821 C CA . ASN A 1 681 ? 4.046 17.352 2.131 1.000 40.603 681 ASN AAA CA 1
ATOM 2822 C C . ASN A 1 681 ? 2.707 16.663 1.850 1.000 43.537 681 ASN AAA C 1
ATOM 2823 O O . ASN A 1 681 ? 2.742 15.516 1.411 1.000 45.250 681 ASN AAA O 1
ATOM 2828 N N . HIS A 1 682 ? 1.575 17.355 1.973 1.000 42.663 682 HIS AAA N 1
ATOM 2829 C CA . HIS A 1 682 ? 0.329 16.667 1.535 1.000 42.107 682 HIS AAA CA 1
ATOM 2830 C C . HIS A 1 682 ? 0.311 16.602 0.006 1.000 41.397 682 HIS AAA C 1
ATOM 2831 O O . HIS A 1 682 ? 1.034 17.381 -0.632 1.000 39.583 682 HIS AAA O 1
ATOM 2838 N N . SER A 1 683 ? -0.413 15.632 -0.541 1.000 42.553 683 SER AAA N 1
ATOM 2839 C CA . SER A 1 683 ? -0.381 15.269 -1.981 1.000 43.677 683 SER AAA CA 1
ATOM 2840 C C . SER A 1 683 ? -0.890 16.428 -2.832 1.000 41.079 683 SER AAA C 1
ATOM 2841 O O . SER A 1 683 ? -1.866 17.091 -2.434 1.000 40.243 683 SER AAA O 1
ATOM 2844 N N . LEU A 1 684 ? -0.274 16.614 -3.990 1.000 40.961 684 LEU AAA N 1
ATOM 2845 C CA . LEU A 1 684 ? -0.839 17.418 -5.097 1.000 41.068 684 LEU AAA CA 1
ATOM 2846 C C . LEU A 1 684 ? -1.751 16.544 -5.949 1.000 45.997 684 LEU AAA C 1
ATOM 2847 O O . LEU A 1 684 ? -1.751 15.315 -5.774 1.000 47.399 684 LEU AAA O 1
ATOM 2852 N N . SER A 1 685 ? -2.462 17.171 -6.878 1.000 42.413 685 SER AAA N 1
ATOM 2853 C CA . SER A 1 685 ? -3.288 16.450 -7.861 1.000 44.765 685 SER AAA CA 1
ATOM 2854 C C . SER A 1 685 ? -2.360 15.689 -8.790 1.000 43.195 685 SER AAA C 1
ATOM 2855 O O . SER A 1 685 ? -1.194 16.109 -8.964 1.000 41.859 685 SER AAA O 1
ATOM 2858 N N . GLN A 1 686 ? -2.908 14.642 -9.409 1.000 50.609 686 GLN AAA N 1
ATOM 2859 C CA . GLN A 1 686 ? -2.163 13.716 -10.294 1.000 55.478 686 GLN AAA CA 1
ATOM 2860 C C . GLN A 1 686 ? -1.478 14.520 -11.393 1.000 51.489 686 GLN AAA C 1
ATOM 2861 O O . GLN A 1 686 ? -0.325 14.200 -11.685 1.000 54.369 686 GLN AAA O 1
ATOM 2867 N N . GLN A 1 687 ? -2.159 15.544 -11.924 1.000 47.173 687 GLN AAA N 1
ATOM 2868 C CA . GLN A 1 687 ? -1.728 16.309 -13.126 1.000 52.341 687 GLN AAA CA 1
ATOM 2869 C C . GLN A 1 687 ? -1.054 17.647 -12.751 1.000 49.328 687 GLN AAA C 1
ATOM 2870 O O . GLN A 1 687 ? -0.725 18.409 -13.671 1.000 44.144 687 GLN AAA O 1
ATOM 2876 N N . ALA A 1 688 ? -0.811 17.940 -11.468 1.000 39.911 688 ALA AAA N 1
ATOM 2877 C CA . ALA A 1 688 ? -0.220 19.246 -11.094 1.000 38.751 688 ALA AAA CA 1
ATOM 2878 C C . ALA A 1 688 ? 1.131 19.439 -11.794 1.000 33.853 688 ALA AAA C 1
ATOM 2879 O O . ALA A 1 688 ? 1.458 20.583 -12.129 1.000 35.935 688 ALA AAA O 1
ATOM 2881 N N . GLY A 1 689 ? 1.927 18.388 -11.919 1.000 35.743 689 GLY AAA N 1
ATOM 2882 C CA . GLY A 1 689 ? 3.251 18.515 -12.546 1.000 36.135 689 GLY AAA CA 1
ATOM 2883 C C . GLY A 1 689 ? 3.139 18.499 -14.057 1.000 35.302 689 GLY AAA C 1
ATOM 2884 O O . GLY A 1 689 ? 3.816 19.284 -14.731 1.000 36.886 689 GLY AAA O 1
ATOM 2885 N N . TYR A 1 690 ? 2.285 17.622 -14.568 1.000 35.150 690 TYR AAA N 1
ATOM 2886 C CA . TYR A 1 690 ? 2.091 17.422 -16.018 1.000 34.633 690 TYR AAA CA 1
ATOM 2887 C C . TYR A 1 690 ? 1.612 18.726 -16.659 1.000 34.855 690 TYR AAA C 1
ATOM 2888 O O . TYR A 1 690 ? 2.153 19.117 -17.696 1.000 35.555 690 TYR AAA O 1
ATOM 2897 N N . SER A 1 691 ? 0.586 19.353 -16.080 1.000 35.098 691 SER AAA N 1
ATOM 2898 C CA . SER A 1 691 ? -0.032 20.536 -16.721 1.000 35.033 691 SER AAA CA 1
ATOM 2899 C C . SER A 1 691 ? 0.268 21.800 -15.918 1.000 36.045 691 SER AAA C 1
ATOM 2900 O O . SER A 1 691 ? 0.904 22.694 -16.466 1.000 36.914 691 SER AAA O 1
ATOM 2903 N N . ASN A 1 692 ? -0.161 21.883 -14.665 1.000 34.948 692 ASN AAA N 1
ATOM 2904 C CA . ASN A 1 692 ? -0.116 23.200 -13.966 1.000 35.415 692 ASN AAA CA 1
ATOM 2905 C C . ASN A 1 692 ? 1.316 23.736 -13.917 1.000 34.964 692 ASN AAA C 1
ATOM 2906 O O . ASN A 1 692 ? 1.543 24.891 -14.294 1.000 34.686 692 ASN AAA O 1
ATOM 2911 N N . ASN A 1 693 ? 2.257 22.944 -13.416 1.000 34.193 693 ASN AAA N 1
ATOM 2912 C CA . ASN A 1 693 ? 3.646 23.444 -13.296 1.000 33.635 693 ASN AAA CA 1
ATOM 2913 C C . ASN A 1 693 ? 4.217 23.725 -14.692 1.000 33.858 693 ASN AAA C 1
ATOM 2914 O O . ASN A 1 693 ? 5.014 24.659 -14.851 1.000 34.053 693 ASN AAA O 1
ATOM 2919 N N . SER A 1 694 ? 3.864 22.902 -15.669 1.000 34.014 694 SER AAA N 1
ATOM 2920 C CA . SER A 1 694 ? 4.355 23.100 -17.049 1.000 33.349 694 SER AAA CA 1
ATOM 2921 C C . SER A 1 694 ? 3.889 24.453 -17.596 1.000 33.493 694 SER AAA C 1
ATOM 2922 O O . SER A 1 694 ? 4.689 25.199 -18.178 1.000 34.251 694 SER AAA O 1
ATOM 2925 N N . ASN A 1 695 ? 2.631 24.799 -17.370 1.000 33.119 695 ASN AAA N 1
ATOM 2926 C CA . ASN A 1 695 ? 2.070 26.079 -17.846 1.000 34.089 695 ASN AAA CA 1
ATOM 2927 C C . ASN A 1 695 ? 2.719 27.240 -17.093 1.000 34.413 695 ASN AAA C 1
ATOM 2928 O O . ASN A 1 695 ? 3.172 28.196 -17.729 1.000 34.379 695 ASN AAA O 1
ATOM 2933 N N . TYR A 1 696 ? 2.800 27.127 -15.773 1.000 34.456 696 TYR AAA N 1
ATOM 2934 C CA . TYR A 1 696 ? 3.472 28.163 -14.966 1.000 32.410 696 TYR AAA CA 1
ATOM 2935 C C . TYR A 1 696 ? 4.908 28.359 -15.456 1.000 32.309 696 TYR AAA C 1
ATOM 2936 O O . TYR A 1 696 ? 5.321 29.508 -15.689 1.000 34.897 696 TYR AAA O 1
ATOM 2945 N N . MET A 1 697 ? 5.642 27.277 -15.673 1.000 33.503 697 MET AAA N 1
ATOM 2946 C CA . MET A 1 697 ? 7.056 27.421 -16.067 1.000 34.327 697 MET AAA CA 1
ATOM 2947 C C . MET A 1 697 ? 7.174 27.962 -17.492 1.000 33.508 697 MET AAA C 1
ATOM 2948 O O . MET A 1 697 ? 8.104 28.700 -17.734 1.000 34.594 697 MET AAA O 1
ATOM 2953 N N . ALA A 1 698 ? 6.231 27.674 -18.371 1.000 33.840 698 ALA AAA N 1
ATOM 2954 C CA . ALA A 1 698 ? 6.196 28.327 -19.707 1.000 34.340 698 ALA AAA CA 1
ATOM 2955 C C . ALA A 1 698 ? 6.027 29.846 -19.549 1.000 34.171 698 ALA AAA C 1
ATOM 2956 O O . ALA A 1 698 ? 6.738 30.619 -20.215 1.000 34.773 698 ALA AAA O 1
ATOM 2958 N N . HIS A 1 699 ? 5.156 30.274 -18.645 1.000 34.384 699 HIS AAA N 1
ATOM 2959 C CA . HIS A 1 699 ? 4.984 31.716 -18.344 1.000 36.426 699 HIS AAA CA 1
ATOM 2960 C C . HIS A 1 699 ? 6.292 32.269 -17.799 1.000 35.120 699 HIS AAA C 1
ATOM 2961 O O . HIS A 1 699 ? 6.656 33.386 -18.150 1.000 35.937 699 HIS AAA O 1
ATOM 2968 N N . LEU A 1 700 ? 6.939 31.526 -16.909 1.000 35.166 700 LEU AAA N 1
ATOM 2969 C CA . LEU A 1 700 ? 8.162 32.021 -16.256 1.000 33.824 700 LEU AAA CA 1
ATOM 2970 C C . LEU A 1 700 ? 9.268 32.170 -17.299 1.000 34.573 700 LEU AAA C 1
ATOM 2971 O O . LEU A 1 700 ? 9.933 33.200 -17.326 1.000 35.148 700 LEU AAA O 1
ATOM 2976 N N . VAL A 1 701 ? 9.414 31.184 -18.171 1.000 33.865 701 VAL AAA N 1
ATOM 2977 C CA . VAL A 1 701 ? 10.440 31.222 -19.245 1.000 34.603 701 VAL AAA CA 1
ATOM 2978 C C . VAL A 1 701 ? 10.156 32.417 -20.159 1.000 34.600 701 VAL AAA C 1
ATOM 2979 O O . VAL A 1 701 ? 11.079 33.122 -20.547 1.000 35.345 701 VAL AAA O 1
ATOM 2983 N N . ASN A 1 702 ? 8.901 32.618 -20.505 1.000 34.324 702 ASN AAA N 1
ATOM 2984 C CA . ASN A 1 702 ? 8.500 33.752 -21.374 1.000 34.814 702 ASN AAA CA 1
ATOM 2985 C C . ASN A 1 702 ? 8.853 35.065 -20.680 1.000 36.656 702 ASN AAA C 1
ATOM 2986 O O . ASN A 1 702 ? 9.373 35.960 -21.335 1.000 37.684 702 ASN AAA O 1
ATOM 2991 N N . ALA A 1 703 ? 8.527 35.189 -19.396 1.000 35.636 703 ALA AAA N 1
ATOM 2992 C CA . ALA A 1 703 ? 8.798 36.425 -18.632 1.000 38.448 703 ALA AAA CA 1
ATOM 2993 C C . ALA A 1 703 ? 10.298 36.714 -18.639 1.000 37.655 703 ALA AAA C 1
ATOM 2994 O O . ALA A 1 703 ? 10.683 37.879 -18.786 1.000 38.342 703 ALA AAA O 1
ATOM 2996 N N . ILE A 1 704 ? 11.115 35.684 -18.492 1.000 35.568 704 ILE AAA N 1
ATOM 2997 C CA . ILE A 1 704 ? 12.586 35.832 -18.455 1.000 35.497 704 ILE AAA CA 1
ATOM 2998 C C . ILE A 1 704 ? 13.023 36.342 -19.832 1.000 38.410 704 ILE AAA C 1
ATOM 2999 O O . ILE A 1 704 ? 13.850 37.270 -19.902 1.000 38.486 704 ILE AAA O 1
ATOM 3004 N N . GLN A 1 705 ? 12.491 35.756 -20.902 1.000 37.323 705 GLN AAA N 1
ATOM 3005 C CA . GLN A 1 705 ? 12.918 36.141 -22.271 1.000 37.096 705 GLN AAA CA 1
ATOM 3006 C C . GLN A 1 705 ? 12.478 37.578 -22.568 1.000 40.189 705 GLN AAA C 1
ATOM 3007 O O . GLN A 1 705 ? 13.252 38.328 -23.195 1.000 42.484 705 GLN AAA O 1
ATOM 3013 N N . GLN A 1 706 ? 11.300 37.980 -22.104 1.000 39.456 706 GLN AAA N 1
ATOM 3014 C CA . GLN A 1 706 ? 10.789 39.329 -22.421 1.000 40.692 706 GLN AAA CA 1
ATOM 3015 C C . GLN A 1 706 ? 11.641 40.358 -21.667 1.000 40.257 706 GLN AAA C 1
ATOM 3016 O O . GLN A 1 706 ? 11.858 41.463 -22.223 1.000 44.342 706 GLN AAA O 1
ATOM 3022 N N . ALA A 1 707 ? 12.168 39.990 -20.497 1.000 39.718 707 ALA AAA N 1
ATOM 3023 C CA . ALA A 1 707 ? 13.061 40.848 -19.682 1.000 41.499 707 ALA AAA CA 1
ATOM 3024 C C . ALA A 1 707 ? 14.442 40.943 -20.341 1.000 44.585 707 ALA AAA C 1
ATOM 3025 O O . ALA A 1 707 ? 15.099 41.969 -20.170 1.000 47.497 707 ALA AAA O 1
ATOM 3027 N N . SER A 1 708 ? 14.891 39.876 -21.008 1.000 40.646 708 SER AAA N 1
ATOM 3028 C CA . SER A 1 708 ? 16.286 39.726 -21.492 1.000 42.240 708 SER AAA CA 1
ATOM 3029 C C . SER A 1 708 ? 16.278 38.893 -22.769 1.000 40.435 708 SER AAA C 1
ATOM 3030 O O . SER A 1 708 ? 16.421 37.679 -22.722 1.000 40.192 708 SER AAA O 1
ATOM 3033 N N . PRO A 1 709 ? 16.004 39.517 -23.933 1.000 40.879 709 PRO AAA N 1
ATOM 3034 C CA . PRO A 1 709 ? 15.590 38.775 -25.123 1.000 40.066 709 PRO AAA CA 1
ATOM 3035 C C . PRO A 1 709 ? 16.558 37.683 -25.584 1.000 39.725 709 PRO AAA C 1
ATOM 3036 O O . PRO A 1 709 ? 16.081 36.682 -26.124 1.000 41.096 709 PRO AAA O 1
ATOM 3040 N N . SER A 1 710 ? 17.854 37.853 -25.335 1.000 39.846 710 SER AAA N 1
ATOM 3041 C CA . SER A 1 710 ? 18.895 36.929 -25.859 1.000 40.386 710 SER AAA CA 1
ATOM 3042 C C . SER A 1 710 ? 19.303 35.886 -24.816 1.000 39.796 710 SER AAA C 1
ATOM 3043 O O . SER A 1 710 ? 20.157 35.060 -25.139 1.000 41.353 710 SER AAA O 1
ATOM 3046 N N . ILE A 1 711 ? 18.753 35.949 -23.603 1.000 39.870 711 ILE AAA N 1
ATOM 3047 C CA . ILE A 1 711 ? 19.380 35.250 -22.448 1.000 39.861 711 ILE AAA CA 1
ATOM 3048 C C . ILE A 1 711 ? 19.309 33.732 -22.634 1.000 40.603 711 ILE AAA C 1
ATOM 3049 O O . ILE A 1 711 ? 20.240 33.028 -22.198 1.000 38.748 711 ILE AAA O 1
ATOM 3054 N N . TRP A 1 712 ? 18.257 33.217 -23.264 1.000 38.154 712 TRP AAA N 1
ATOM 3055 C CA . TRP A 1 712 ? 18.138 31.753 -23.421 1.000 36.499 712 TRP AAA CA 1
ATOM 3056 C C . TRP A 1 712 ? 19.065 31.265 -24.530 1.000 37.390 712 TRP AAA C 1
ATOM 3057 O O . TRP A 1 712 ? 19.496 30.103 -24.474 1.000 37.428 712 TRP AAA O 1
ATOM 3068 N N . GLY A 1 713 ? 19.257 32.087 -25.559 1.000 39.841 713 GLY AAA N 1
ATOM 3069 C CA . GLY A 1 713 ? 20.156 31.773 -26.675 1.000 42.385 713 GLY AAA CA 1
ATOM 3070 C C . GLY A 1 713 ? 19.483 30.907 -27.730 1.000 39.587 713 GLY AAA C 1
ATOM 3071 O O . GLY A 1 713 ? 18.437 30.300 -27.457 1.000 40.772 713 GLY AAA O 1
ATOM 3072 N N . ASN A 1 714 ? 20.074 30.868 -28.914 1.000 40.997 714 ASN AAA N 1
ATOM 3073 C CA . ASN A 1 714 ? 19.533 30.134 -30.081 1.000 40.862 714 ASN AAA CA 1
ATOM 3074 C C . ASN A 1 714 ? 20.473 28.983 -30.459 1.000 42.446 714 ASN AAA C 1
ATOM 3075 O O . ASN A 1 714 ? 20.231 28.339 -31.488 1.000 44.258 714 ASN AAA O 1
ATOM 3080 N N . GLU A 1 715 ? 21.483 28.708 -29.636 1.000 42.648 715 GLU AAA N 1
ATOM 3081 C CA . GLU A 1 715 ? 22.416 27.584 -29.878 1.000 43.757 715 GLU AAA CA 1
ATOM 3082 C C . GLU A 1 715 ? 21.682 26.256 -29.745 1.000 40.831 715 GLU AAA C 1
ATOM 3083 O O . GLU A 1 715 ? 20.652 26.194 -29.056 1.000 43.192 715 GLU AAA O 1
ATOM 3089 N N . ARG A 1 716 ? 22.202 25.242 -30.415 1.000 42.049 716 ARG AAA N 1
ATOM 3090 C CA . ARG A 1 716 ? 21.667 23.868 -30.340 1.000 39.609 716 ARG AAA CA 1
ATOM 3091 C C . ARG A 1 716 ? 22.607 23.040 -29.478 1.000 39.268 716 ARG AAA C 1
ATOM 3092 O O . ARG A 1 716 ? 23.827 23.183 -29.616 1.000 41.471 716 ARG AAA O 1
ATOM 3100 N N . PHE A 1 717 ? 22.052 22.125 -28.703 1.000 38.580 717 PHE AAA N 1
ATOM 3101 C CA . PHE A 1 717 ? 22.834 20.999 -28.164 1.000 37.830 717 PHE AAA CA 1
ATOM 3102 C C . PHE A 1 717 ? 23.217 20.093 -29.327 1.000 39.911 717 PHE AAA C 1
ATOM 3103 O O . PHE A 1 717 ? 22.392 19.913 -30.236 1.000 40.919 717 PHE AAA O 1
ATOM 3111 N N . ALA A 1 718 ? 24.442 19.577 -29.323 1.000 40.311 718 ALA AAA N 1
ATOM 3112 C CA . ALA A 1 718 ? 24.892 18.684 -30.407 1.000 43.936 718 ALA AAA CA 1
ATOM 3113 C C . ALA A 1 718 ? 25.749 17.564 -29.836 1.000 43.284 718 ALA AAA C 1
ATOM 3114 O O . ALA A 1 718 ? 26.468 17.798 -28.836 1.000 41.183 718 ALA AAA O 1
ATOM 3116 N N . LEU A 1 719 ? 25.687 16.396 -30.463 1.000 42.359 719 LEU AAA N 1
ATOM 3117 C CA . LEU A 1 719 ? 26.545 15.264 -30.056 1.000 41.990 719 LEU AAA CA 1
ATOM 3118 C C . LEU A 1 719 ? 28.003 15.702 -30.151 1.000 44.208 719 LEU AAA C 1
ATOM 3119 O O . LEU A 1 719 ? 28.397 16.323 -31.167 1.000 44.766 719 LEU AAA O 1
ATOM 3124 N N . ASP A 1 720 ? 28.770 15.389 -29.119 1.000 42.414 720 ASP AAA N 1
ATOM 3125 C CA . ASP A 1 720 ? 30.238 15.543 -29.137 1.000 44.432 720 ASP AAA CA 1
ATOM 3126 C C . ASP A 1 720 ? 30.813 14.611 -30.194 1.000 44.172 720 ASP AAA C 1
ATOM 3127 O O . ASP A 1 720 ? 30.333 13.495 -30.397 1.000 46.280 720 ASP AAA O 1
ATOM 3132 N N . PRO A 1 721 ? 31.874 15.042 -30.898 1.000 47.769 721 PRO AAA N 1
ATOM 3133 C CA . PRO A 1 721 ? 32.549 14.176 -31.853 1.000 48.795 721 PRO AAA CA 1
ATOM 3134 C C . PRO A 1 721 ? 33.039 12.857 -31.244 1.000 49.531 721 PRO AAA C 1
ATOM 3135 O O . PRO A 1 721 ? 33.230 11.921 -31.992 1.000 49.670 721 PRO AAA O 1
ATOM 3139 N N . SER A 1 722 ? 33.245 12.816 -29.925 1.000 46.925 722 SER AAA N 1
ATOM 3140 C CA . SER A 1 722 ? 33.769 11.607 -29.235 1.000 46.571 722 SER AAA CA 1
ATOM 3141 C C . SER A 1 722 ? 32.673 10.543 -29.112 1.000 46.142 722 SER AAA C 1
ATOM 3142 O O . SER A 1 722 ? 32.995 9.400 -28.766 1.000 48.367 722 SER AAA O 1
ATOM 3145 N N . VAL A 1 723 ? 31.424 10.904 -29.403 1.000 46.662 723 VAL AAA N 1
ATOM 3146 C CA . VAL A 1 723 ? 30.308 9.918 -29.352 1.000 44.713 723 VAL AAA CA 1
ATOM 3147 C C . VAL A 1 723 ? 30.583 8.828 -30.382 1.000 49.777 723 VAL AAA C 1
ATOM 3148 O O . VAL A 1 723 ? 31.039 9.150 -31.497 1.000 47.594 723 VAL AAA O 1
ATOM 3152 N N . VAL A 1 724 ? 30.367 7.580 -29.988 1.000 46.957 724 VAL AAA N 1
ATOM 3153 C CA . VAL A 1 724 ? 30.503 6.430 -30.910 1.000 48.355 724 VAL AAA CA 1
ATOM 3154 C C . VAL A 1 724 ? 29.113 6.048 -31.395 1.000 48.720 724 VAL AAA C 1
ATOM 3155 O O . VAL A 1 724 ? 28.212 5.890 -30.559 1.000 48.426 724 VAL AAA O 1
ATOM 3159 N N . LYS A 1 725 ? 28.964 5.912 -32.708 1.000 49.372 725 LYS AAA N 1
ATOM 3160 C CA . LYS A 1 725 ? 27.668 5.560 -33.326 1.000 51.816 725 LYS AAA CA 1
ATOM 3161 C C . LYS A 1 725 ? 27.742 4.095 -33.741 1.000 53.919 725 LYS AAA C 1
ATOM 3162 O O . LYS A 1 725 ? 28.671 3.739 -34.513 1.000 52.217 725 LYS AAA O 1
ATOM 3168 N N . SER A 1 726 ? 26.867 3.267 -33.172 1.000 50.986 726 SER AAA N 1
ATOM 3169 C CA . SER A 1 726 ? 26.749 1.823 -33.495 1.000 51.356 726 SER AAA CA 1
ATOM 3170 C C . SER A 1 726 ? 25.432 1.562 -34.228 1.000 50.690 726 SER AAA C 1
ATOM 3171 O O . SER A 1 726 ? 24.382 2.041 -33.782 1.000 49.779 726 SER AAA O 1
ATOM 3174 N N . GLU A 1 727 ? 25.488 0.800 -35.314 1.000 50.049 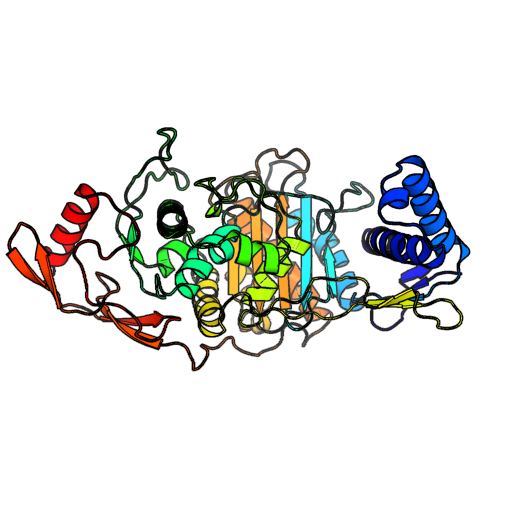727 GLU AAA N 1
ATOM 3175 C CA . GLU A 1 727 ? 24.278 0.223 -35.940 1.000 53.310 727 GLU AAA CA 1
ATOM 3176 C C . GLU A 1 727 ? 23.877 -1.002 -35.127 1.000 52.670 727 GLU AAA C 1
ATOM 3177 O O . GLU A 1 727 ? 24.678 -1.956 -35.043 1.000 53.537 727 GLU AAA O 1
ATOM 3183 N N . VAL A 1 728 ? 22.709 -0.931 -34.490 1.000 53.639 728 VAL AAA N 1
ATOM 3184 C CA . VAL A 1 728 ? 22.192 -2.017 -33.613 1.000 50.637 728 VAL AAA CA 1
ATOM 3185 C C . VAL A 1 728 ? 20.798 -2.406 -34.094 1.000 51.313 728 VAL AAA C 1
ATOM 3186 O O . VAL A 1 728 ? 20.163 -1.599 -34.788 1.000 52.910 728 VAL AAA O 1
ATOM 3190 N N . LEU A 1 729 ? 20.364 -3.616 -33.746 1.000 53.777 729 LEU AAA N 1
ATOM 3191 C CA . LEU A 1 729 ? 18.968 -4.061 -33.943 1.000 52.795 729 LEU AAA CA 1
ATOM 3192 C C . LEU A 1 729 ? 18.074 -3.171 -33.097 1.000 51.411 729 LEU AAA C 1
ATOM 3193 O O . LEU A 1 729 ? 18.409 -2.981 -31.914 1.000 49.675 729 LEU AAA O 1
ATOM 3198 N N . LYS A 1 730 ? 16.975 -2.679 -33.666 1.000 53.252 730 LYS AAA N 1
ATOM 3199 C CA . LYS A 1 730 ? 15.885 -2.068 -32.871 1.000 55.292 730 LYS AAA CA 1
ATOM 3200 C C . LYS A 1 730 ? 15.504 -3.032 -31.744 1.000 55.738 730 LYS AAA C 1
ATOM 3201 O O . LYS A 1 730 ? 15.250 -2.552 -30.629 1.000 51.067 730 LYS AAA O 1
ATOM 3207 N N . SER A 1 731 ? 15.443 -4.336 -32.036 1.000 49.258 731 SER AAA N 1
ATOM 3208 C CA . SER A 1 731 ? 14.828 -5.323 -31.112 1.000 51.188 731 SER AAA CA 1
ATOM 3209 C C . SER A 1 731 ? 15.697 -5.506 -29.860 1.000 46.293 731 SER AAA C 1
ATOM 3210 O O . SER A 1 731 ? 15.135 -5.711 -28.783 1.000 52.007 731 SER AAA O 1
ATOM 3213 N N . THR A 1 732 ? 17.019 -5.456 -30.005 1.000 48.372 732 THR AAA N 1
ATOM 3214 C CA . THR A 1 732 ? 17.935 -5.848 -28.903 1.000 48.730 732 THR AAA CA 1
ATOM 3215 C C . THR A 1 732 ? 18.788 -4.665 -28.439 1.000 45.539 732 THR AAA C 1
ATOM 3216 O O . THR A 1 732 ? 19.360 -4.766 -27.343 1.000 48.196 732 THR AAA O 1
ATOM 3220 N N . GLY A 1 733 ? 18.915 -3.622 -29.261 1.000 47.600 733 GLY AAA N 1
ATOM 3221 C CA . GLY A 1 733 ? 19.814 -2.481 -28.991 1.000 46.713 733 GLY AAA CA 1
ATOM 3222 C C . GLY A 1 733 ? 21.271 -2.890 -29.078 1.000 46.734 733 GLY AAA C 1
ATOM 3223 O O . GLY A 1 733 ? 22.142 -2.139 -28.603 1.000 47.773 733 GLY AAA O 1
ATOM 3224 N N . GLN A 1 734 ? 21.527 -4.073 -29.625 1.000 48.234 734 GLN AAA N 1
ATOM 3225 C CA . GLN A 1 734 ? 22.898 -4.604 -29.771 1.000 51.432 734 GLN AAA CA 1
ATOM 3226 C C . GLN A 1 734 ? 23.115 -4.998 -31.236 1.000 50.707 734 GLN AAA C 1
ATOM 3227 O O . GLN A 1 734 ? 22.125 -5.088 -31.994 1.000 51.914 734 GLN AAA O 1
ATOM 3233 N N . LYS A 1 735 ? 24.371 -5.181 -31.628 1.000 55.908 735 LYS AAA N 1
ATOM 3234 C CA . LYS A 1 735 ? 24.708 -5.434 -33.049 1.000 55.996 735 LYS AAA CA 1
ATOM 3235 C C . LYS A 1 735 ? 24.149 -6.796 -33.460 1.000 59.919 735 LYS AAA C 1
ATOM 3236 O O . LYS A 1 735 ? 24.157 -7.761 -32.676 1.000 55.393 735 LYS AAA O 1
ATOM 3242 N N . PRO A 1 736 ? 23.688 -6.927 -34.723 1.000 57.045 736 PRO AAA N 1
ATOM 3243 C CA . PRO A 1 736 ? 23.161 -8.194 -35.216 1.000 62.805 736 PRO AAA CA 1
ATOM 3244 C C . PRO A 1 736 ? 24.219 -9.290 -34.999 1.000 61.757 736 PRO AAA C 1
ATOM 3245 O O . PRO A 1 736 ? 25.407 -8.967 -34.945 1.000 63.715 736 PRO AAA O 1
ATOM 3249 N N . GLY A 1 737 ? 23.760 -10.532 -34.845 1.000 66.308 737 GLY AAA N 1
ATOM 3250 C CA . GLY A 1 737 ? 24.619 -11.740 -34.838 1.000 68.077 737 GLY AAA CA 1
ATOM 3251 C C . GLY A 1 737 ? 23.847 -12.979 -34.365 1.000 64.252 737 GLY AAA C 1
ATOM 3252 O O . GLY A 1 737 ? 22.559 -13.040 -34.471 1.000 73.451 737 GLY AAA O 1
ATOM 3253 N N . LYS A 1 738 ? 24.654 -13.986 -33.900 1.000 69.658 738 LYS AAA N 1
ATOM 3254 C CA . LYS A 1 738 ? 24.083 -15.287 -33.479 1.000 70.861 738 LYS AAA CA 1
ATOM 3255 C C . LYS A 1 738 ? 23.904 -15.275 -31.959 1.000 67.292 738 LYS AAA C 1
ATOM 3256 O O . LYS A 1 738 ? 24.800 -14.773 -31.259 1.000 70.405 738 LYS AAA O 1
ATOM 3262 N N . VAL A 1 739 ? 22.769 -15.795 -31.491 1.000 66.599 739 VAL AAA N 1
ATOM 3263 C CA . VAL A 1 739 ? 22.431 -16.000 -30.055 1.000 66.966 739 VAL AAA CA 1
ATOM 3264 C C . VAL A 1 739 ? 21.846 -17.405 -29.905 1.000 68.927 739 VAL AAA C 1
ATOM 3265 O O . VAL A 1 739 ? 21.099 -17.812 -30.804 1.000 70.371 739 VAL AAA O 1
ATOM 3269 N N . SER A 1 740 ? 22.113 -18.096 -28.794 1.000 73.371 740 SER AAA N 1
ATOM 3270 C CA . SER A 1 740 ? 21.426 -19.371 -28.457 1.000 82.927 740 SER AAA CA 1
ATOM 3271 C C . SER A 1 740 ? 20.085 -19.061 -27.782 1.000 78.915 740 SER AAA C 1
ATOM 3272 O O . SER A 1 740 ? 20.082 -18.373 -26.738 1.000 79.985 740 SER AAA O 1
ATOM 3275 N N . VAL A 1 741 ? 18.996 -19.508 -28.411 1.000 76.936 741 VAL AAA N 1
ATOM 3276 C CA . VAL A 1 741 ? 17.597 -19.438 -27.903 1.000 77.609 741 VAL AAA CA 1
ATOM 3277 C C . VAL A 1 741 ? 17.027 -20.858 -27.913 1.000 85.316 741 VAL AAA C 1
ATOM 3278 O O . VAL A 1 741 ? 17.185 -21.536 -28.943 1.000 85.124 741 VAL AAA O 1
ATOM 3282 N N . GLU A 1 742 ? 16.383 -21.280 -26.820 1.000 90.865 742 GLU AAA N 1
ATOM 3283 C CA . GLU A 1 742 ? 15.650 -22.574 -26.742 1.000 99.199 742 GLU AAA CA 1
ATOM 3284 C C . GLU A 1 742 ? 16.634 -23.720 -27.018 1.000 102.590 742 GLU AAA C 1
ATOM 3285 O O . GLU A 1 742 ? 16.174 -24.832 -27.348 1.000 99.194 742 GLU AAA O 1
ATOM 3291 N N . GLY A 1 743 ? 17.939 -23.443 -26.915 1.000 96.512 743 GLY AAA N 1
ATOM 3292 C CA . GLY A 1 743 ? 19.008 -24.447 -27.066 1.000 102.431 743 GLY AAA CA 1
ATOM 3293 C C . GLY A 1 743 ? 19.655 -24.395 -28.441 1.000 100.310 743 GLY AAA C 1
ATOM 3294 O O . GLY A 1 743 ? 20.668 -25.098 -28.639 1.000 107.605 743 GLY AAA O 1
ATOM 3295 N N . LYS A 1 744 ? 19.085 -23.608 -29.362 1.000 95.187 744 LYS AAA N 1
ATOM 3296 C CA . LYS A 1 744 ? 19.540 -23.532 -30.777 1.000 94.113 744 LYS AAA CA 1
ATOM 3297 C C . LYS A 1 744 ? 20.159 -22.157 -31.043 1.000 90.300 744 LYS AAA C 1
ATOM 3298 O O . LYS A 1 744 ? 19.635 -21.149 -30.513 1.000 77.120 744 LYS AAA O 1
ATOM 3304 N N . GLU A 1 745 ? 21.246 -22.134 -31.817 1.000 88.305 745 GLU AAA N 1
ATOM 3305 C CA . GLU A 1 745 ? 21.868 -20.912 -32.392 1.000 87.129 745 GLU AAA CA 1
ATOM 3306 C C . GLU A 1 745 ? 20.871 -20.237 -33.339 1.000 84.936 745 GLU AAA C 1
ATOM 3307 O O . GLU A 1 745 ? 20.417 -20.901 -34.279 1.000 83.606 745 GLU AAA O 1
ATOM 3313 N N . VAL A 1 746 ? 20.556 -18.962 -33.099 1.000 74.983 746 VAL AAA N 1
ATOM 3314 C CA . VAL A 1 746 ? 19.661 -18.159 -33.984 1.000 78.942 746 VAL AAA CA 1
ATOM 3315 C C . VAL A 1 746 ? 20.475 -17.000 -34.567 1.000 77.426 746 VAL AAA C 1
ATOM 3316 O O . VAL A 1 746 ? 21.182 -16.325 -33.793 1.000 72.571 746 VAL AAA O 1
ATOM 3320 N N . GLU A 1 747 ? 20.383 -16.789 -35.882 1.000 78.849 747 GLU AAA N 1
ATOM 3321 C CA . GLU A 1 747 ? 20.892 -15.567 -36.554 1.000 79.629 747 GLU AAA CA 1
ATOM 3322 C C . GLU A 1 747 ? 19.874 -14.443 -36.362 1.000 75.639 747 GLU AAA C 1
ATOM 3323 O O . GLU A 1 747 ? 18.810 -14.481 -37.016 1.000 75.183 747 GLU AAA O 1
ATOM 3329 N N . VAL A 1 748 ? 20.192 -13.493 -35.479 1.000 73.942 748 VAL AAA N 1
ATOM 3330 C CA . VAL A 1 748 ? 19.301 -12.341 -35.164 1.000 68.730 748 VAL AAA CA 1
ATOM 3331 C C . VAL A 1 748 ? 19.646 -11.225 -36.171 1.000 61.275 748 VAL AAA C 1
ATOM 3332 O O . VAL A 1 748 ? 20.889 -10.748 -36.229 1.000 83.023 748 VAL AAA O 1
ATOM 3336 N N . THR A 1 749 ? 18.630 -10.928 -37.017 1.000 62.728 749 THR AAA N 1
ATOM 3337 C CA . THR A 1 749 ? 18.590 -9.797 -37.977 1.000 67.021 749 THR AAA CA 1
ATOM 3338 C C . THR A 1 749 ? 17.290 -9.025 -37.764 1.000 68.434 749 THR AAA C 1
ATOM 3339 O O . THR A 1 749 ? 16.510 -9.417 -36.873 1.000 70.611 749 THR AAA O 1
ATOM 3343 N N . GLY A 1 750 ? 17.056 -8.002 -38.585 1.000 70.821 750 GLY AAA N 1
ATOM 3344 C CA . GLY A 1 750 ? 15.861 -7.144 -38.497 1.000 67.248 750 GLY AAA CA 1
ATOM 3345 C C . GLY A 1 750 ? 16.217 -5.681 -38.747 1.000 65.214 750 GLY AAA C 1
ATOM 3346 O O . GLY A 1 750 ? 17.347 -5.402 -39.233 1.000 67.912 750 GLY AAA O 1
ATOM 3347 N N . SER A 1 751 ? 15.263 -4.798 -38.366 1.000 64.468 751 SER AAA N 1
ATOM 3348 C CA . SER A 1 751 ? 15.431 -3.327 -38.462 1.000 64.307 751 SER AAA CA 1
ATOM 3349 C C . SER A 1 751 ? 16.616 -2.907 -37.593 1.000 62.078 751 SER AAA C 1
ATOM 3350 O O . SER A 1 751 ? 16.773 -3.466 -36.480 1.000 58.106 751 SER AAA O 1
ATOM 3353 N N . THR A 1 752 ? 17.428 -1.976 -38.095 1.000 62.867 752 THR AAA N 1
ATOM 3354 C CA . THR A 1 752 ? 18.572 -1.426 -37.332 1.000 60.035 752 THR AAA CA 1
ATOM 3355 C C . THR A 1 752 ? 18.356 0.071 -37.095 1.000 58.494 752 THR AAA C 1
ATOM 3356 O O . THR A 1 752 ? 17.538 0.693 -37.791 1.000 57.177 752 THR AAA O 1
ATOM 3360 N N . VAL A 1 753 ? 19.057 0.603 -36.108 1.000 54.466 753 VAL AAA N 1
ATOM 3361 C CA . VAL A 1 753 ? 18.981 2.024 -35.695 1.000 53.266 753 VAL AAA CA 1
ATOM 3362 C C . VAL A 1 753 ? 20.386 2.433 -35.268 1.000 48.672 753 VAL AAA C 1
ATOM 3363 O O . VAL A 1 753 ? 21.146 1.555 -34.843 1.000 50.541 753 VAL AAA O 1
ATOM 3367 N N . THR A 1 754 ? 20.703 3.718 -35.361 1.000 49.937 754 THR AAA N 1
ATOM 3368 C CA . THR A 1 754 ? 21.980 4.242 -34.829 1.000 49.032 754 THR AAA CA 1
ATOM 3369 C C . THR A 1 754 ? 21.844 4.428 -33.319 1.000 44.884 754 THR AAA C 1
ATOM 3370 O O . THR A 1 754 ? 20.936 5.143 -32.886 1.000 47.777 754 THR AAA O 1
ATOM 3374 N N . SER A 1 755 ? 22.719 3.791 -32.561 1.000 46.467 755 SER AAA N 1
ATOM 3375 C CA . SER A 1 755 ? 22.766 3.917 -31.088 1.000 45.774 755 SER AAA CA 1
ATOM 3376 C C . SER A 1 755 ? 24.031 4.675 -30.694 1.000 44.658 755 SER AAA C 1
ATOM 3377 O O . SER A 1 755 ? 25.113 4.371 -31.235 1.000 46.637 755 SER AAA O 1
ATOM 3380 N N . TYR A 1 756 ? 23.888 5.668 -29.821 1.000 43.272 756 TYR AAA N 1
ATOM 3381 C CA . TYR A 1 756 ? 25.013 6.535 -29.407 1.000 45.019 756 TYR AAA CA 1
ATOM 3382 C C . TYR A 1 756 ? 25.600 6.008 -28.111 1.000 43.248 756 TYR AAA C 1
ATOM 3383 O O . TYR A 1 756 ? 24.858 5.794 -27.146 1.000 41.988 756 TYR AAA O 1
ATOM 3392 N N . TRP A 1 757 ? 26.918 5.855 -28.104 1.000 42.589 757 TRP AAA N 1
ATOM 3393 C CA . TRP A 1 757 ? 27.659 5.289 -26.962 1.000 44.534 757 TRP AAA CA 1
ATOM 3394 C C . TRP A 1 757 ? 28.761 6.259 -26.549 1.000 40.849 757 TRP AAA C 1
ATOM 3395 O O . TRP A 1 757 ? 29.222 7.058 -27.393 1.000 42.256 757 TRP AAA O 1
ATOM 3406 N N . ALA A 1 758 ? 29.172 6.179 -25.286 1.000 41.401 758 ALA AAA N 1
ATOM 3407 C CA . ALA A 1 758 ? 30.197 7.071 -24.693 1.000 43.670 758 ALA AAA CA 1
ATOM 3408 C C . ALA A 1 758 ? 31.398 6.232 -24.241 1.000 45.008 758 ALA AAA C 1
ATOM 3409 O O . ALA A 1 758 ? 32.148 6.663 -23.335 1.000 47.771 758 ALA AAA O 1
ATOM 3411 N N . ASN A 1 759 ? 31.592 5.080 -24.869 1.000 45.513 759 ASN AAA N 1
ATOM 3412 C CA . ASN A 1 759 ? 32.781 4.223 -24.651 1.000 45.723 759 ASN AAA CA 1
ATOM 3413 C C . ASN A 1 759 ? 33.654 4.313 -25.904 1.000 50.277 759 ASN AAA C 1
ATOM 3414 O O . ASN A 1 759 ? 33.437 5.234 -26.708 1.000 50.993 759 ASN AAA O 1
ATOM 3419 N N . LYS A 1 760 ? 34.598 3.390 -26.063 1.000 52.404 760 LYS AAA N 1
ATOM 3420 C CA . LYS A 1 760 ? 35.493 3.348 -27.248 1.000 56.061 760 LYS AAA CA 1
ATOM 3421 C C . LYS A 1 760 ? 34.825 2.537 -28.365 1.000 56.206 760 LYS AAA C 1
ATOM 3422 O O . LYS A 1 760 ? 34.875 2.985 -29.524 1.000 60.240 760 LYS AAA O 1
ATOM 3428 N N . SER A 1 761 ? 34.243 1.383 -28.038 1.000 53.633 761 SER AAA N 1
ATOM 3429 C CA . SER A 1 761 ? 33.972 0.332 -29.053 1.000 61.516 761 SER AAA CA 1
ATOM 3430 C C . SER A 1 761 ? 32.506 0.395 -29.498 1.000 57.154 761 SER AAA C 1
ATOM 3431 O O . SER A 1 761 ? 32.151 -0.308 -30.458 1.000 57.597 761 SER AAA O 1
ATOM 3434 N N . GLY A 1 762 ? 31.686 1.200 -28.817 1.000 51.453 762 GLY AAA N 1
ATOM 3435 C CA . GLY A 1 762 ? 30.234 1.264 -29.061 1.000 51.043 762 GLY AAA CA 1
ATOM 3436 C C . GLY A 1 762 ? 29.517 0.025 -28.557 1.000 50.784 762 GLY AAA C 1
ATOM 3437 O O . GLY A 1 762 ? 29.955 -0.541 -27.537 1.000 53.488 762 GLY AAA O 1
ATOM 3438 N N . ALA A 1 763 ? 28.408 -0.339 -29.209 1.000 50.172 763 ALA AAA N 1
ATOM 3439 C CA . ALA A 1 763 ? 27.494 -1.412 -28.753 1.000 47.832 763 ALA AAA CA 1
ATOM 3440 C C . ALA A 1 763 ? 28.178 -2.760 -28.924 1.000 52.647 763 ALA AAA C 1
ATOM 3441 O O . ALA A 1 763 ? 28.917 -2.966 -29.891 1.000 53.135 763 ALA AAA O 1
ATOM 3443 N N . PRO A 1 764 ? 27.909 -3.729 -28.023 1.000 50.651 764 PRO AAA N 1
ATOM 3444 C CA . PRO A 1 764 ? 28.374 -5.096 -28.212 1.000 54.877 764 PRO AAA CA 1
ATOM 3445 C C . PRO A 1 764 ? 27.496 -5.858 -29.223 1.000 52.336 764 PRO AAA C 1
ATOM 3446 O O . PRO A 1 764 ? 26.445 -5.394 -29.573 1.000 54.237 764 PRO AAA O 1
ATOM 3450 N N . ALA A 1 765 ? 27.947 -7.038 -29.638 1.000 56.047 765 ALA AAA N 1
ATOM 3451 C CA . ALA A 1 765 ? 27.088 -8.037 -30.322 1.000 57.800 765 ALA AAA CA 1
ATOM 3452 C C . ALA A 1 765 ? 25.962 -8.519 -29.385 1.000 56.841 765 ALA AAA C 1
ATOM 3453 O O . ALA A 1 765 ? 26.233 -8.643 -28.151 1.000 67.209 765 ALA AAA O 1
ATOM 3455 N N . THR A 1 766 ? 24.773 -8.691 -30.000 1.000 55.371 766 THR AAA N 1
ATOM 3456 C CA . THR A 1 766 ? 23.572 -9.173 -29.278 1.000 58.167 766 THR AAA CA 1
ATOM 3457 C C . THR A 1 766 ? 23.961 -10.415 -28.472 1.000 55.866 766 THR AAA C 1
ATOM 3458 O O . THR A 1 766 ? 24.638 -11.328 -29.023 1.000 56.392 766 THR AAA O 1
ATOM 3462 N N . SER A 1 767 ? 23.562 -10.425 -27.206 1.000 58.137 767 SER AAA N 1
ATOM 3463 C CA . SER A 1 767 ? 23.609 -11.597 -26.303 1.000 57.960 767 SER AAA CA 1
ATOM 3464 C C . SER A 1 767 ? 22.179 -12.003 -25.960 1.000 55.730 767 SER AAA C 1
ATOM 3465 O O . SER A 1 767 ? 21.249 -11.202 -26.209 1.000 54.731 767 SER AAA O 1
ATOM 3468 N N . TYR A 1 768 ? 22.012 -13.189 -25.396 1.000 58.223 768 TYR AAA N 1
ATOM 3469 C CA . TYR A 1 768 ? 20.680 -13.644 -24.953 1.000 58.817 768 TYR AAA CA 1
ATOM 3470 C C . TYR A 1 768 ? 20.082 -12.618 -23.985 1.000 52.107 768 TYR AAA C 1
ATOM 3471 O O . TYR A 1 768 ? 18.925 -12.227 -24.173 1.000 53.724 768 TYR AAA O 1
ATOM 3480 N N . ARG A 1 769 ? 20.850 -12.201 -22.978 1.000 52.302 769 ARG AAA N 1
ATOM 3481 C CA . ARG A 1 769 ? 20.395 -11.164 -22.012 1.000 50.449 769 ARG AAA CA 1
ATOM 3482 C C . ARG A 1 769 ? 20.800 -9.786 -22.538 1.000 50.280 769 ARG AAA C 1
ATOM 3483 O O . ARG A 1 769 ? 21.704 -9.152 -21.947 1.000 52.529 769 ARG AAA O 1
ATOM 3491 N N . PHE A 1 770 ? 20.113 -9.321 -23.582 1.000 49.376 770 PHE AAA N 1
ATOM 3492 C CA . PHE A 1 770 ? 20.486 -8.125 -24.375 1.000 48.873 770 PHE AAA CA 1
ATOM 3493 C C . PHE A 1 770 ? 20.075 -6.855 -23.633 1.000 48.577 770 PHE AAA C 1
ATOM 3494 O O . PHE A 1 770 ? 20.600 -5.793 -23.961 1.000 49.290 770 PHE AAA O 1
ATOM 3502 N N . ALA A 1 771 ? 19.123 -6.962 -22.707 1.000 45.529 771 ALA AAA N 1
ATOM 3503 C CA . ALA A 1 771 ? 18.481 -5.795 -22.067 1.000 46.073 771 ALA AAA CA 1
ATOM 3504 C C . ALA A 1 771 ? 19.135 -5.498 -20.717 1.000 44.015 771 ALA AAA C 1
ATOM 3505 O O . ALA A 1 771 ? 19.762 -6.394 -20.114 1.000 45.661 771 ALA AAA O 1
ATOM 3507 N N . ILE A 1 772 ? 18.951 -4.271 -20.246 1.000 41.851 772 ILE AAA N 1
ATOM 3508 C CA . ILE A 1 772 ? 19.166 -3.942 -18.815 1.000 42.104 772 ILE AAA CA 1
ATOM 3509 C C . ILE A 1 772 ? 18.021 -4.545 -18.006 1.000 39.586 772 ILE AAA C 1
ATOM 3510 O O . ILE A 1 772 ? 16.890 -4.051 -18.103 1.000 43.142 772 ILE AAA O 1
ATOM 3515 N N . GLY A 1 773 ? 18.344 -5.524 -17.170 1.000 41.142 773 GLY AAA N 1
ATOM 3516 C CA . GLY A 1 773 ? 17.396 -6.169 -16.259 1.000 45.207 773 GLY AAA CA 1
ATOM 3517 C C . GLY A 1 773 ? 16.614 -7.261 -16.961 1.000 44.838 773 GLY AAA C 1
ATOM 3518 O O . GLY A 1 773 ? 16.914 -7.571 -18.132 1.000 46.934 773 GLY AAA O 1
ATOM 3519 N N . GLY A 1 774 ? 15.624 -7.805 -16.274 1.000 47.790 774 GLY AAA N 1
ATOM 3520 C CA . GLY A 1 774 ? 14.766 -8.867 -16.813 1.000 45.430 774 GLY AAA CA 1
ATOM 3521 C C . GLY A 1 774 ? 15.039 -10.193 -16.141 1.000 50.276 774 GLY AAA C 1
ATOM 3522 O O . GLY A 1 774 ? 16.210 -10.483 -15.822 1.000 52.122 774 GLY AAA O 1
ATOM 3523 N N . SER A 1 775 ? 13.978 -10.958 -15.930 1.000 47.235 775 SER AAA N 1
ATOM 3524 C CA . SER A 1 775 ? 14.041 -12.347 -15.423 1.000 49.534 775 SER AAA CA 1
ATOM 3525 C C . SER A 1 775 ? 14.241 -13.324 -16.584 1.000 50.488 775 SER AAA C 1
ATOM 3526 O O . SER A 1 775 ? 14.039 -12.932 -17.754 1.000 49.341 775 SER AAA O 1
ATOM 3529 N N . ASP A 1 776 ? 14.599 -14.581 -16.278 1.000 52.820 776 ASP AAA N 1
ATOM 3530 C CA . ASP A 1 776 ? 14.586 -15.625 -17.333 1.000 57.428 776 ASP AAA CA 1
ATOM 3531 C C . ASP A 1 776 ? 13.247 -15.436 -18.124 1.000 53.355 776 ASP AAA C 1
ATOM 3532 O O . ASP A 1 776 ? 13.263 -15.576 -19.430 1.000 61.915 776 ASP AAA O 1
ATOM 3537 N N . ALA A 1 777 ? 12.133 -15.484 -17.354 1.000 53.548 777 ALA AAA N 1
ATOM 3538 C CA . ALA A 1 777 ? 10.757 -15.635 -17.910 1.000 56.000 777 ALA AAA CA 1
ATOM 3539 C C . ALA A 1 777 ? 10.527 -14.479 -18.867 1.000 54.073 777 ALA AAA C 1
ATOM 3540 O O . ALA A 1 777 ? 9.968 -14.692 -19.951 1.000 52.777 777 ALA AAA O 1
ATOM 3542 N N . ASP A 1 778 ? 10.962 -13.284 -18.467 1.000 49.855 778 ASP AAA N 1
ATOM 3543 C CA . ASP A 1 778 ? 10.884 -12.086 -19.338 1.000 50.050 778 ASP AAA CA 1
ATOM 3544 C C . ASP A 1 778 ? 11.564 -12.454 -20.687 1.000 48.353 778 ASP AAA C 1
ATOM 3545 O O . ASP A 1 778 ? 10.930 -12.249 -21.800 1.000 55.527 778 ASP AAA O 1
ATOM 3550 N N . TYR A 1 779 ? 12.818 -12.906 -20.592 1.000 48.868 779 TYR AAA N 1
ATOM 3551 C CA . TYR A 1 779 ? 13.662 -13.113 -21.791 1.000 50.151 779 TYR AAA CA 1
ATOM 3552 C C . TYR A 1 779 ? 13.037 -14.186 -22.672 1.000 51.899 779 TYR AAA C 1
ATOM 3553 O O . TYR A 1 779 ? 13.126 -14.066 -23.896 1.000 58.264 779 TYR AAA O 1
ATOM 3562 N N . GLN A 1 780 ? 12.438 -15.208 -22.062 1.000 56.142 780 GLN AAA N 1
ATOM 3563 C CA . GLN A 1 780 ? 11.701 -16.236 -22.834 1.000 58.060 780 GLN AAA CA 1
ATOM 3564 C C . GLN A 1 780 ? 10.619 -15.505 -23.634 1.000 56.213 780 GLN AAA C 1
ATOM 3565 O O . GLN A 1 780 ? 10.533 -15.717 -24.856 1.000 57.134 780 GLN AAA O 1
ATOM 3571 N N . ASN A 1 781 ? 9.883 -14.606 -22.978 1.000 55.686 781 ASN AAA N 1
ATOM 3572 C CA . ASN A 1 781 ? 8.773 -13.855 -23.621 1.000 56.042 781 ASN AAA CA 1
ATOM 3573 C C . ASN A 1 781 ? 9.358 -12.972 -24.723 1.000 52.484 781 ASN AAA C 1
ATOM 3574 O O . ASN A 1 781 ? 8.782 -12.931 -25.818 1.000 55.931 781 ASN AAA O 1
ATOM 3579 N N . ALA A 1 782 ? 10.447 -12.266 -24.427 1.000 51.296 782 ALA AAA N 1
ATOM 3580 C CA . ALA A 1 782 ? 11.011 -11.263 -25.358 1.000 51.781 782 ALA AAA CA 1
ATOM 3581 C C . ALA A 1 782 ? 11.532 -11.993 -26.597 1.000 53.185 782 ALA AAA C 1
ATOM 3582 O O . ALA A 1 782 ? 11.202 -11.577 -27.713 1.000 56.703 782 ALA AAA O 1
ATOM 3584 N N . TRP A 1 783 ? 12.262 -13.088 -26.398 1.000 53.361 783 TRP AAA N 1
ATOM 3585 C CA . TRP A 1 783 ? 12.926 -13.821 -27.508 1.000 57.848 783 TRP AAA CA 1
ATOM 3586 C C . TRP A 1 783 ? 11.885 -14.535 -28.361 1.000 63.387 783 TRP AAA C 1
ATOM 3587 O O . TRP A 1 783 ? 12.109 -14.670 -29.579 1.000 62.531 783 TRP AAA O 1
ATOM 3598 N N . SER A 1 784 ? 10.797 -14.982 -27.738 1.000 62.702 784 SER AAA N 1
ATOM 3599 C CA . SER A 1 784 ? 9.685 -15.616 -28.486 1.000 70.115 784 SER AAA CA 1
ATOM 3600 C C . SER A 1 784 ? 9.163 -14.613 -29.522 1.000 66.912 784 SER AAA C 1
ATOM 3601 O O . SER A 1 784 ? 8.978 -15.002 -30.688 1.000 67.439 784 SER AAA O 1
ATOM 3604 N N . SER A 1 785 ? 8.993 -13.355 -29.113 1.000 65.492 785 SER AAA N 1
ATOM 3605 C CA . SER A 1 785 ? 8.518 -12.261 -30.001 1.000 66.802 785 SER AAA CA 1
ATOM 3606 C C . SER A 1 785 ? 9.585 -11.931 -31.058 1.000 65.154 785 SER AAA C 1
ATOM 3607 O O . SER A 1 785 ? 9.214 -11.721 -32.226 1.000 66.041 785 SER AAA O 1
ATOM 3610 N N . ILE A 1 786 ? 10.861 -11.870 -30.667 1.000 67.599 786 ILE AAA N 1
ATOM 3611 C CA . ILE A 1 786 ? 11.959 -11.485 -31.606 1.000 67.763 786 ILE AAA CA 1
ATOM 3612 C C . ILE A 1 786 ? 12.115 -12.596 -32.653 1.000 67.610 786 ILE AAA C 1
ATOM 3613 O O . ILE A 1 786 ? 12.092 -12.288 -33.857 1.000 72.816 786 ILE AAA O 1
ATOM 3618 N N . VAL A 1 787 ? 12.244 -13.846 -32.208 1.000 64.715 787 VAL AAA N 1
ATOM 3619 C CA . VAL A 1 787 ? 12.380 -15.033 -33.105 1.000 70.871 787 VAL AAA CA 1
ATOM 3620 C C . VAL A 1 787 ? 11.167 -15.079 -34.041 1.000 77.119 787 VAL AAA C 1
ATOM 3621 O O . VAL A 1 787 ? 11.369 -15.310 -35.252 1.000 79.009 787 VAL AAA O 1
ATOM 3625 N N . GLY A 1 788 ? 9.961 -14.871 -33.500 1.000 79.048 788 GLY AAA N 1
ATOM 3626 C CA . GLY A 1 788 ? 8.706 -14.759 -34.272 1.000 81.895 788 GLY AAA CA 1
ATOM 3627 C C . GLY A 1 788 ? 8.858 -13.842 -35.479 1.000 87.638 788 GLY AAA C 1
ATOM 3628 O O . GLY A 1 788 ? 8.166 -14.081 -36.492 1.000 86.783 788 GLY AAA O 1
ATOM 3629 N N . SER A 1 789 ? 9.738 -12.838 -35.385 1.000 82.506 789 SER AAA N 1
ATOM 3630 C CA . SER A 1 789 ? 9.799 -11.681 -36.320 1.000 88.193 789 SER AAA CA 1
ATOM 3631 C C . SER A 1 789 ? 10.785 -11.956 -37.462 1.000 85.249 789 SER AAA C 1
ATOM 3632 O O . SER A 1 789 ? 10.690 -11.267 -38.491 1.000 87.367 789 SER AAA O 1
ATOM 3635 N N . LEU A 1 790 ? 11.719 -12.893 -37.266 1.000 82.040 790 LEU AAA N 1
ATOM 3636 C CA . LEU A 1 790 ? 12.767 -13.238 -38.265 1.000 86.048 790 LEU AAA CA 1
ATOM 3637 C C . LEU A 1 790 ? 12.127 -14.029 -39.416 1.000 88.281 790 LEU AAA C 1
ATOM 3638 O O . LEU A 1 790 ? 12.381 -13.761 -40.593 1.000 100.733 790 LEU AAA O 1
#

B-factor: mean 49.98, std 17.29, range [32.09, 153.16]